Protein AF-A0A3F2RSW3-F1 (afdb_monomer)

Organism: NCBI:txid325452

Foldseek 3Di:
DQPPPPPDPPVDDDPPPPPPPPPPPPDDDDDDPDDDDDDDDDDDDDDDDDDDDDDDDPPPPPPDPFPLVVVVVVLQQFPCQVVCVRPPVRPLLVSLQVVLLVVLVVVLVCVVVVVVVFPLDDPDDPPVCPCVSVVSSVLSSVQSSVLSVDSDNLVSQLSVLLVVLLVVLLVLLQSDQPPDPDDGDDGPADNVRSLVVSLVSNLVSLVVPDPDDVCSVVVSVVSVCCSCVPSVVVSVVSSNDDPPDPVCLSVLVVVLLVVLQVQLVVQLVVQVVVCVVVVPDFDFPDDPVQPDGPGPRSLVRSLVRSLVSSVVSCVVSVRDDDSVVSSVVSNVVSVVVVVLVSVVVVVCVSSVHPAPACPDPPQGDPSSVD

Structure (mmCIF, N/CA/C/O backbone):
data_AF-A0A3F2RSW3-F1
#
_entry.id   AF-A0A3F2RSW3-F1
#
loop_
_atom_site.group_PDB
_atom_site.id
_atom_site.type_symbol
_atom_site.label_atom_id
_atom_site.label_alt_id
_atom_site.label_comp_id
_atom_site.label_asym_id
_atom_site.label_entity_id
_atom_site.label_seq_id
_atom_site.pdbx_PDB_ins_code
_atom_site.Cartn_x
_atom_site.Cartn_y
_atom_site.Cartn_z
_atom_site.occupancy
_atom_site.B_iso_or_equiv
_atom_site.auth_seq_id
_atom_site.auth_comp_id
_atom_site.auth_asym_id
_atom_site.auth_atom_id
_atom_site.pdbx_PDB_model_num
ATOM 1 N N . MET A 1 1 ? -31.976 -31.804 1.654 1.00 37.69 1 MET A N 1
ATOM 2 C CA . MET A 1 1 ? -31.185 -32.537 2.666 1.00 37.69 1 MET A CA 1
ATOM 3 C C . MET A 1 1 ? -30.508 -31.516 3.568 1.00 37.69 1 MET A C 1
ATOM 5 O O . MET A 1 1 ? -29.500 -30.949 3.182 1.00 37.69 1 MET A O 1
ATOM 9 N N . SER A 1 2 ? -31.119 -31.196 4.710 1.00 36.41 2 SER A N 1
ATOM 10 C CA . SER A 1 2 ? -30.486 -30.378 5.750 1.00 36.41 2 SER A CA 1
ATOM 11 C C . SER A 1 2 ? -29.632 -31.327 6.582 1.00 36.41 2 SER A C 1
ATOM 13 O O . SER A 1 2 ? -30.168 -32.254 7.192 1.00 36.41 2 SER A O 1
ATOM 15 N N . ALA A 1 3 ? -28.311 -31.166 6.531 1.00 41.31 3 ALA A N 1
ATOM 16 C CA . ALA A 1 3 ? -27.431 -31.863 7.452 1.00 41.31 3 ALA A CA 1
ATOM 17 C C . ALA A 1 3 ? -27.773 -31.352 8.857 1.00 41.31 3 ALA A C 1
ATOM 19 O O . ALA A 1 3 ? -27.477 -30.208 9.195 1.00 41.31 3 ALA A O 1
ATOM 20 N N . LYS A 1 4 ? -28.456 -32.178 9.657 1.00 41.16 4 LYS A N 1
ATOM 21 C CA . LYS A 1 4 ? -28.629 -31.930 11.089 1.00 41.16 4 LYS A CA 1
ATOM 22 C C . LYS A 1 4 ? -27.249 -32.033 11.731 1.00 41.16 4 LYS A C 1
ATOM 24 O O . LYS A 1 4 ? -26.844 -33.104 12.172 1.00 41.16 4 LYS A O 1
ATOM 29 N N . CYS A 1 5 ? -26.513 -30.928 11.750 1.00 51.25 5 CYS A N 1
ATOM 30 C CA . CYS A 1 5 ? -25.411 -30.761 12.680 1.00 51.25 5 CYS A CA 1
ATOM 31 C C . CYS A 1 5 ? -26.026 -30.895 14.077 1.00 51.25 5 CYS A C 1
ATOM 33 O O . CYS A 1 5 ? -26.923 -30.129 14.427 1.00 51.25 5 CYS A O 1
ATOM 35 N N . GLY A 1 6 ? -25.620 -31.916 14.829 1.00 41.16 6 GLY A N 1
ATOM 36 C CA . GLY A 1 6 ? -26.059 -32.131 16.203 1.00 41.16 6 GLY A CA 1
ATOM 37 C C . GLY A 1 6 ? -25.531 -31.016 17.095 1.00 41.16 6 GLY A C 1
ATOM 38 O O . GLY A 1 6 ? -24.521 -31.187 17.765 1.00 41.16 6 GLY A O 1
ATOM 39 N N . TYR A 1 7 ? -26.185 -29.859 17.063 1.00 40.34 7 TYR A N 1
ATOM 40 C CA . TYR A 1 7 ? -25.977 -28.804 18.036 1.00 40.34 7 TYR A CA 1
ATOM 41 C C . TYR A 1 7 ? -26.787 -29.201 19.270 1.00 40.34 7 TYR A C 1
ATOM 43 O O . TYR A 1 7 ? -28.003 -29.027 19.319 1.00 40.34 7 TYR A O 1
ATOM 51 N N . GLN A 1 8 ? -26.125 -29.859 20.220 1.00 39.00 8 GLN A N 1
ATOM 52 C CA . GLN A 1 8 ? -26.648 -29.976 21.574 1.00 39.00 8 GLN A CA 1
ATOM 53 C C . GLN A 1 8 ? -26.669 -28.563 22.161 1.00 39.00 8 GLN A C 1
ATOM 55 O O . GLN A 1 8 ? -25.609 -27.965 22.349 1.00 39.00 8 GLN A O 1
ATOM 60 N N . ASP A 1 9 ? -27.868 -28.044 22.436 1.00 39.66 9 ASP A N 1
ATOM 61 C CA . ASP A 1 9 ? -28.070 -26.884 23.305 1.00 39.66 9 ASP A CA 1
ATOM 62 C C . ASP A 1 9 ? -27.562 -27.238 24.709 1.00 39.66 9 ASP A C 1
ATOM 64 O O . ASP A 1 9 ? -28.274 -27.758 25.567 1.00 39.66 9 ASP A O 1
ATOM 68 N N . GLY A 1 10 ? -26.264 -27.032 24.911 1.00 37.22 10 GLY A N 1
ATOM 69 C CA . GLY A 1 10 ? -25.621 -27.013 26.210 1.00 37.22 10 GLY A CA 1
ATOM 70 C C . GLY A 1 10 ? -25.516 -25.569 26.669 1.00 37.22 10 GLY A C 1
ATOM 71 O O . GLY A 1 10 ? -24.497 -24.922 26.431 1.00 37.22 10 GLY A O 1
ATOM 72 N N . ASP A 1 11 ? -26.555 -25.090 27.348 1.00 39.88 11 ASP A N 1
ATOM 73 C CA . ASP A 1 11 ? -26.721 -23.744 27.921 1.00 39.88 11 ASP A CA 1
ATOM 74 C C . ASP A 1 11 ? -25.669 -23.344 28.991 1.00 39.88 11 ASP A C 1
ATOM 76 O O . ASP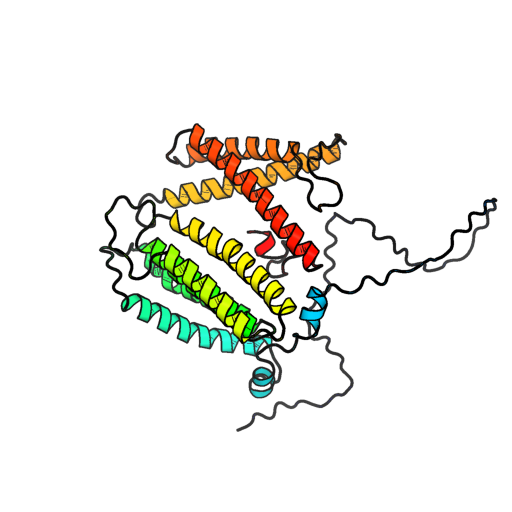 A 1 11 ? -25.927 -22.502 29.843 1.00 39.88 11 ASP A O 1
ATOM 80 N N . ASN A 1 12 ? -24.457 -23.913 28.991 1.00 36.06 12 ASN A N 1
ATOM 81 C CA . ASN A 1 12 ? -23.447 -23.636 30.023 1.00 36.06 12 ASN A CA 1
ATOM 82 C C . ASN A 1 12 ? -21.972 -23.649 29.581 1.00 36.06 12 ASN A C 1
ATOM 84 O O . ASN A 1 12 ? -21.085 -23.601 30.433 1.00 36.06 12 ASN A O 1
ATOM 88 N N . LEU A 1 13 ? -21.654 -23.637 28.282 1.00 36.34 13 LEU A N 1
ATOM 89 C CA . LEU A 1 13 ? -20.260 -23.515 27.829 1.00 36.34 13 LEU A CA 1
ATOM 90 C C . LEU A 1 13 ? -20.005 -22.167 27.157 1.00 36.34 13 LEU A C 1
ATOM 92 O O . LEU A 1 13 ? -20.131 -21.975 25.950 1.00 36.34 13 LEU A O 1
ATOM 96 N N . ARG A 1 14 ? -19.607 -21.216 28.005 1.00 35.84 14 ARG A N 1
ATOM 97 C CA . ARG A 1 14 ? -18.976 -19.945 27.641 1.00 35.84 14 ARG A CA 1
ATOM 98 C C . ARG A 1 14 ? -17.910 -20.204 26.567 1.00 35.84 14 ARG A C 1
ATOM 100 O O . ARG A 1 14 ? -16.971 -20.956 26.806 1.00 35.84 14 ARG A O 1
ATOM 107 N N . PHE A 1 15 ? -18.064 -19.569 25.405 1.00 36.97 15 PHE A N 1
ATOM 108 C CA . PHE A 1 15 ? -17.110 -19.546 24.292 1.00 36.97 15 PHE A CA 1
ATOM 109 C C . PHE A 1 15 ? -15.650 -19.401 24.777 1.00 36.97 15 PHE A C 1
ATOM 111 O O . PHE A 1 15 ? -15.170 -18.295 25.011 1.00 36.97 15 PHE A O 1
ATOM 118 N N . GLN A 1 16 ? -14.931 -20.520 24.886 1.00 33.38 16 GLN A N 1
ATOM 119 C CA . GLN A 1 16 ? -13.464 -20.586 24.998 1.00 33.38 16 GLN A CA 1
ATOM 120 C C . GLN A 1 16 ? -12.800 -20.913 23.645 1.00 33.38 16 GLN A C 1
ATOM 122 O O . GLN A 1 16 ? -11.610 -21.192 23.575 1.00 33.38 16 GLN A O 1
ATOM 127 N N . GLY A 1 17 ? -13.564 -20.862 22.547 1.00 31.06 17 GLY A N 1
ATOM 128 C CA . GLY A 1 17 ? -13.099 -21.192 21.197 1.00 31.06 17 GLY A CA 1
ATOM 129 C C . GLY A 1 17 ? -12.537 -20.024 20.381 1.00 31.06 17 GLY A C 1
ATOM 130 O O . GLY A 1 17 ? -12.183 -20.224 19.221 1.00 31.06 17 GLY A O 1
ATOM 131 N N . SER A 1 18 ? -12.438 -18.808 20.930 1.00 32.97 18 SER A N 1
ATOM 132 C CA . SER A 1 18 ? -11.584 -17.794 20.315 1.00 32.97 18 SER A CA 1
ATOM 133 C C . SER A 1 18 ? -10.170 -18.008 20.841 1.00 32.97 18 SER A C 1
ATOM 135 O O . SER A 1 18 ? -9.870 -17.756 22.004 1.00 32.97 18 SER A O 1
ATOM 137 N N . PHE A 1 19 ? -9.265 -18.457 19.974 1.00 33.50 19 PHE A N 1
ATOM 138 C CA . PHE A 1 19 ? -7.829 -18.286 20.187 1.00 33.50 19 PHE A CA 1
ATOM 139 C C . PHE A 1 19 ? -7.490 -16.783 20.117 1.00 33.50 19 PHE A C 1
ATOM 141 O O . PHE A 1 19 ? -6.739 -16.316 19.266 1.00 33.50 19 PHE A O 1
ATOM 148 N N . VAL A 1 20 ? -8.025 -15.994 21.049 1.00 35.22 20 VAL A N 1
ATOM 149 C CA . VAL A 1 20 ? -7.311 -14.851 21.603 1.00 35.22 20 VAL A CA 1
ATOM 150 C C . VAL A 1 20 ? -6.370 -15.464 22.628 1.00 35.22 20 VAL A C 1
ATOM 152 O O . VAL A 1 20 ? -6.605 -15.416 23.829 1.00 35.22 20 VAL A O 1
ATOM 155 N N . SER A 1 21 ? -5.304 -16.104 22.140 1.00 30.42 21 SER A N 1
ATOM 156 C CA . SER A 1 21 ? -4.174 -16.411 23.003 1.00 30.42 21 SER A CA 1
ATOM 157 C C . SER A 1 21 ? -3.666 -15.074 23.534 1.00 30.42 21 SER A C 1
ATOM 159 O O . SER A 1 21 ? -3.102 -14.238 22.811 1.00 30.42 21 SER A O 1
ATOM 161 N N . SER A 1 22 ? -3.940 -14.835 24.811 1.00 33.38 22 SER A N 1
ATOM 162 C CA . SER A 1 22 ? -3.290 -13.845 25.651 1.00 33.38 22 SER A CA 1
ATOM 163 C C . SER A 1 22 ? -1.836 -14.267 25.872 1.00 33.38 22 SER A C 1
ATOM 165 O O . SER A 1 22 ? -1.403 -14.518 26.990 1.00 33.38 22 SER A O 1
ATOM 167 N N . GLY A 1 23 ? -1.069 -14.372 24.788 1.00 29.28 23 GLY A N 1
ATOM 168 C CA . GLY A 1 23 ? 0.379 -14.356 24.844 1.00 29.28 23 GLY A CA 1
ATOM 169 C C . GLY A 1 23 ? 0.807 -12.936 25.181 1.00 29.28 23 GLY A C 1
ATOM 170 O O . GLY A 1 23 ? 0.981 -12.110 24.285 1.00 29.28 23 GLY A O 1
ATOM 171 N N . TYR A 1 24 ? 0.922 -12.642 26.475 1.00 29.19 24 TYR A N 1
ATOM 172 C CA . TYR A 1 24 ? 1.731 -11.535 26.967 1.00 29.19 24 TYR A CA 1
ATOM 173 C C . TYR A 1 24 ? 3.179 -11.804 26.547 1.00 29.19 24 TYR A C 1
ATOM 175 O O . TYR A 1 24 ? 3.948 -12.429 27.269 1.00 29.19 24 TYR A O 1
ATOM 183 N N . THR A 1 25 ? 3.573 -11.346 25.361 1.00 29.88 25 THR A N 1
ATOM 184 C CA . THR A 1 25 ? 4.991 -11.176 25.052 1.00 29.88 25 THR A CA 1
ATOM 185 C C . THR A 1 25 ? 5.452 -9.933 25.803 1.00 29.88 25 THR A C 1
ATOM 187 O O . THR A 1 25 ? 5.290 -8.801 25.336 1.00 29.88 25 THR A O 1
ATOM 190 N N . HIS A 1 26 ? 5.972 -10.143 27.012 1.00 29.94 26 HIS A N 1
ATOM 191 C CA . HIS A 1 26 ? 6.823 -9.172 27.685 1.00 29.94 26 HIS A CA 1
ATOM 192 C C . HIS A 1 26 ? 8.078 -8.981 26.826 1.00 29.94 26 HIS A C 1
ATOM 194 O O . HIS A 1 26 ? 9.030 -9.745 26.909 1.00 29.94 26 HIS A O 1
ATOM 200 N N . SER A 1 27 ? 8.065 -7.961 25.972 1.00 30.08 27 SER A N 1
ATOM 201 C CA . SER A 1 27 ? 9.272 -7.389 25.386 1.00 30.08 27 SER A CA 1
ATOM 202 C C . SER A 1 27 ? 9.335 -5.919 25.792 1.00 30.08 27 SER A C 1
ATOM 204 O O . SER A 1 27 ? 8.374 -5.156 25.650 1.00 30.08 27 SER A O 1
ATOM 206 N N . THR A 1 28 ? 10.466 -5.583 26.394 1.00 31.30 28 THR A N 1
ATOM 207 C CA . THR A 1 28 ? 10.806 -4.402 27.186 1.00 31.30 28 THR A CA 1
ATOM 208 C C . THR A 1 28 ? 10.550 -3.072 26.478 1.00 31.30 28 THR A C 1
ATOM 210 O O . THR A 1 28 ? 11.386 -2.601 25.722 1.00 31.30 28 THR A O 1
ATOM 213 N N . THR A 1 29 ? 9.409 -2.455 26.780 1.00 32.84 29 THR A N 1
ATOM 214 C CA . THR A 1 29 ? 9.219 -1.002 26.963 1.00 32.84 29 THR A CA 1
ATOM 215 C C . THR A 1 29 ? 7.936 -0.811 27.777 1.00 32.84 29 THR A C 1
ATOM 217 O O . THR A 1 29 ? 6.903 -0.348 27.295 1.00 32.84 29 THR A O 1
ATOM 220 N N . SER A 1 30 ? 7.953 -1.271 29.029 1.00 27.67 30 SER A N 1
ATOM 221 C CA . SER A 1 30 ? 6.880 -0.984 29.979 1.00 27.67 30 SER A CA 1
ATOM 222 C C . SER A 1 30 ? 7.004 0.464 30.449 1.00 27.67 30 SER A C 1
ATOM 224 O O . SER A 1 30 ? 7.933 0.804 31.174 1.00 27.67 30 SER A O 1
ATOM 226 N N . TYR A 1 31 ? 6.049 1.308 30.061 1.00 31.17 31 TYR A N 1
ATOM 227 C CA . TYR A 1 31 ? 5.638 2.408 30.928 1.00 31.17 31 TYR A CA 1
ATOM 228 C C . TYR A 1 31 ? 4.907 1.788 32.121 1.00 31.17 31 TYR A C 1
ATOM 230 O O . TYR A 1 31 ? 3.954 1.032 31.922 1.00 31.17 31 TYR A O 1
ATOM 238 N N . GLU A 1 32 ? 5.365 2.082 33.339 1.00 25.06 32 GLU A N 1
ATOM 239 C CA . GLU A 1 32 ? 4.660 1.739 34.573 1.00 25.06 32 GLU A CA 1
ATOM 240 C C . GLU A 1 32 ? 3.251 2.337 34.542 1.00 25.06 32 GLU A C 1
ATOM 242 O O . GLU A 1 32 ? 3.040 3.539 34.696 1.00 25.06 32 GLU A O 1
ATOM 247 N N . THR A 1 33 ? 2.253 1.485 34.345 1.00 31.70 33 THR A N 1
ATOM 248 C CA . THR A 1 33 ? 0.902 1.761 34.815 1.00 31.70 33 THR A CA 1
ATOM 249 C C . THR A 1 33 ? 0.822 1.227 36.234 1.00 31.70 33 THR A C 1
ATOM 251 O O . THR A 1 33 ? 0.711 0.018 36.425 1.00 31.70 33 THR A O 1
ATOM 254 N N . GLY A 1 34 ? 0.922 2.126 37.214 1.00 33.53 34 GLY A N 1
ATOM 255 C CA . GLY A 1 34 ? 0.757 1.809 38.628 1.00 33.53 34 GLY A CA 1
ATOM 256 C C . GLY A 1 34 ? -0.594 1.147 38.888 1.00 33.53 34 GLY A C 1
ATOM 257 O O . GLY A 1 34 ? -1.629 1.809 38.911 1.00 33.53 34 GLY A O 1
ATOM 258 N N . VAL A 1 35 ? -0.560 -0.170 39.064 1.00 29.56 35 VAL A N 1
ATOM 259 C CA . VAL A 1 35 ? -1.585 -0.976 39.723 1.00 29.56 35 VAL A CA 1
ATOM 260 C C . VAL A 1 35 ? -0.815 -2.038 40.503 1.00 29.56 35 VAL A C 1
ATOM 262 O O . VAL A 1 35 ? -0.548 -3.125 40.002 1.00 29.56 35 VAL A O 1
ATOM 265 N N . SER A 1 36 ? -0.386 -1.690 41.715 1.00 28.92 36 SER A N 1
ATOM 266 C CA . SER A 1 36 ? 0.061 -2.670 42.697 1.00 28.92 36 SER A CA 1
ATOM 267 C C . SER A 1 36 ? -1.163 -3.457 43.163 1.00 28.92 36 SER A C 1
ATOM 269 O O . SER A 1 36 ? -2.068 -2.934 43.812 1.00 28.92 36 SER A O 1
ATOM 271 N N . THR A 1 37 ? -1.225 -4.731 42.791 1.00 32.28 37 THR A N 1
ATOM 272 C CA . THR A 1 37 ? -2.108 -5.700 43.437 1.00 32.28 37 THR A CA 1
ATOM 273 C C . THR A 1 37 ? -1.539 -6.009 44.815 1.00 32.28 37 THR A C 1
ATOM 275 O O . THR A 1 37 ? -0.523 -6.689 44.934 1.00 32.28 37 THR A O 1
ATOM 278 N N . ILE A 1 38 ? -2.192 -5.468 45.840 1.00 29.23 38 ILE A N 1
ATOM 279 C CA . ILE A 1 38 ? -2.003 -5.816 47.246 1.00 29.23 38 ILE A CA 1
ATOM 280 C C . ILE A 1 38 ? -2.524 -7.246 47.438 1.00 29.23 38 ILE A C 1
ATOM 282 O O . ILE A 1 38 ? -3.722 -7.493 47.308 1.00 29.23 38 ILE A O 1
ATOM 286 N N . ILE A 1 39 ? -1.621 -8.179 47.734 1.00 29.66 39 ILE A N 1
ATOM 287 C CA . ILE A 1 39 ? -1.929 -9.428 48.435 1.00 29.66 39 ILE A CA 1
ATOM 288 C C . ILE A 1 39 ? -1.216 -9.306 49.777 1.00 29.66 39 ILE A C 1
ATOM 290 O O . ILE A 1 39 ? -0.010 -9.068 49.814 1.00 29.66 39 ILE A O 1
ATOM 294 N N . GLY A 1 40 ? -1.999 -9.366 50.851 1.00 27.39 40 GLY A N 1
ATOM 295 C CA . GLY A 1 40 ? -1.532 -9.174 52.214 1.00 27.39 40 GLY A CA 1
ATOM 296 C C . GLY A 1 40 ? -0.580 -10.272 52.677 1.00 27.39 40 GLY A C 1
ATOM 297 O O . GLY A 1 40 ? -0.758 -11.447 52.360 1.00 27.39 40 GLY A O 1
ATOM 298 N N . SER A 1 41 ? 0.398 -9.854 53.468 1.00 27.00 41 SER A N 1
ATOM 299 C CA . SER A 1 41 ? 0.999 -10.654 54.524 1.00 27.00 41 SER A CA 1
ATOM 300 C C . SER A 1 41 ? 1.332 -9.697 55.661 1.00 27.00 41 SER A C 1
ATOM 302 O O . SER A 1 41 ? 1.888 -8.626 55.420 1.00 27.00 41 SER A O 1
ATOM 304 N N . ASP A 1 42 ? 0.900 -10.092 56.850 1.00 30.91 42 ASP A N 1
ATOM 305 C CA . ASP A 1 42 ? 1.055 -9.420 58.133 1.00 30.91 42 ASP A CA 1
ATOM 306 C C . ASP A 1 42 ? 2.522 -9.267 58.574 1.00 30.91 42 ASP A C 1
ATOM 308 O O . ASP A 1 42 ? 3.417 -9.959 58.082 1.00 30.91 42 ASP A O 1
ATOM 312 N N . ASP A 1 43 ? 2.663 -8.390 59.573 1.00 30.20 43 ASP A N 1
ATOM 313 C CA . ASP A 1 43 ? 3.753 -8.191 60.538 1.00 30.20 43 ASP A CA 1
ATOM 314 C C . ASP A 1 43 ? 4.902 -7.235 60.167 1.00 30.20 43 ASP A C 1
ATOM 316 O O . ASP A 1 43 ? 5.731 -7.502 59.298 1.00 30.20 43 ASP A O 1
ATOM 320 N N . GLY A 1 44 ? 5.004 -6.134 60.931 1.00 30.02 44 GLY A N 1
ATOM 321 C CA . GLY A 1 44 ? 6.237 -5.341 61.037 1.00 30.02 44 GLY A CA 1
ATOM 322 C C . GLY A 1 44 ? 6.077 -3.824 61.189 1.00 30.02 44 GLY A C 1
ATOM 323 O O . GLY A 1 44 ? 6.481 -3.070 60.313 1.00 30.02 44 GLY A O 1
ATOM 324 N N . GLU A 1 45 ? 5.488 -3.401 62.304 1.00 27.30 45 GLU A N 1
ATOM 325 C CA . GLU A 1 45 ? 5.755 -2.174 63.076 1.00 27.30 45 GLU A CA 1
ATOM 326 C C . GLU A 1 45 ? 6.966 -1.299 62.650 1.00 27.30 45 GLU A C 1
ATOM 328 O O . GLU A 1 45 ? 8.114 -1.729 62.732 1.00 27.30 45 GLU A O 1
ATOM 333 N N . MET A 1 46 ? 6.714 -0.029 62.291 1.00 31.12 46 MET A N 1
ATOM 334 C CA . MET A 1 46 ? 7.479 1.129 62.790 1.00 31.12 46 MET A CA 1
ATOM 335 C C . MET A 1 46 ? 6.792 2.464 62.454 1.00 31.12 46 MET A C 1
ATOM 337 O O . MET A 1 46 ? 6.457 2.755 61.305 1.00 31.12 46 MET A O 1
ATOM 341 N N . ASP A 1 47 ? 6.631 3.271 63.500 1.00 29.16 47 ASP A N 1
ATOM 342 C CA . ASP A 1 47 ? 6.204 4.668 63.516 1.00 29.16 47 ASP A CA 1
ATOM 343 C C . ASP A 1 47 ? 6.993 5.582 62.562 1.00 29.16 47 ASP A C 1
ATOM 345 O O . ASP A 1 47 ? 8.217 5.486 62.453 1.00 29.16 47 ASP A O 1
ATOM 349 N N . ASN A 1 48 ? 6.302 6.563 61.965 1.00 30.95 48 ASN A N 1
ATOM 350 C CA . ASN A 1 48 ? 6.498 7.987 62.288 1.00 30.95 48 ASN A CA 1
ATOM 351 C C . ASN A 1 48 ? 5.671 8.922 61.379 1.00 30.95 48 ASN A C 1
ATOM 353 O O . ASN A 1 48 ? 5.879 9.003 60.173 1.00 30.95 48 ASN A O 1
ATOM 357 N N . ASN A 1 49 ? 4.779 9.670 62.031 1.00 30.31 49 ASN A N 1
ATOM 358 C CA . ASN A 1 49 ? 4.508 11.105 61.887 1.00 30.31 49 ASN A CA 1
ATOM 359 C C . ASN A 1 49 ? 4.340 11.778 60.500 1.00 30.31 49 ASN A C 1
ATOM 361 O O . ASN A 1 49 ? 5.290 12.072 59.785 1.00 30.31 49 ASN A O 1
ATOM 365 N N . GLU A 1 50 ? 3.096 12.249 60.314 1.00 31.30 50 GLU A N 1
ATOM 366 C CA . GLU A 1 50 ? 2.743 13.669 60.111 1.00 31.30 50 GLU A CA 1
ATOM 367 C C . GLU A 1 50 ? 2.968 14.282 58.709 1.00 31.30 50 GLU A C 1
ATOM 369 O O . GLU A 1 50 ? 4.053 14.740 58.361 1.00 31.30 50 GLU A O 1
ATOM 374 N N . LYS A 1 51 ? 1.879 14.457 57.943 1.00 33.00 51 LYS A N 1
ATOM 375 C CA . LYS A 1 51 ? 1.204 15.768 57.814 1.00 33.00 51 LYS A CA 1
ATOM 376 C C . LYS A 1 51 ? 0.005 15.732 56.864 1.00 33.00 51 LYS A C 1
ATOM 378 O O . LYS A 1 51 ? 0.072 15.254 55.736 1.00 33.00 51 LYS A O 1
ATOM 383 N N . ASP A 1 52 ? -1.075 16.310 57.377 1.00 34.41 52 ASP A N 1
ATOM 384 C CA . ASP A 1 52 ? -2.292 16.742 56.699 1.00 34.41 52 ASP A CA 1
ATOM 385 C C . ASP A 1 52 ? -2.010 17.492 55.386 1.00 34.41 52 ASP A C 1
ATOM 387 O O . ASP A 1 52 ? -1.408 18.567 55.383 1.00 34.41 52 ASP A O 1
ATOM 391 N N . PHE A 1 53 ? -2.567 16.991 54.283 1.00 33.25 53 PHE A N 1
ATOM 392 C CA . PHE A 1 53 ? -3.072 17.848 53.213 1.00 33.25 53 PHE A CA 1
ATOM 393 C C . PHE A 1 53 ? -4.336 17.208 52.632 1.00 33.25 53 PHE A C 1
ATOM 395 O O . PHE A 1 53 ? -4.293 16.266 51.840 1.00 33.25 53 PHE A O 1
ATOM 402 N N . LYS A 1 54 ? -5.488 17.698 53.095 1.00 34.41 54 LYS A N 1
ATOM 403 C CA . LYS A 1 54 ? -6.794 17.420 52.499 1.00 34.41 54 LYS A CA 1
ATOM 404 C C . LYS A 1 54 ? -6.839 18.069 51.121 1.00 34.41 54 LYS A C 1
ATOM 406 O O . LYS A 1 54 ? -6.832 19.291 51.039 1.00 34.41 54 LYS A O 1
ATOM 411 N N . ASP A 1 55 ? -6.992 17.258 50.081 1.00 35.50 55 ASP A N 1
ATOM 412 C CA . ASP A 1 55 ? -7.547 17.709 48.806 1.00 35.50 55 ASP A CA 1
ATOM 413 C C . ASP A 1 55 ? -8.734 16.806 48.419 1.00 35.50 55 ASP A C 1
ATOM 415 O O . ASP A 1 55 ? -8.637 15.576 48.515 1.00 35.50 55 ASP A O 1
ATOM 419 N N . PRO A 1 56 ? -9.890 17.382 48.047 1.00 39.75 56 PRO A N 1
ATOM 420 C CA . PRO A 1 56 ? -11.108 16.637 47.781 1.00 39.75 56 PRO A CA 1
ATOM 421 C C . PRO A 1 56 ? -11.149 16.130 46.330 1.00 39.75 56 PRO A C 1
ATOM 423 O O . PRO A 1 56 ? -10.536 16.688 45.429 1.00 39.75 56 PRO A O 1
ATOM 426 N N . MET A 1 57 ? -11.983 15.112 46.097 1.00 35.88 57 MET A N 1
ATOM 427 C CA . MET A 1 57 ? -12.409 14.613 44.779 1.00 35.88 57 MET A CA 1
ATOM 428 C C . MET A 1 57 ? -11.386 13.767 44.004 1.00 35.88 57 MET A C 1
ATOM 430 O O . MET A 1 57 ? -10.906 14.122 42.927 1.00 35.88 57 MET A O 1
ATOM 434 N N . THR A 1 58 ? -11.226 12.520 44.449 1.00 40.00 58 THR A N 1
ATOM 435 C CA . THR A 1 58 ? -10.896 11.376 43.587 1.00 40.00 58 THR A CA 1
ATOM 436 C C . THR A 1 58 ? -12.041 11.088 42.607 1.00 40.00 58 THR A C 1
ATOM 438 O O . THR A 1 58 ? -12.716 10.059 42.641 1.00 40.00 58 THR A O 1
ATOM 441 N N . GLY A 1 59 ? -12.245 12.000 41.659 1.00 37.38 59 GLY A N 1
ATOM 442 C CA . GLY A 1 59 ? -12.985 11.718 40.443 1.00 37.38 59 GLY A CA 1
ATOM 443 C C . GLY A 1 59 ? -12.150 10.785 39.575 1.00 37.38 59 GLY A C 1
ATOM 444 O O . GLY A 1 59 ? -11.398 11.243 38.715 1.00 37.38 59 GLY A O 1
ATOM 445 N N . LYS A 1 60 ? -12.286 9.466 39.769 1.00 40.41 60 LYS A N 1
ATOM 446 C CA . LYS A 1 60 ? -11.944 8.479 38.735 1.00 40.41 60 LYS A CA 1
ATOM 447 C C . LYS A 1 60 ? -12.742 8.861 37.486 1.00 40.41 60 LYS A C 1
ATOM 449 O O . LYS A 1 60 ? -13.877 8.421 37.310 1.00 40.41 60 LYS A O 1
ATOM 454 N N . ARG A 1 61 ? -12.166 9.698 36.615 1.00 38.44 61 ARG A N 1
ATOM 455 C CA . ARG A 1 61 ? -12.652 9.904 35.251 1.00 38.44 61 ARG A CA 1
ATOM 456 C C . ARG A 1 61 ? -12.638 8.520 34.616 1.00 38.44 61 ARG A C 1
ATOM 458 O O . ARG A 1 61 ? -11.584 8.031 34.209 1.00 38.44 61 ARG A O 1
ATOM 465 N N . ARG A 1 62 ? -13.801 7.862 34.583 1.00 40.09 62 ARG A N 1
ATOM 466 C CA . ARG A 1 62 ? -14.059 6.744 33.678 1.00 40.09 62 ARG A CA 1
ATOM 467 C C . ARG A 1 62 ? -13.620 7.256 32.314 1.00 40.09 62 ARG A C 1
ATOM 469 O O . ARG A 1 62 ? -14.252 8.165 31.784 1.00 40.09 62 ARG A O 1
ATOM 476 N N . LYS A 1 63 ? -12.493 6.751 31.802 1.00 48.78 63 LYS A N 1
ATOM 477 C CA . LYS A 1 63 ? -12.113 6.969 30.408 1.00 48.78 63 LYS A CA 1
ATOM 478 C C . LYS A 1 63 ? -13.282 6.422 29.609 1.00 48.78 63 LYS A C 1
ATOM 480 O O . LYS A 1 63 ? -13.494 5.212 29.580 1.00 48.78 63 LYS A O 1
ATOM 485 N N . THR A 1 64 ? -14.100 7.323 29.082 1.00 46.16 64 THR A N 1
ATOM 486 C CA . THR A 1 64 ? -15.133 6.980 28.122 1.00 46.16 64 THR A CA 1
ATOM 487 C C . THR A 1 64 ? -14.438 6.199 27.009 1.00 46.16 64 THR A C 1
ATOM 489 O O . THR A 1 64 ? -13.387 6.646 26.532 1.00 46.16 64 THR A O 1
ATOM 492 N N . PRO A 1 65 ? -14.927 4.999 26.657 1.00 49.91 65 PRO A N 1
ATOM 493 C CA . PRO A 1 65 ? -14.348 4.252 25.551 1.00 49.91 65 PRO A CA 1
ATOM 494 C C . PRO A 1 65 ? -14.389 5.147 24.312 1.00 49.91 65 PRO A C 1
ATOM 496 O O . PRO A 1 65 ? -15.366 5.872 24.104 1.00 49.91 65 PRO A O 1
ATOM 499 N N . SER A 1 66 ? -13.305 5.160 23.534 1.00 53.97 66 SER A N 1
ATOM 500 C CA . SER A 1 66 ? -13.260 5.965 22.316 1.00 53.97 66 SER A CA 1
ATOM 501 C C . SER A 1 66 ? -14.434 5.567 21.416 1.00 53.97 66 SER A C 1
ATOM 503 O O . SER A 1 66 ? -14.821 4.399 21.358 1.00 53.97 66 SER A O 1
ATOM 505 N N . SER A 1 67 ? -15.015 6.532 20.708 1.00 52.41 67 SER A N 1
ATOM 506 C CA . SER A 1 67 ? -16.109 6.284 19.757 1.00 52.41 67 SER A CA 1
ATOM 507 C C . SER A 1 67 ? -15.738 5.240 18.693 1.00 52.41 67 SER A C 1
ATOM 509 O O . SER A 1 67 ? -16.606 4.538 18.185 1.00 52.41 67 SER A O 1
ATOM 511 N N . VAL A 1 68 ? -14.439 5.085 18.411 1.00 54.78 68 VAL A N 1
ATOM 512 C CA . VAL A 1 68 ? -13.880 4.038 17.545 1.00 54.78 68 VAL A CA 1
ATOM 513 C C . VAL A 1 68 ? -14.077 2.641 18.148 1.00 54.78 68 VAL A C 1
ATOM 515 O O . VAL A 1 68 ? -14.512 1.735 17.446 1.00 54.78 68 VAL A O 1
ATOM 518 N N . TYR A 1 69 ? -13.837 2.474 19.451 1.00 50.25 69 TYR A N 1
ATOM 519 C CA . TYR A 1 69 ? -14.010 1.195 20.150 1.00 50.25 69 TYR A CA 1
ATOM 520 C C . TYR A 1 69 ? -15.483 0.767 20.236 1.00 50.25 69 TYR A C 1
ATOM 522 O O . TYR A 1 69 ? -15.811 -0.414 20.139 1.00 50.25 69 TYR A O 1
ATOM 530 N N . GLN A 1 70 ? -16.398 1.732 20.375 1.00 46.69 70 GLN A N 1
ATOM 531 C CA . GLN A 1 70 ? -17.837 1.452 20.349 1.00 46.69 70 GLN A CA 1
ATOM 532 C C . GLN A 1 70 ? -18.311 0.977 18.965 1.00 46.69 70 GLN A C 1
ATOM 534 O O . GLN A 1 70 ? -19.162 0.093 18.894 1.00 46.69 70 GLN A O 1
ATOM 539 N N . LEU A 1 71 ? -17.701 1.472 17.879 1.00 50.50 71 LEU A N 1
ATOM 540 C CA . LEU A 1 71 ? -17.962 0.988 16.517 1.00 50.50 71 LEU A CA 1
ATOM 541 C C . LEU A 1 71 ? -17.587 -0.499 16.333 1.00 50.50 71 LEU A C 1
ATOM 543 O O . LEU A 1 71 ? -18.211 -1.207 15.542 1.00 50.50 71 LEU A O 1
ATOM 547 N N . GLU A 1 72 ? -16.569 -0.974 17.054 1.00 50.19 72 GLU A N 1
ATOM 548 C CA . GLU A 1 72 ? -16.027 -2.335 16.945 1.00 50.19 72 GLU A CA 1
ATOM 549 C C . GLU A 1 72 ? -16.873 -3.373 17.707 1.00 50.19 72 GLU A C 1
ATOM 551 O O . GLU A 1 72 ? -17.098 -4.478 17.209 1.00 50.19 72 GLU A O 1
ATOM 556 N N . MET A 1 73 ? -17.423 -3.020 18.879 1.00 40.41 73 MET A N 1
ATOM 557 C CA . MET A 1 73 ? -18.274 -3.939 19.656 1.00 40.41 73 MET A CA 1
ATOM 558 C C . MET A 1 73 ? -19.634 -4.212 19.002 1.00 40.41 73 MET A C 1
ATOM 560 O O . MET A 1 73 ? -20.139 -5.333 19.084 1.00 40.41 73 MET A O 1
ATOM 564 N N . GLU A 1 74 ? -20.220 -3.222 18.328 1.00 42.91 74 GLU A N 1
ATOM 565 C CA . GLU A 1 74 ? -21.560 -3.345 17.736 1.00 42.91 74 GLU A CA 1
ATOM 566 C C . GLU A 1 74 ? -21.566 -4.142 16.413 1.00 42.91 74 GLU A C 1
ATOM 568 O O . GLU A 1 74 ? -22.621 -4.523 15.906 1.00 42.91 74 GLU A O 1
ATOM 573 N N . THR A 1 75 ? -20.386 -4.445 15.857 1.00 49.72 75 THR A N 1
ATOM 574 C CA . THR A 1 75 ? -20.229 -4.986 14.497 1.00 49.72 75 THR A CA 1
ATOM 575 C C . THR A 1 75 ? -19.643 -6.410 14.432 1.00 49.72 75 THR A C 1
ATOM 577 O O . THR A 1 75 ? -19.417 -6.939 13.348 1.00 49.72 75 THR A O 1
ATOM 580 N N . SER A 1 76 ? -19.470 -7.105 15.564 1.00 50.12 76 SER A N 1
ATOM 581 C CA . SER A 1 76 ? -18.784 -8.416 15.624 1.00 50.12 76 SER A CA 1
ATOM 582 C C . SER A 1 76 ? -19.527 -9.611 15.001 1.00 50.12 76 SER A C 1
ATOM 584 O O . SER A 1 76 ? -18.965 -10.708 14.907 1.00 50.12 76 SER A O 1
ATOM 586 N N . ARG A 1 77 ? -20.769 -9.438 14.527 1.00 58.19 77 ARG A N 1
ATOM 587 C CA . ARG A 1 77 ? -21.463 -10.493 13.778 1.00 58.19 77 ARG A CA 1
ATOM 588 C C . ARG A 1 77 ? -20.939 -10.522 12.344 1.00 58.19 77 ARG A C 1
ATOM 590 O O . ARG A 1 77 ? -21.523 -9.920 11.453 1.00 58.19 77 ARG A O 1
ATOM 597 N N . GLY A 1 78 ? -19.818 -11.214 12.145 1.00 65.88 78 GLY A N 1
ATOM 598 C CA . GLY A 1 78 ? -19.183 -11.374 10.841 1.00 65.88 78 GLY A CA 1
ATOM 599 C C . GLY A 1 78 ? -20.169 -11.774 9.738 1.00 65.88 78 GLY A C 1
ATOM 600 O O . GLY A 1 78 ? -21.088 -12.567 9.951 1.00 65.88 78 GLY A O 1
ATOM 601 N N . VAL A 1 79 ? -19.921 -11.247 8.539 1.00 76.62 79 VAL A N 1
ATOM 602 C CA . VAL A 1 79 ? -20.769 -11.344 7.340 1.00 76.62 79 VAL A CA 1
ATOM 603 C C . VAL A 1 79 ? -21.254 -12.771 7.008 1.00 76.62 79 VAL A C 1
ATOM 605 O O . VAL A 1 79 ? -22.340 -12.952 6.463 1.00 76.62 79 VAL A O 1
ATOM 608 N N . LEU A 1 80 ? -20.476 -13.794 7.371 1.00 82.69 80 LEU A N 1
ATOM 609 C CA . LEU A 1 80 ? -20.711 -15.197 7.017 1.00 82.69 80 LEU A CA 1
ATOM 610 C C . LEU A 1 80 ? 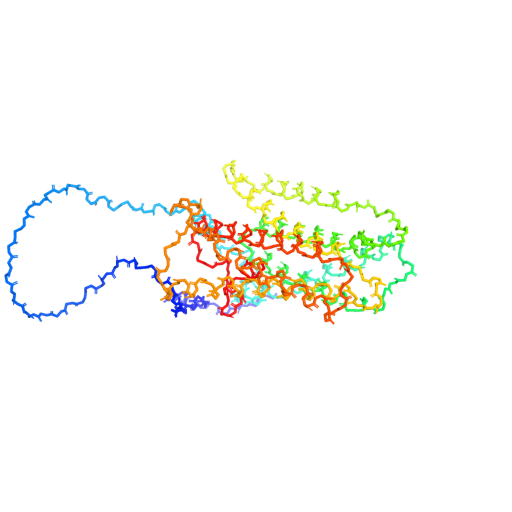-21.309 -16.065 8.134 1.00 82.69 80 LEU A C 1
ATOM 612 O O . LEU A 1 80 ? -21.404 -17.274 7.949 1.00 82.69 80 LEU A O 1
ATOM 616 N N . ILE A 1 81 ? -21.731 -15.508 9.274 1.00 81.88 81 ILE A N 1
ATOM 617 C CA . ILE A 1 81 ? -22.246 -16.323 10.397 1.00 81.88 81 ILE A CA 1
ATOM 618 C C . ILE A 1 81 ? -23.445 -17.192 9.989 1.00 81.88 81 ILE A C 1
ATOM 620 O O . ILE A 1 81 ? -23.478 -18.378 10.308 1.00 81.88 81 ILE A O 1
ATOM 624 N N . GLY A 1 82 ? -24.404 -16.634 9.242 1.00 81.69 82 GLY A N 1
ATOM 625 C CA . GLY A 1 82 ? -25.570 -17.398 8.782 1.00 81.69 82 GLY A CA 1
ATOM 626 C C . GLY A 1 82 ? -25.187 -18.554 7.852 1.00 81.69 82 GLY A C 1
ATOM 627 O O . GLY A 1 82 ? -25.723 -19.653 7.963 1.00 81.69 82 GLY A O 1
ATOM 628 N N . LEU A 1 83 ? -24.198 -18.329 6.982 1.00 84.12 83 LEU A N 1
ATOM 629 C CA . LEU A 1 83 ? -23.684 -19.358 6.082 1.00 84.12 83 LEU A CA 1
ATOM 630 C C . LEU A 1 83 ? -22.889 -20.432 6.846 1.00 84.12 83 LEU A C 1
ATOM 632 O O . LEU A 1 83 ? -23.019 -21.619 6.554 1.00 84.12 83 LEU A O 1
ATOM 636 N N . ALA A 1 84 ? -22.110 -20.025 7.851 1.00 85.62 84 ALA A N 1
ATOM 637 C CA . ALA A 1 84 ? -21.306 -20.922 8.676 1.00 85.62 84 ALA A CA 1
ATOM 638 C C . ALA A 1 84 ? -22.171 -21.898 9.479 1.00 85.62 84 ALA A C 1
ATOM 640 O O . ALA A 1 84 ? -21.849 -23.085 9.566 1.00 85.62 84 ALA A O 1
ATOM 641 N N . ASN A 1 85 ? -23.296 -21.417 10.011 1.00 87.62 85 ASN A N 1
ATOM 642 C CA . ASN A 1 85 ? -24.247 -22.257 10.734 1.00 87.62 85 ASN A CA 1
ATOM 643 C C . ASN A 1 85 ? -24.934 -23.270 9.809 1.00 87.62 85 ASN A C 1
ATOM 645 O O . ASN A 1 85 ? -25.144 -24.410 10.212 1.00 87.62 85 ASN A O 1
ATOM 649 N N . ASN A 1 86 ? -25.224 -22.884 8.563 1.00 89.62 86 ASN A N 1
ATOM 650 C CA . ASN A 1 86 ? -25.938 -23.741 7.617 1.00 89.62 86 ASN A CA 1
ATOM 651 C C . ASN A 1 86 ? -25.049 -24.787 6.925 1.00 89.62 86 ASN A C 1
ATOM 653 O O . ASN A 1 86 ? -25.520 -25.891 6.664 1.00 89.62 86 ASN A O 1
ATOM 657 N N . LEU A 1 87 ? -23.799 -24.448 6.587 1.00 87.25 87 LEU A N 1
ATOM 658 C CA . LEU A 1 87 ? -22.932 -25.302 5.757 1.00 87.25 87 LEU A CA 1
ATOM 659 C C . LEU A 1 87 ? -21.818 -26.011 6.533 1.00 87.25 87 LEU A C 1
ATOM 661 O O . LEU A 1 87 ? -21.392 -27.087 6.124 1.00 87.25 87 LEU A O 1
ATOM 665 N N . PHE A 1 88 ? -21.334 -25.428 7.634 1.00 87.31 88 PHE A N 1
ATOM 666 C CA . PHE A 1 88 ? -20.101 -25.876 8.296 1.00 87.31 88 PHE A CA 1
ATOM 667 C C . PHE A 1 88 ? -20.259 -26.078 9.805 1.00 87.31 88 PHE A C 1
ATOM 669 O O . PHE A 1 88 ? -19.282 -25.980 10.548 1.00 87.31 88 PHE A O 1
ATOM 676 N N . CYS A 1 89 ? -21.485 -26.341 10.265 1.00 84.94 89 CYS A N 1
ATOM 677 C CA . CYS A 1 89 ? -21.806 -26.596 11.671 1.00 84.94 89 CYS A CA 1
ATOM 678 C C . CYS A 1 89 ? -21.236 -25.532 12.637 1.00 84.94 89 CYS A C 1
ATOM 680 O O . CYS A 1 89 ? -20.776 -25.858 13.729 1.00 84.94 89 CYS A O 1
ATOM 682 N N . GLY A 1 90 ? -21.210 -24.262 12.219 1.00 82.94 90 GLY A N 1
ATOM 683 C CA . GLY A 1 90 ? -20.696 -23.148 13.023 1.00 82.94 90 GLY A CA 1
ATOM 684 C C . GLY A 1 90 ? -19.187 -22.895 12.908 1.00 82.94 90 GLY A C 1
ATOM 685 O O . GLY A 1 90 ? -18.686 -21.946 13.516 1.00 82.94 90 GLY A O 1
ATOM 686 N N . ASN A 1 91 ? -18.438 -23.664 12.104 1.00 86.62 91 ASN A N 1
ATOM 687 C CA . ASN A 1 91 ? -17.016 -23.394 11.875 1.00 86.62 91 ASN A CA 1
ATOM 688 C C . ASN A 1 91 ? -16.813 -22.211 10.912 1.00 86.62 91 ASN A C 1
ATOM 690 O O . ASN A 1 91 ? -16.718 -22.341 9.685 1.00 86.62 91 ASN A O 1
ATOM 694 N N . LEU A 1 92 ? -16.719 -21.023 11.501 1.00 83.94 92 LEU A N 1
ATOM 695 C CA . LEU A 1 92 ? -16.619 -19.756 10.787 1.00 83.94 92 LEU A CA 1
ATOM 696 C C . LEU A 1 92 ? -15.321 -19.608 9.972 1.00 83.94 92 LEU A C 1
ATOM 698 O O . LEU A 1 92 ? -15.334 -19.006 8.899 1.00 83.94 92 LEU A O 1
ATOM 702 N N . TRP A 1 93 ? -14.207 -20.171 10.446 1.00 84.81 93 TRP A N 1
ATOM 703 C CA . TRP A 1 93 ? -12.916 -20.089 9.751 1.00 84.81 93 TRP A CA 1
ATOM 704 C C . TRP A 1 93 ? -12.917 -20.903 8.460 1.00 84.81 93 TRP A C 1
ATOM 706 O O . TRP A 1 93 ? -12.522 -20.406 7.405 1.00 84.81 93 TRP A O 1
ATOM 716 N N . LEU A 1 94 ? -13.435 -22.128 8.529 1.00 86.81 94 LEU A N 1
ATOM 717 C CA . LEU A 1 94 ? -13.534 -23.002 7.365 1.00 86.81 94 LEU A CA 1
ATOM 718 C C . LEU A 1 94 ? -14.525 -22.443 6.332 1.00 86.81 94 LEU A C 1
ATOM 720 O O . LEU A 1 94 ? -14.257 -22.466 5.131 1.00 86.81 94 LEU A O 1
ATOM 724 N N . THR A 1 95 ? -15.610 -21.821 6.802 1.00 88.44 95 THR A N 1
ATOM 725 C CA . THR A 1 95 ? -16.554 -21.085 5.945 1.00 88.44 95 THR A CA 1
ATOM 726 C C . THR A 1 95 ? -15.871 -19.939 5.198 1.00 88.44 95 THR A C 1
ATOM 728 O O . THR A 1 95 ? -16.056 -19.778 3.996 1.00 88.44 95 THR A O 1
ATOM 731 N N . ARG A 1 96 ? -15.046 -19.141 5.887 1.00 88.38 96 ARG A N 1
ATOM 732 C CA . ARG A 1 96 ? -14.316 -18.028 5.261 1.00 88.38 96 ARG A CA 1
ATOM 733 C C . ARG A 1 96 ? -13.342 -18.511 4.195 1.00 88.38 96 ARG A C 1
ATOM 735 O O . ARG A 1 96 ? -13.348 -17.955 3.105 1.00 88.38 96 ARG A O 1
ATOM 742 N N . ILE A 1 97 ? -12.543 -19.539 4.485 1.00 89.75 97 ILE A N 1
ATOM 743 C CA . ILE A 1 97 ? -11.554 -20.078 3.536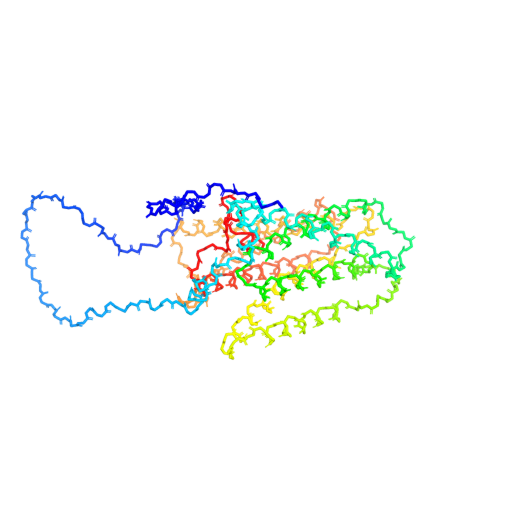 1.00 89.75 97 ILE A CA 1
ATOM 744 C C . ILE A 1 97 ? -12.242 -20.636 2.286 1.00 89.75 97 ILE A C 1
ATOM 746 O O . ILE A 1 97 ? -11.822 -20.340 1.170 1.00 89.75 97 ILE A O 1
ATOM 750 N N . THR A 1 98 ? -13.306 -21.419 2.465 1.00 90.44 98 THR A N 1
ATOM 751 C CA . THR A 1 98 ? -14.019 -22.063 1.349 1.00 90.44 98 THR A CA 1
ATOM 752 C C . THR A 1 98 ? -14.713 -21.043 0.451 1.00 90.44 98 THR A C 1
ATOM 754 O O . THR A 1 98 ? -14.535 -21.074 -0.766 1.00 90.44 98 THR A O 1
ATOM 757 N N . VAL A 1 99 ? -15.447 -20.092 1.036 1.00 90.75 99 VAL A N 1
ATOM 758 C CA . VAL A 1 99 ? -16.116 -19.028 0.274 1.00 90.75 99 VAL A CA 1
ATOM 759 C C . VAL A 1 99 ? -15.095 -18.102 -0.386 1.00 90.75 99 VAL A C 1
ATOM 761 O O . VAL A 1 99 ? -15.261 -17.767 -1.558 1.00 90.75 99 VAL A O 1
ATOM 764 N N . ALA A 1 100 ? -14.014 -17.737 0.314 1.00 90.56 100 ALA A N 1
ATOM 765 C CA . ALA A 1 100 ? -12.928 -16.952 -0.269 1.00 90.56 100 ALA A CA 1
ATOM 766 C C . ALA A 1 100 ? -12.318 -17.666 -1.480 1.00 90.56 100 ALA A C 1
ATOM 768 O O . ALA A 1 100 ? -12.200 -17.044 -2.528 1.00 90.56 100 ALA A O 1
ATOM 769 N N . GLY A 1 101 ? -12.019 -18.966 -1.377 1.00 90.56 101 GLY A N 1
ATOM 770 C CA . GLY A 1 101 ? -11.451 -19.760 -2.473 1.00 90.56 101 GLY A CA 1
ATOM 771 C C . GLY A 1 101 ? -12.350 -19.861 -3.712 1.00 90.56 101 GLY A C 1
ATOM 772 O O . GLY A 1 101 ? -11.865 -19.824 -4.842 1.00 90.56 101 GLY A O 1
ATOM 773 N N . LEU A 1 102 ? -13.669 -19.953 -3.527 1.00 91.50 102 LEU A N 1
ATOM 774 C CA . LEU A 1 102 ? -14.613 -19.959 -4.650 1.00 91.50 102 LEU A CA 1
ATOM 775 C C . LEU A 1 102 ? -14.711 -18.583 -5.311 1.00 91.50 102 LEU A C 1
ATOM 777 O O . LEU A 1 102 ? -14.649 -18.465 -6.536 1.00 91.50 102 LEU A O 1
ATOM 781 N N . VAL A 1 103 ? -14.837 -17.532 -4.499 1.00 91.19 103 VAL A N 1
ATOM 782 C CA . VAL A 1 103 ? -14.942 -16.157 -4.997 1.00 91.19 103 VAL A CA 1
ATOM 783 C C . VAL A 1 103 ? -13.645 -15.728 -5.668 1.00 91.19 103 VAL A C 1
ATOM 785 O O . VAL A 1 103 ? -13.703 -15.061 -6.699 1.00 91.19 103 VAL A O 1
ATOM 788 N N . THR A 1 104 ? -12.482 -16.146 -5.164 1.00 91.19 104 THR A N 1
ATOM 789 C CA . THR A 1 104 ? -11.223 -15.897 -5.861 1.00 91.19 104 THR A CA 1
ATOM 790 C C . THR A 1 104 ? -11.134 -16.596 -7.181 1.00 91.19 104 THR A C 1
ATOM 792 O O . THR A 1 104 ? -10.705 -15.943 -8.119 1.00 91.19 104 THR A O 1
ATOM 795 N N . ALA A 1 105 ? -11.518 -17.869 -7.280 1.00 88.75 105 ALA A N 1
ATOM 796 C CA . ALA A 1 105 ? -11.467 -18.589 -8.545 1.00 88.75 105 ALA A CA 1
ATOM 797 C C . ALA A 1 105 ? -12.268 -17.830 -9.613 1.00 88.75 105 ALA A C 1
ATOM 799 O O . ALA A 1 105 ? -11.726 -17.478 -10.663 1.00 88.75 105 ALA A O 1
ATOM 800 N N . ILE A 1 106 ? -13.507 -17.449 -9.285 1.00 89.00 106 ILE A N 1
ATOM 801 C CA . ILE A 1 106 ? -14.368 -16.648 -10.165 1.00 89.00 106 ILE A CA 1
ATOM 802 C C . ILE A 1 106 ? -13.712 -15.299 -10.487 1.00 89.00 106 ILE A C 1
ATOM 804 O O . ILE A 1 106 ? -13.593 -14.933 -11.654 1.00 89.00 106 ILE A O 1
ATOM 808 N N . TRP A 1 107 ? -13.232 -14.576 -9.472 1.00 87.31 107 TRP A N 1
ATOM 809 C CA . TRP A 1 107 ? -12.604 -13.266 -9.655 1.00 87.31 107 TRP A CA 1
ATOM 810 C C . TRP A 1 107 ? -11.337 -13.338 -10.509 1.00 87.31 107 TRP A C 1
ATOM 812 O O . TRP A 1 107 ? -11.093 -12.460 -11.330 1.00 87.31 107 TRP A O 1
ATOM 822 N N . THR A 1 108 ? -10.525 -14.380 -10.338 1.00 85.00 108 THR A N 1
ATOM 823 C CA . THR A 1 108 ? -9.307 -14.600 -11.121 1.00 85.00 108 THR A CA 1
ATOM 824 C C . THR A 1 108 ? -9.634 -14.908 -12.566 1.00 85.00 108 THR A C 1
ATOM 826 O O . THR A 1 108 ? -9.003 -14.318 -13.426 1.00 85.00 108 THR A O 1
ATOM 829 N N . ILE A 1 109 ? -10.658 -15.724 -12.839 1.00 83.81 109 ILE A N 1
ATOM 830 C CA . ILE A 1 109 ? -11.112 -16.003 -14.207 1.00 83.81 109 ILE A CA 1
ATOM 831 C C . ILE A 1 109 ? -11.629 -14.722 -14.865 1.00 83.81 109 ILE A C 1
ATOM 833 O O . ILE A 1 109 ? -11.243 -14.416 -15.987 1.00 83.81 109 ILE A O 1
ATOM 837 N N . ILE A 1 110 ? -12.460 -13.936 -14.173 1.00 83.50 110 ILE A N 1
ATOM 838 C CA . ILE A 1 110 ? -12.953 -12.651 -14.698 1.00 83.50 110 ILE A CA 1
ATOM 839 C C . ILE A 1 110 ? -11.780 -11.707 -14.960 1.00 83.50 110 ILE A C 1
ATOM 841 O O . ILE A 1 110 ? -11.702 -11.093 -16.013 1.00 83.50 110 ILE A O 1
ATOM 845 N N . SER A 1 111 ? -10.841 -11.617 -14.025 1.00 76.88 111 SER A N 1
ATOM 846 C CA . SER A 1 111 ? -9.654 -10.780 -14.153 1.00 76.88 111 SER A CA 1
ATOM 847 C C . SER A 1 111 ? -8.763 -11.195 -15.323 1.00 76.88 111 SER A C 1
ATOM 849 O O . SER A 1 111 ? -8.264 -10.322 -16.022 1.00 76.88 111 SER A O 1
ATOM 851 N N . THR A 1 112 ? -8.507 -12.489 -15.516 1.00 75.06 112 THR A N 1
ATOM 852 C CA . THR A 1 112 ? -7.615 -12.985 -16.575 1.00 75.06 112 THR A CA 1
ATOM 853 C C . THR A 1 112 ? -8.289 -12.918 -17.940 1.00 75.06 112 THR A C 1
ATOM 855 O O . THR A 1 112 ? -7.651 -12.562 -18.922 1.00 75.06 112 THR A O 1
ATOM 858 N N . THR A 1 113 ? -9.593 -13.186 -18.015 1.00 75.12 113 THR A N 1
ATOM 859 C CA . THR A 1 113 ? -10.367 -13.028 -19.256 1.00 75.12 113 THR A CA 1
ATOM 860 C C . THR A 1 113 ? -10.542 -11.558 -19.630 1.00 75.12 113 THR A C 1
ATOM 862 O O . THR A 1 113 ? -10.324 -11.199 -20.782 1.00 75.12 113 THR A O 1
ATOM 865 N N . ALA A 1 114 ? -10.849 -10.683 -18.668 1.00 70.75 114 ALA A N 1
ATOM 866 C CA . ALA A 1 114 ? -10.888 -9.238 -18.888 1.00 70.75 114 ALA A CA 1
ATOM 867 C C . ALA A 1 114 ? -9.516 -8.694 -19.310 1.00 70.75 114 ALA A C 1
ATOM 869 O O . ALA A 1 114 ? -9.455 -7.840 -20.187 1.00 70.75 114 ALA A O 1
ATOM 870 N N . PHE A 1 115 ? -8.421 -9.223 -18.750 1.00 65.50 115 PHE A N 1
ATOM 871 C CA . PHE A 1 115 ? -7.057 -8.886 -19.170 1.00 65.50 115 PHE A CA 1
ATOM 872 C C . PHE A 1 115 ? -6.822 -9.180 -20.658 1.00 65.50 115 PHE A C 1
ATOM 874 O O . PHE A 1 115 ? -6.219 -8.363 -21.341 1.00 65.50 115 PHE A O 1
ATOM 881 N N . LEU A 1 116 ? -7.331 -10.307 -21.164 1.00 64.00 116 LEU A N 1
ATOM 882 C CA . LEU A 1 116 ? -7.207 -10.688 -22.576 1.00 64.00 116 LEU A CA 1
ATOM 883 C C . LEU A 1 116 ? -8.120 -9.877 -23.510 1.00 64.00 116 LEU A C 1
ATOM 885 O O . LEU A 1 116 ? -7.813 -9.732 -24.689 1.00 64.00 116 LEU A O 1
ATOM 889 N N . LEU A 1 117 ? -9.258 -9.393 -23.004 1.00 62.44 117 LEU A N 1
ATOM 890 C CA . LEU A 1 117 ? -10.257 -8.661 -23.790 1.00 62.44 117 LEU A CA 1
ATOM 891 C C . LEU A 1 117 ? -9.972 -7.163 -23.889 1.00 62.44 117 LEU A C 1
ATOM 893 O O . LEU A 1 117 ? -10.379 -6.532 -24.865 1.00 62.44 117 LEU A O 1
ATOM 897 N N . VAL A 1 118 ? -9.316 -6.577 -22.887 1.00 60.91 118 VAL A N 1
ATOM 898 C CA . VAL A 1 118 ? -8.871 -5.190 -22.986 1.00 60.91 118 VAL A CA 1
ATOM 899 C C . VAL A 1 118 ? -7.662 -5.181 -23.924 1.00 60.91 118 VAL A C 1
ATOM 901 O O . VAL A 1 118 ? -6.680 -5.859 -23.626 1.00 60.91 118 VAL A O 1
ATOM 904 N N . PRO A 1 119 ? -7.722 -4.467 -25.064 1.00 52.81 119 PRO A N 1
ATOM 905 C CA . PRO A 1 119 ? -6.628 -4.422 -26.018 1.00 52.81 119 PRO A CA 1
ATOM 906 C C . PRO A 1 119 ? -5.467 -3.683 -25.361 1.00 52.81 119 PRO A C 1
ATOM 908 O O . PRO A 1 119 ? -5.384 -2.461 -25.406 1.00 52.81 119 PRO A O 1
ATOM 911 N N . PHE A 1 120 ? -4.598 -4.429 -24.694 1.00 51.84 120 PHE A N 1
ATOM 912 C CA . PHE A 1 120 ? -3.302 -3.949 -24.261 1.00 51.84 120 PHE A CA 1
ATOM 913 C C . PHE A 1 120 ? -2.313 -4.345 -25.352 1.00 51.84 120 PHE A C 1
ATOM 915 O O . PHE A 1 120 ? -1.958 -5.520 -25.460 1.00 51.84 120 PHE A O 1
ATOM 922 N N . PRO A 1 121 ? -1.917 -3.410 -26.229 1.00 47.66 121 PRO A N 1
ATOM 923 C CA . PRO A 1 121 ? -0.926 -3.698 -27.242 1.00 47.66 121 PRO A CA 1
ATOM 924 C C . PRO A 1 121 ? 0.440 -3.656 -26.560 1.00 47.66 121 PRO A C 1
ATOM 926 O O . PRO A 1 121 ? 1.018 -2.587 -26.392 1.00 47.66 121 PRO A O 1
ATOM 929 N N . VAL A 1 122 ? 0.976 -4.804 -26.152 1.00 51.31 122 VAL A N 1
ATOM 930 C CA . VAL A 1 122 ? 2.415 -4.891 -25.879 1.00 51.31 122 VAL A CA 1
ATOM 931 C C . VAL A 1 122 ? 3.007 -6.025 -26.696 1.00 51.31 122 VAL A C 1
ATOM 933 O O . VAL A 1 122 ? 2.576 -7.173 -26.628 1.00 51.31 122 VAL A O 1
ATOM 936 N N . ALA A 1 123 ? 3.978 -5.617 -27.511 1.00 44.38 123 ALA A N 1
ATOM 937 C CA . ALA A 1 123 ? 4.608 -6.345 -28.598 1.00 44.38 123 ALA A CA 1
ATOM 938 C C . ALA A 1 123 ? 5.575 -7.454 -28.164 1.00 44.38 123 ALA A C 1
ATOM 940 O O . ALA A 1 123 ? 6.085 -8.144 -29.026 1.00 44.38 123 ALA A O 1
ATOM 941 N N . ASP A 1 124 ? 5.805 -7.653 -26.871 1.00 47.25 124 ASP A N 1
ATOM 942 C CA . ASP A 1 124 ? 6.471 -8.833 -26.326 1.00 47.25 124 ASP A CA 1
ATOM 943 C C . ASP A 1 124 ? 6.108 -8.877 -24.843 1.00 47.25 124 ASP A C 1
ATOM 945 O O . ASP A 1 124 ? 6.514 -8.010 -24.072 1.00 47.25 124 ASP A O 1
ATOM 949 N N . THR A 1 125 ? 5.298 -9.851 -24.432 1.00 49.91 125 THR A N 1
ATOM 950 C CA . THR A 1 125 ? 5.154 -10.152 -23.005 1.00 49.91 125 THR A CA 1
ATOM 951 C C . THR A 1 125 ? 6.504 -10.707 -22.543 1.00 49.91 125 THR A C 1
ATOM 953 O O . THR A 1 125 ? 6.950 -11.716 -23.096 1.00 49.91 125 THR A O 1
ATOM 956 N N . PRO A 1 126 ? 7.209 -10.062 -21.591 1.00 52.28 126 PRO A N 1
ATOM 957 C CA . PRO A 1 126 ? 8.462 -10.611 -21.100 1.00 52.28 126 PRO A CA 1
ATOM 958 C C . PRO A 1 126 ? 8.204 -12.031 -20.589 1.00 52.28 126 PRO A C 1
ATOM 960 O O . PRO A 1 126 ? 7.231 -12.263 -19.871 1.00 52.28 126 PRO A O 1
ATOM 963 N N . ARG A 1 127 ? 9.070 -12.986 -20.954 1.00 49.59 127 ARG A N 1
ATOM 964 C CA . ARG A 1 127 ? 8.954 -14.408 -20.566 1.00 49.59 127 ARG A CA 1
ATOM 965 C C . ARG A 1 127 ? 8.856 -14.629 -19.044 1.00 49.59 127 ARG A C 1
ATOM 967 O O . ARG A 1 127 ? 8.406 -15.683 -18.620 1.00 49.59 127 ARG A O 1
ATOM 974 N N . ASP A 1 128 ? 9.203 -13.631 -18.230 1.00 52.56 128 ASP A N 1
ATOM 975 C CA . ASP A 1 128 ? 9.044 -13.647 -16.770 1.00 52.56 128 ASP A CA 1
ATOM 976 C C . ASP A 1 128 ? 7.591 -13.452 -16.277 1.00 52.56 128 ASP A C 1
ATOM 978 O O . ASP A 1 128 ? 7.326 -13.574 -15.078 1.00 52.56 128 ASP A O 1
ATOM 982 N N . LEU A 1 129 ? 6.615 -13.199 -17.162 1.00 59.12 129 LEU A N 1
ATOM 983 C CA . LEU A 1 129 ? 5.204 -13.059 -16.774 1.00 59.12 129 LEU A CA 1
ATOM 984 C C . LEU A 1 129 ? 4.454 -14.387 -16.562 1.00 59.12 129 LEU A C 1
ATOM 986 O O . LEU A 1 129 ? 3.305 -14.342 -16.114 1.00 59.12 129 LEU A O 1
ATOM 990 N N . ASP A 1 130 ? 5.071 -15.548 -16.791 1.00 62.16 130 ASP A N 1
ATOM 991 C CA . ASP A 1 130 ? 4.419 -16.856 -16.595 1.00 62.16 130 ASP A CA 1
ATOM 992 C C . ASP A 1 130 ? 3.954 -17.079 -15.137 1.00 62.16 130 ASP A C 1
ATOM 994 O O . ASP A 1 130 ? 2.960 -17.765 -14.884 1.00 62.16 130 ASP A O 1
ATOM 998 N N . GLY A 1 131 ? 4.616 -16.445 -14.158 1.00 66.81 131 GLY A N 1
ATOM 999 C CA . GLY A 1 131 ? 4.246 -16.498 -12.733 1.00 66.81 131 GLY A CA 1
ATOM 1000 C C . GLY A 1 131 ? 3.185 -15.477 -12.295 1.00 66.81 131 GLY A C 1
ATOM 1001 O O . GLY A 1 131 ? 2.578 -15.616 -11.230 1.00 66.81 131 GLY A O 1
ATOM 1002 N N . THR A 1 132 ? 2.914 -14.458 -13.108 1.00 70.12 132 THR A N 1
ATOM 1003 C CA . THR A 1 132 ? 1.954 -13.376 -12.833 1.00 70.12 132 THR A CA 1
ATOM 1004 C C . THR A 1 132 ? 0.547 -13.844 -12.433 1.00 70.12 132 THR A C 1
ATOM 1006 O O . THR A 1 132 ? 0.014 -13.319 -11.446 1.00 70.12 132 THR A O 1
ATOM 1009 N N . PRO A 1 133 ? -0.078 -14.845 -13.092 1.00 76.31 133 PRO A N 1
ATOM 1010 C CA . PRO A 1 133 ? -1.387 -15.340 -12.664 1.00 76.31 133 PRO A CA 1
ATOM 1011 C C . PRO A 1 133 ? -1.375 -15.915 -11.240 1.00 76.31 133 PRO A C 1
ATOM 1013 O O . PRO A 1 133 ? -2.367 -15.771 -10.523 1.00 76.31 133 PRO A O 1
ATOM 1016 N N . TYR A 1 134 ? -0.262 -16.506 -10.792 1.00 80.81 134 TYR A N 1
ATOM 1017 C CA . TYR A 1 134 ? -0.141 -17.042 -9.435 1.00 80.81 134 TYR A CA 1
ATOM 1018 C C . TYR A 1 134 ? -0.114 -15.925 -8.384 1.00 80.81 134 TYR A C 1
ATOM 1020 O O . TYR A 1 134 ? -0.831 -15.999 -7.382 1.00 80.81 134 TYR A O 1
ATOM 1028 N N . TYR A 1 135 ? 0.642 -14.851 -8.632 1.00 78.38 135 TYR A N 1
ATOM 1029 C CA . TYR A 1 135 ? 0.674 -13.685 -7.742 1.00 78.38 135 TYR A CA 1
ATOM 1030 C C . TYR A 1 135 ? -0.686 -12.992 -7.657 1.00 78.38 135 TYR A C 1
ATOM 1032 O O . TYR A 1 135 ? -1.145 -12.669 -6.557 1.00 78.38 135 TYR A O 1
ATOM 1040 N N . PHE A 1 136 ? -1.374 -12.826 -8.791 1.00 81.19 136 PHE A N 1
ATOM 1041 C CA . PHE A 1 136 ? -2.736 -12.294 -8.796 1.00 81.19 136 PHE A CA 1
ATOM 1042 C C . PHE A 1 136 ? -3.703 -13.201 -8.040 1.00 81.19 136 PHE A C 1
ATOM 1044 O O . PHE A 1 136 ? -4.524 -12.701 -7.271 1.00 81.19 136 PHE A O 1
ATOM 1051 N N . TRP A 1 137 ? -3.601 -14.521 -8.197 1.00 86.31 137 TRP A N 1
ATOM 1052 C CA . TRP A 1 137 ? -4.429 -15.465 -7.450 1.00 86.31 137 TRP A CA 1
ATOM 1053 C C . TRP A 1 137 ? -4.195 -15.359 -5.937 1.00 86.31 137 TRP A C 1
ATOM 1055 O O . TRP A 1 137 ? -5.158 -15.196 -5.184 1.00 86.31 137 TRP A O 1
ATOM 1065 N N . ALA A 1 138 ? -2.935 -15.348 -5.493 1.00 87.25 138 ALA A N 1
ATOM 1066 C CA . ALA A 1 138 ? -2.584 -15.213 -4.080 1.00 87.25 138 ALA A CA 1
ATOM 1067 C C . ALA A 1 138 ? -3.079 -13.878 -3.490 1.00 87.25 138 ALA A C 1
ATOM 1069 O O . ALA A 1 138 ? -3.717 -13.861 -2.434 1.00 87.25 138 ALA A O 1
ATOM 1070 N N . ALA A 1 139 ? -2.870 -12.763 -4.197 1.00 85.50 139 ALA A N 1
ATOM 1071 C CA . ALA A 1 139 ? -3.350 -11.446 -3.775 1.00 85.50 139 ALA A CA 1
ATOM 1072 C C . ALA A 1 139 ? -4.886 -11.382 -3.711 1.00 85.50 139 ALA A C 1
ATOM 1074 O O . ALA A 1 139 ? -5.454 -10.858 -2.747 1.00 85.50 139 ALA A O 1
ATOM 1075 N N . ASN A 1 140 ? -5.577 -11.964 -4.695 1.00 89.25 140 ASN A N 1
ATOM 1076 C CA . ASN A 1 140 ? -7.037 -12.074 -4.702 1.00 89.25 140 ASN A CA 1
ATOM 1077 C C . ASN A 1 140 ? -7.533 -12.908 -3.518 1.00 89.25 140 ASN A C 1
ATOM 1079 O O . ASN A 1 140 ? -8.548 -12.564 -2.908 1.00 89.25 140 ASN A O 1
ATOM 1083 N N . PHE A 1 141 ? -6.808 -13.965 -3.155 1.00 90.38 141 PHE A N 1
ATOM 1084 C CA . PHE A 1 141 ? -7.164 -14.846 -2.044 1.00 90.38 141 PHE A CA 1
ATOM 1085 C C . PHE A 1 141 ? -7.037 -14.166 -0.700 1.00 90.38 141 PHE A C 1
ATOM 1087 O O . PHE A 1 141 ? -7.997 -14.148 0.069 1.00 90.38 141 PHE A O 1
ATOM 1094 N N . VAL A 1 142 ? -5.913 -13.501 -0.457 1.00 89.12 142 VAL A N 1
ATOM 1095 C CA . VAL A 1 142 ? -5.739 -12.720 0.769 1.00 89.12 142 VAL A CA 1
ATOM 1096 C C . VAL A 1 142 ? -6.802 -11.622 0.860 1.00 89.12 142 VAL A C 1
ATOM 1098 O O . VAL A 1 142 ? -7.429 -11.453 1.902 1.00 89.12 142 VAL A O 1
ATOM 1101 N N . THR A 1 143 ? -7.080 -10.925 -0.243 1.00 89.69 143 THR A N 1
ATOM 1102 C CA . THR A 1 143 ? -8.066 -9.834 -0.273 1.00 89.69 143 THR A CA 1
ATOM 1103 C C . THR A 1 143 ? -9.482 -10.323 0.022 1.00 89.69 143 THR A C 1
ATOM 1105 O O . THR A 1 143 ? -10.175 -9.736 0.848 1.00 89.69 143 THR A O 1
ATOM 1108 N N . THR A 1 144 ? -9.931 -11.394 -0.632 1.00 90.88 144 THR A N 1
ATOM 1109 C CA . THR A 1 144 ? -11.277 -11.952 -0.413 1.00 90.88 144 THR A CA 1
ATOM 1110 C C . THR A 1 144 ? -11.419 -12.525 0.992 1.00 90.88 144 THR A C 1
ATOM 1112 O O . THR A 1 144 ? -12.436 -12.294 1.645 1.00 90.88 144 THR A O 1
ATOM 1115 N N . LEU A 1 145 ? -10.383 -13.186 1.513 1.00 89.81 145 LEU A N 1
ATOM 1116 C CA . LEU A 1 145 ? -10.359 -13.669 2.891 1.00 89.81 145 LEU A CA 1
ATOM 1117 C C . LEU A 1 145 ? -10.437 -12.511 3.901 1.00 89.81 145 LEU A C 1
ATOM 1119 O O . LEU A 1 145 ? -11.177 -12.603 4.886 1.00 89.81 145 LEU A O 1
ATOM 1123 N N . CYS A 1 146 ? -9.748 -11.397 3.635 1.00 88.50 146 CYS A N 1
ATOM 1124 C CA . CYS A 1 146 ? -9.864 -10.163 4.414 1.00 88.50 146 CYS A CA 1
ATOM 1125 C C . CYS A 1 146 ? -11.267 -9.545 4.305 1.00 88.50 146 CYS A C 1
ATOM 1127 O O . CYS A 1 146 ? -11.860 -9.222 5.333 1.00 88.50 146 CYS A O 1
ATOM 1129 N N . ALA A 1 147 ? -11.840 -9.455 3.101 1.00 89.94 147 ALA A N 1
ATOM 1130 C CA . ALA A 1 147 ? -13.184 -8.920 2.871 1.00 89.94 147 ALA A CA 1
ATOM 1131 C C . ALA A 1 147 ? -14.258 -9.722 3.630 1.00 89.94 147 ALA A C 1
ATOM 1133 O O . ALA A 1 147 ? -15.135 -9.149 4.269 1.00 89.94 147 ALA A O 1
ATOM 1134 N N . PHE A 1 148 ? -14.150 -11.052 3.649 1.00 88.69 148 PHE A N 1
ATOM 1135 C CA . PHE A 1 148 ? -15.045 -11.929 4.414 1.00 88.69 148 PHE A CA 1
ATOM 1136 C C . PHE A 1 148 ? -14.760 -11.967 5.921 1.00 88.69 148 PHE A C 1
ATOM 1138 O O . PHE A 1 148 ? -15.569 -12.472 6.712 1.00 88.69 148 PHE A O 1
ATOM 1145 N N . SER A 1 149 ? -13.618 -11.423 6.330 1.00 85.00 149 SER A N 1
ATOM 1146 C CA . SER A 1 149 ? -13.283 -11.193 7.732 1.00 85.00 149 SER A CA 1
ATOM 1147 C C . SER A 1 149 ? -13.759 -9.829 8.230 1.00 85.00 149 SER A C 1
ATOM 1149 O O . SER A 1 149 ? -13.780 -9.619 9.444 1.00 85.00 149 SER A O 1
ATOM 1151 N N . CYS A 1 150 ? -14.194 -8.937 7.333 1.00 85.19 150 CYS A N 1
ATOM 1152 C CA . CYS A 1 150 ? -14.752 -7.649 7.711 1.00 85.19 150 CYS A CA 1
ATOM 1153 C C . CYS A 1 150 ? -16.046 -7.808 8.528 1.00 85.19 150 CYS A C 1
ATOM 1155 O O . CYS A 1 150 ? -16.839 -8.731 8.305 1.00 85.19 150 CYS A O 1
ATOM 1157 N N . PRO A 1 151 ? -16.286 -6.877 9.465 1.00 82.00 151 PRO A N 1
ATOM 1158 C CA . PRO A 1 151 ? -17.441 -6.944 10.345 1.00 82.00 151 PRO A CA 1
ATOM 1159 C C . PRO A 1 151 ? -18.745 -6.559 9.628 1.00 82.00 151 PRO A C 1
ATOM 1161 O O . PRO A 1 151 ? -19.809 -7.072 9.958 1.00 82.00 151 PRO A O 1
ATOM 1164 N N . THR A 1 152 ? -18.681 -5.700 8.602 1.00 85.38 152 THR A N 1
ATOM 1165 C CA . THR A 1 152 ? -19.853 -5.308 7.806 1.00 85.38 152 THR A CA 1
ATOM 1166 C C . THR A 1 152 ? -19.560 -5.328 6.305 1.00 85.38 152 THR A C 1
ATOM 1168 O O . THR A 1 152 ? -18.422 -5.138 5.868 1.00 85.38 152 THR A O 1
ATOM 1171 N N . TRP A 1 153 ? -20.613 -5.531 5.507 1.00 87.06 153 TRP A N 1
ATOM 1172 C CA . TRP A 1 153 ? -20.548 -5.531 4.043 1.00 87.06 153 TRP A CA 1
ATOM 1173 C C . TRP A 1 153 ? -19.949 -4.250 3.437 1.00 87.06 153 TRP A C 1
ATOM 1175 O O . TRP A 1 153 ? -19.124 -4.378 2.539 1.00 87.06 153 TRP A O 1
ATOM 1185 N N . PRO A 1 154 ? -20.269 -3.029 3.913 1.00 88.19 154 PRO A N 1
ATOM 1186 C CA . PRO A 1 154 ? -19.663 -1.806 3.382 1.00 88.19 154 PRO A CA 1
ATOM 1187 C C . PRO A 1 154 ? -18.132 -1.775 3.462 1.00 88.19 154 PRO A C 1
ATOM 1189 O O . PRO A 1 154 ? -17.484 -1.345 2.511 1.00 88.19 154 PRO A O 1
ATOM 1192 N N . PHE A 1 155 ? -17.541 -2.261 4.564 1.00 86.88 155 PHE A N 1
ATOM 1193 C CA . PHE A 1 155 ? -16.080 -2.376 4.680 1.00 86.88 155 PHE A CA 1
ATOM 1194 C C . PHE A 1 155 ? -15.528 -3.410 3.693 1.00 86.88 155 PHE A C 1
ATOM 1196 O O . PHE A 1 155 ? -14.520 -3.149 3.043 1.00 86.88 155 PHE A O 1
ATOM 1203 N N . ALA A 1 156 ? -16.213 -4.549 3.542 1.00 89.50 156 ALA A N 1
ATOM 1204 C CA . ALA A 1 156 ? -15.827 -5.586 2.589 1.00 89.50 156 ALA A CA 1
ATOM 1205 C C . ALA A 1 156 ? -15.842 -5.062 1.141 1.00 89.50 156 ALA A C 1
ATOM 1207 O O . ALA A 1 156 ? -14.877 -5.258 0.406 1.00 89.50 156 ALA A O 1
ATOM 1208 N N . PHE A 1 157 ? -16.898 -4.342 0.749 1.00 90.81 157 PHE A N 1
ATOM 1209 C CA . PHE A 1 157 ? -17.003 -3.729 -0.577 1.00 90.81 157 PHE A CA 1
ATOM 1210 C C . PHE A 1 157 ? -15.941 -2.654 -0.799 1.00 90.81 157 PHE A C 1
ATOM 1212 O O . PHE A 1 157 ? -15.290 -2.670 -1.840 1.00 90.81 157 PHE A O 1
ATOM 1219 N N . SER A 1 158 ? -15.722 -1.767 0.178 1.00 90.75 158 SER A N 1
ATOM 1220 C CA . SER A 1 158 ? -14.662 -0.753 0.102 1.00 90.75 158 SER A CA 1
ATOM 1221 C C . SER A 1 158 ? -13.297 -1.411 -0.129 1.00 90.75 158 SER A C 1
ATOM 1223 O O . SER A 1 158 ? -12.583 -1.039 -1.055 1.00 90.75 158 SER A O 1
ATOM 1225 N N . LEU A 1 159 ? -12.979 -2.480 0.609 1.00 90.44 159 LEU A N 1
ATOM 1226 C CA . LEU A 1 159 ? -11.724 -3.221 0.460 1.00 90.44 159 LEU A CA 1
ATOM 1227 C C . LEU A 1 159 ? -11.570 -3.838 -0.943 1.00 90.44 159 LEU A C 1
ATOM 1229 O O . LEU A 1 159 ? -10.505 -3.721 -1.554 1.00 90.44 159 LEU A O 1
ATOM 1233 N N . VAL A 1 160 ? -12.625 -4.457 -1.485 1.00 91.06 160 VAL A N 1
ATOM 1234 C CA . VAL A 1 160 ? -12.604 -5.019 -2.849 1.00 91.06 160 VAL A CA 1
ATOM 1235 C C . VAL A 1 160 ? -12.397 -3.921 -3.897 1.00 91.06 160 VAL A C 1
ATOM 1237 O O . VAL A 1 160 ? -11.604 -4.114 -4.820 1.00 91.06 160 VAL A O 1
ATOM 1240 N N . VAL A 1 161 ? -13.046 -2.762 -3.736 1.00 91.56 161 VAL A N 1
ATOM 1241 C CA . VAL A 1 161 ? -12.863 -1.598 -4.619 1.00 91.56 161 VAL A CA 1
ATOM 1242 C C . VAL A 1 161 ? -11.414 -1.117 -4.571 1.00 91.56 161 VAL A C 1
ATOM 1244 O O . VAL A 1 161 ? -10.771 -1.049 -5.617 1.00 91.56 161 VAL A O 1
ATOM 1247 N N . GLN A 1 162 ? -10.861 -0.870 -3.380 1.00 91.06 162 GLN A N 1
ATOM 1248 C CA . GLN A 1 162 ? -9.474 -0.413 -3.219 1.00 91.06 162 GLN A CA 1
ATOM 1249 C C . GLN A 1 162 ? -8.482 -1.373 -3.890 1.00 91.06 162 GLN A C 1
ATOM 1251 O O . GLN A 1 162 ? -7.602 -0.946 -4.640 1.00 91.06 162 GLN A O 1
ATOM 1256 N N . LYS A 1 163 ? -8.674 -2.682 -3.698 1.00 90.06 163 LYS A N 1
ATOM 1257 C CA . LYS A 1 163 ? -7.864 -3.706 -4.359 1.00 90.06 163 LYS A CA 1
ATOM 1258 C C . LYS A 1 163 ? -8.047 -3.717 -5.878 1.00 90.06 163 LYS A C 1
ATOM 1260 O O . LYS A 1 163 ? -7.066 -3.893 -6.597 1.00 90.06 163 LYS A O 1
ATOM 1265 N N . SER A 1 164 ? -9.273 -3.578 -6.387 1.00 88.56 164 SER A N 1
ATOM 1266 C CA . SER A 1 164 ? -9.517 -3.587 -7.839 1.00 88.56 164 SER A CA 1
ATOM 1267 C C . SER A 1 164 ? -8.818 -2.422 -8.528 1.00 88.56 164 SER A C 1
ATOM 1269 O O . SER A 1 164 ? -8.226 -2.602 -9.587 1.00 88.56 164 SER A O 1
ATOM 1271 N N . VAL A 1 165 ? -8.796 -1.257 -7.883 1.00 89.56 165 VAL A N 1
ATOM 1272 C CA . VAL A 1 165 ? -8.112 -0.084 -8.418 1.00 89.56 165 VAL A CA 1
ATOM 1273 C C . VAL A 1 165 ? -6.606 -0.300 -8.389 1.00 89.56 165 VAL A C 1
ATOM 1275 O O . VAL A 1 165 ? -5.954 -0.102 -9.408 1.00 89.56 165 VAL A O 1
ATOM 1278 N N . PHE A 1 166 ? -6.061 -0.795 -7.273 1.00 88.69 166 PHE A N 1
ATOM 1279 C CA . PHE A 1 166 ? -4.644 -1.156 -7.182 1.00 88.69 166 PHE A CA 1
ATOM 1280 C C . PHE A 1 166 ? -4.223 -2.154 -8.271 1.00 88.69 166 PHE A C 1
ATOM 1282 O O . PHE A 1 166 ? -3.157 -2.019 -8.862 1.00 88.69 166 PHE A O 1
ATOM 1289 N N . GLN A 1 167 ? -5.085 -3.121 -8.587 1.00 86.19 167 GLN A N 1
ATOM 1290 C CA . GLN A 1 167 ? -4.848 -4.068 -9.668 1.00 86.19 167 GLN A CA 1
ATOM 1291 C C . GLN A 1 167 ? -4.802 -3.387 -11.047 1.00 86.19 167 GLN A C 1
ATOM 1293 O O . GLN A 1 167 ? -3.927 -3.710 -11.845 1.00 86.19 167 GLN A O 1
ATOM 1298 N N . VAL A 1 168 ? -5.700 -2.434 -11.321 1.00 84.69 168 VAL A N 1
ATOM 1299 C CA . VAL A 1 168 ? -5.675 -1.642 -12.565 1.00 84.69 168 VAL A CA 1
ATOM 1300 C C . VAL A 1 168 ? -4.417 -0.772 -12.640 1.00 84.69 168 VAL A C 1
ATOM 1302 O O . VAL A 1 168 ? -3.787 -0.709 -13.690 1.00 84.69 168 VAL A O 1
ATOM 1305 N N . LEU A 1 169 ? -4.003 -0.150 -11.531 1.00 85.19 169 LEU A N 1
ATOM 1306 C CA . LEU A 1 169 ? -2.747 0.609 -11.441 1.00 85.19 169 LEU A CA 1
ATOM 1307 C C . LEU A 1 169 ? -1.527 -0.271 -11.747 1.00 85.19 169 LEU A C 1
ATOM 1309 O O . LEU A 1 169 ? -0.675 0.125 -12.537 1.00 85.19 169 LEU A O 1
ATOM 1313 N N . LEU A 1 170 ? -1.469 -1.469 -11.159 1.00 81.81 170 LEU A N 1
ATOM 1314 C CA . LEU A 1 170 ? -0.415 -2.456 -11.406 1.00 81.81 170 LEU A CA 1
ATOM 1315 C C . LEU A 1 170 ? -0.385 -2.888 -12.877 1.00 81.81 170 LEU A C 1
ATOM 1317 O O . LEU A 1 170 ? 0.677 -2.973 -13.482 1.00 81.81 170 LEU A O 1
ATOM 1321 N N . GLN A 1 171 ? -1.554 -3.105 -13.470 1.00 78.75 171 GLN A N 1
ATOM 1322 C CA . GLN A 1 171 ? -1.669 -3.468 -14.875 1.00 78.75 171 GLN A CA 1
ATOM 1323 C C . GLN A 1 171 ? -1.219 -2.333 -15.801 1.00 78.75 171 GLN A C 1
ATOM 1325 O O . GLN A 1 171 ? -0.437 -2.566 -16.717 1.00 78.75 171 GLN A O 1
ATOM 1330 N N . ASN A 1 172 ? -1.631 -1.095 -15.526 1.00 79.31 172 ASN A N 1
ATOM 1331 C CA . ASN A 1 172 ? -1.155 0.078 -16.256 1.00 79.31 172 ASN A CA 1
ATOM 1332 C C . ASN A 1 172 ? 0.368 0.242 -16.149 1.00 79.31 172 ASN A C 1
ATOM 1334 O O . ASN A 1 172 ? 1.008 0.545 -17.151 1.00 79.31 172 ASN A O 1
ATOM 1338 N N . ALA A 1 173 ? 0.944 -0.001 -14.968 1.00 77.69 173 ALA A N 1
ATOM 1339 C CA . ALA A 1 173 ? 2.387 0.063 -14.752 1.00 77.69 173 ALA A CA 1
ATOM 1340 C C . ALA A 1 173 ? 3.153 -1.003 -15.550 1.00 77.69 173 ALA A C 1
ATOM 1342 O O . ALA A 1 173 ? 4.206 -0.702 -16.100 1.00 77.69 173 ALA A O 1
ATOM 1343 N N . PHE A 1 174 ? 2.617 -2.224 -15.657 1.00 74.62 174 PHE A N 1
ATOM 1344 C CA . PHE A 1 174 ? 3.221 -3.270 -16.487 1.00 74.62 174 PHE A CA 1
ATOM 1345 C C . PHE A 1 174 ? 3.115 -2.990 -17.986 1.00 74.62 174 PHE A C 1
ATOM 1347 O O . PHE A 1 174 ? 4.000 -3.389 -18.737 1.00 74.62 174 PHE A O 1
ATOM 1354 N N . ASN A 1 175 ? 2.053 -2.314 -18.426 1.00 72.12 175 ASN A N 1
ATOM 1355 C CA . ASN A 1 175 ? 1.869 -1.982 -19.838 1.00 72.12 175 ASN A CA 1
ATOM 1356 C C . ASN A 1 175 ? 2.755 -0.819 -20.288 1.00 72.12 175 ASN A C 1
ATOM 1358 O O . ASN A 1 175 ? 3.272 -0.839 -21.401 1.00 72.12 175 ASN A O 1
ATOM 1362 N N . CYS A 1 176 ? 2.902 0.199 -19.440 1.00 71.44 176 CYS A N 1
ATOM 1363 C CA . CYS A 1 176 ? 3.760 1.339 -19.717 1.00 71.44 176 CYS A CA 1
ATOM 1364 C C . CYS A 1 176 ? 4.427 1.828 -18.426 1.00 71.44 176 CYS A C 1
ATOM 1366 O O . CYS A 1 176 ? 3.851 2.656 -17.706 1.00 71.44 176 CYS A O 1
ATOM 1368 N N . PRO A 1 177 ? 5.627 1.320 -18.100 1.00 68.19 177 PRO A N 1
ATOM 1369 C CA . PRO A 1 177 ? 6.365 1.827 -16.959 1.00 68.19 177 PRO A CA 1
ATOM 1370 C C . PRO A 1 177 ? 6.792 3.273 -17.239 1.00 68.19 177 PRO A C 1
ATOM 1372 O O . PRO A 1 177 ? 7.160 3.623 -18.358 1.00 68.19 177 PRO A O 1
ATOM 1375 N N . LEU A 1 178 ? 6.770 4.134 -16.215 1.00 62.81 178 LEU A N 1
ATOM 1376 C CA . LEU A 1 178 ? 7.135 5.557 -16.355 1.00 62.81 178 LEU A CA 1
ATOM 1377 C C . LEU A 1 178 ? 8.590 5.757 -16.813 1.00 62.81 178 LEU A C 1
ATOM 1379 O O . LEU A 1 178 ? 8.945 6.833 -17.286 1.00 62.81 178 LEU A O 1
ATOM 1383 N N . ALA A 1 179 ? 9.422 4.729 -16.643 1.00 56.62 179 ALA A N 1
ATOM 1384 C CA . ALA A 1 179 ? 10.817 4.691 -17.060 1.00 56.62 179 ALA A CA 1
ATOM 1385 C C . ALA A 1 179 ? 11.027 4.080 -18.462 1.00 56.62 179 ALA A C 1
ATOM 1387 O O . ALA A 1 179 ? 12.170 4.003 -18.911 1.00 56.62 179 ALA A O 1
ATOM 1388 N N . ALA A 1 180 ? 9.958 3.662 -19.159 1.00 59.38 180 ALA A N 1
ATOM 1389 C CA . ALA A 1 180 ? 10.065 3.070 -20.487 1.00 59.38 180 ALA A CA 1
ATOM 1390 C C . ALA A 1 180 ? 10.646 4.072 -21.488 1.00 59.38 180 ALA A C 1
ATOM 1392 O O . ALA A 1 180 ? 10.128 5.168 -21.684 1.00 59.38 180 ALA A O 1
ATOM 1393 N N . ASN A 1 181 ? 11.687 3.651 -22.199 1.00 54.97 181 ASN A N 1
ATOM 1394 C CA . ASN A 1 181 ? 12.324 4.442 -23.252 1.00 54.97 181 ASN A CA 1
ATOM 1395 C C . ASN A 1 181 ? 11.633 4.277 -24.630 1.00 54.97 181 ASN A C 1
ATOM 1397 O O . ASN A 1 181 ? 12.215 4.611 -25.660 1.00 54.97 181 ASN A O 1
ATOM 1401 N N . ARG A 1 182 ? 10.425 3.691 -24.675 1.00 59.59 182 ARG A N 1
ATOM 1402 C CA . ARG A 1 182 ? 9.655 3.408 -25.902 1.00 59.59 182 ARG A CA 1
ATOM 1403 C C . ARG A 1 182 ? 8.271 4.049 -25.838 1.00 59.59 182 ARG A C 1
ATOM 1405 O O . ARG A 1 182 ? 7.676 4.134 -24.771 1.00 59.59 182 ARG A O 1
ATOM 1412 N N . GLU A 1 183 ? 7.759 4.448 -27.000 1.00 59.06 183 GLU A N 1
ATOM 1413 C CA . GLU A 1 183 ? 6.396 4.957 -27.162 1.00 59.06 183 GLU A CA 1
ATOM 1414 C C . GLU A 1 183 ? 5.382 3.860 -26.805 1.00 59.06 183 GLU A C 1
ATOM 1416 O O . GLU A 1 183 ? 5.264 2.847 -27.496 1.00 59.06 183 GLU A O 1
ATOM 1421 N N . CYS A 1 184 ? 4.678 4.045 -25.692 1.00 66.06 184 CYS A N 1
ATOM 1422 C CA . CYS A 1 184 ? 3.569 3.189 -25.294 1.00 66.06 184 CYS A CA 1
ATOM 1423 C C . CYS A 1 184 ? 2.276 3.641 -25.978 1.00 66.06 184 CYS A C 1
ATOM 1425 O O . CYS A 1 184 ? 2.064 4.835 -26.183 1.00 66.06 184 CYS A O 1
ATOM 1427 N N . ALA A 1 185 ? 1.368 2.704 -26.249 1.00 65.75 185 ALA A N 1
ATOM 1428 C CA . ALA A 1 185 ? -0.001 3.063 -26.598 1.00 65.75 185 ALA A CA 1
ATOM 1429 C C . ALA A 1 185 ? -0.758 3.566 -25.362 1.00 65.75 185 ALA A C 1
ATOM 1431 O O . ALA A 1 185 ? -0.579 3.041 -24.259 1.00 65.75 185 ALA A O 1
ATOM 1432 N N . ASP A 1 186 ? -1.643 4.540 -25.562 1.00 65.62 186 ASP A N 1
ATOM 1433 C CA . ASP A 1 186 ? -2.469 5.081 -24.488 1.00 65.62 186 ASP A CA 1
ATOM 1434 C C . ASP A 1 186 ? -3.405 3.996 -23.923 1.00 65.62 186 ASP A C 1
ATOM 1436 O O . ASP A 1 186 ? -4.219 3.431 -24.665 1.00 65.62 186 ASP A O 1
ATOM 1440 N N . PRO A 1 187 ? -3.332 3.679 -22.615 1.00 70.88 187 PRO A N 1
ATOM 1441 C CA . PRO A 1 187 ? -4.273 2.755 -22.003 1.00 70.88 187 PRO A CA 1
ATOM 1442 C C . PRO A 1 187 ? -5.687 3.360 -22.011 1.00 70.88 187 PRO A C 1
ATOM 1444 O O . PRO A 1 187 ? -5.841 4.580 -21.903 1.00 70.88 187 PRO A O 1
ATOM 1447 N N . PRO A 1 188 ? -6.748 2.529 -22.037 1.00 73.38 188 PRO A N 1
ATOM 1448 C CA . PRO A 1 188 ? -8.133 3.013 -22.040 1.00 73.38 188 PRO A CA 1
ATOM 1449 C C . PRO A 1 188 ? -8.483 3.828 -20.788 1.00 73.38 188 PRO A C 1
ATOM 1451 O O . PRO A 1 188 ? -9.415 4.628 -20.804 1.00 73.38 188 PRO A O 1
ATOM 1454 N N . LEU A 1 189 ? -7.745 3.612 -19.695 1.00 81.25 189 LEU A N 1
ATOM 1455 C CA . LEU A 1 189 ? -7.889 4.347 -18.452 1.00 81.25 189 LEU A CA 1
ATOM 1456 C C . LEU A 1 189 ? -6.506 4.717 -17.923 1.00 81.25 189 LEU A C 1
ATOM 1458 O O . LEU A 1 189 ? -5.707 3.840 -17.593 1.00 81.25 189 LEU A O 1
ATOM 1462 N N . THR A 1 190 ? -6.222 6.013 -17.814 1.00 84.50 190 THR A N 1
ATOM 1463 C CA . THR A 1 190 ? -4.933 6.469 -17.274 1.00 84.50 190 THR A CA 1
ATOM 1464 C C . THR A 1 190 ? -4.834 6.166 -15.775 1.00 84.50 190 THR A C 1
ATOM 1466 O O . THR A 1 190 ? -5.846 6.104 -15.073 1.00 84.50 190 THR A O 1
ATOM 1469 N N . SER A 1 191 ? -3.619 6.005 -15.240 1.00 85.44 191 SER A N 1
ATOM 1470 C CA . SER A 1 191 ? -3.411 5.690 -13.813 1.00 85.44 191 SER A CA 1
ATOM 1471 C C . SER A 1 191 ? -4.037 6.726 -12.872 1.00 85.44 191 SER A C 1
ATOM 1473 O O . SER A 1 191 ? -4.608 6.363 -11.845 1.00 85.44 191 SER A O 1
ATOM 1475 N N . MET A 1 192 ? -4.011 8.009 -13.253 1.00 87.38 192 MET A N 1
ATOM 1476 C CA . MET A 1 192 ? -4.672 9.080 -12.499 1.00 87.38 192 MET A CA 1
ATOM 1477 C C . MET A 1 192 ? -6.199 8.954 -12.541 1.00 87.38 192 MET A C 1
ATOM 1479 O O . MET A 1 192 ? -6.851 9.087 -11.506 1.00 87.38 192 MET A O 1
ATOM 1483 N N . GLN A 1 193 ? -6.779 8.648 -13.707 1.00 90.75 193 GLN A N 1
ATOM 1484 C CA . GLN A 1 193 ? -8.223 8.421 -13.833 1.00 90.75 193 GLN A CA 1
ATOM 1485 C C . GLN A 1 193 ? -8.668 7.201 -13.025 1.00 90.75 193 GLN A C 1
ATOM 1487 O O . GLN A 1 193 ? -9.650 7.293 -12.292 1.00 90.75 193 GLN A O 1
ATOM 1492 N N . ALA A 1 194 ? -7.930 6.089 -13.101 1.00 89.25 194 ALA A N 1
ATOM 1493 C CA . ALA A 1 194 ? -8.198 4.890 -12.311 1.00 89.25 194 ALA A CA 1
ATOM 1494 C C . ALA A 1 194 ? -8.176 5.200 -10.809 1.00 89.25 194 ALA A C 1
ATOM 1496 O O . ALA A 1 194 ? -9.107 4.841 -10.084 1.00 89.25 194 ALA A O 1
ATOM 1497 N N . TYR A 1 195 ? -7.159 5.937 -10.356 1.00 91.31 195 TYR A N 1
ATOM 1498 C CA . TYR A 1 195 ? -7.029 6.327 -8.958 1.00 91.31 195 TYR A CA 1
ATOM 1499 C C . TYR A 1 195 ? -8.197 7.209 -8.486 1.00 91.31 195 TYR A C 1
ATOM 1501 O O . TYR A 1 195 ? -8.780 6.930 -7.434 1.00 91.31 195 TYR A O 1
ATOM 1509 N N . VAL A 1 196 ? -8.581 8.227 -9.268 1.00 93.62 196 VAL A N 1
ATOM 1510 C CA . VAL A 1 196 ? -9.711 9.126 -8.959 1.00 93.62 196 VAL A CA 1
ATOM 1511 C C . VAL A 1 196 ? -11.045 8.378 -8.982 1.00 93.62 196 VAL A C 1
ATOM 1513 O O . VAL A 1 196 ? -11.860 8.562 -8.079 1.00 93.62 196 VAL A O 1
ATOM 1516 N N . LEU A 1 197 ? -11.268 7.492 -9.954 1.00 93.62 197 LEU A N 1
ATOM 1517 C CA . LEU A 1 197 ? -12.467 6.650 -10.000 1.00 93.62 197 LEU A CA 1
ATOM 1518 C C . LEU A 1 197 ? -12.569 5.747 -8.768 1.00 93.62 197 LEU A C 1
ATOM 1520 O O . LEU A 1 197 ? -13.658 5.590 -8.219 1.00 93.62 197 LEU A O 1
ATOM 1524 N N . GLY A 1 198 ? -11.442 5.225 -8.283 1.00 92.94 198 GLY A N 1
ATOM 1525 C CA . GLY A 1 198 ? -11.383 4.489 -7.024 1.00 92.94 198 GLY A CA 1
ATOM 1526 C C . GLY A 1 198 ? -11.812 5.319 -5.815 1.00 92.94 198 GLY A C 1
ATOM 1527 O O . GLY A 1 198 ? -12.644 4.867 -5.028 1.00 92.94 198 GLY A O 1
ATOM 1528 N N . VAL A 1 199 ? -11.319 6.558 -5.704 1.00 94.00 199 VAL A N 1
ATOM 1529 C CA . VAL A 1 199 ? -11.747 7.508 -4.658 1.00 94.00 199 VAL A CA 1
ATOM 1530 C C . VAL A 1 199 ? -13.256 7.741 -4.724 1.00 94.00 199 VAL A C 1
ATOM 1532 O O . VAL A 1 199 ? -13.944 7.630 -3.708 1.00 94.00 199 VAL A O 1
ATOM 1535 N N . MET A 1 200 ? -13.785 8.008 -5.920 1.00 95.19 200 MET A N 1
ATOM 1536 C CA . MET A 1 200 ? -15.216 8.245 -6.125 1.00 95.19 200 MET A CA 1
ATOM 1537 C C . MET A 1 200 ? -16.059 7.019 -5.761 1.00 95.19 200 MET A C 1
ATOM 1539 O O . MET A 1 200 ? -17.092 7.160 -5.107 1.00 95.19 200 MET A O 1
ATOM 1543 N N . ALA A 1 201 ? -15.607 5.815 -6.117 1.00 94.19 201 ALA A N 1
ATOM 1544 C CA . ALA A 1 201 ? -16.287 4.571 -5.774 1.00 94.19 201 ALA A CA 1
ATOM 1545 C C . ALA A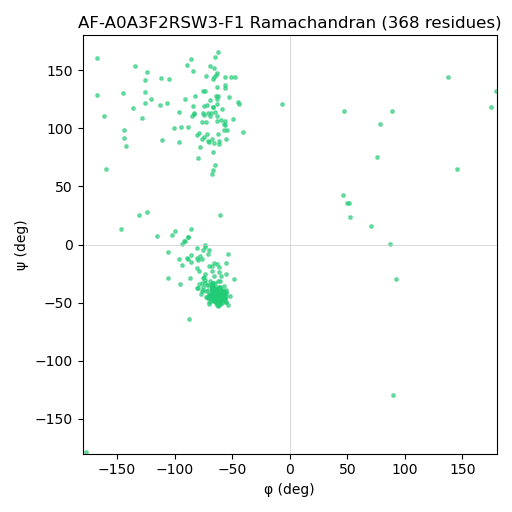 1 201 ? -16.307 4.322 -4.256 1.00 94.19 201 ALA A C 1
ATOM 1547 O O . ALA A 1 201 ? -17.354 3.974 -3.709 1.00 94.19 201 ALA A O 1
ATOM 1548 N N . VAL A 1 202 ? -15.194 4.559 -3.551 1.00 93.19 202 VAL A N 1
ATOM 1549 C CA . VAL A 1 202 ? -15.132 4.453 -2.080 1.00 93.19 202 VAL A CA 1
ATOM 1550 C C . VAL A 1 202 ? -16.073 5.463 -1.415 1.00 93.19 202 VAL A C 1
ATOM 1552 O O . VAL A 1 202 ? -16.837 5.091 -0.518 1.00 93.19 202 VAL A O 1
ATOM 1555 N N . ILE A 1 203 ? -16.077 6.719 -1.881 1.00 94.19 203 ILE A N 1
ATOM 1556 C CA . ILE A 1 203 ? -17.005 7.757 -1.400 1.00 94.19 203 ILE A CA 1
ATOM 1557 C C . ILE A 1 203 ? -18.453 7.304 -1.589 1.00 94.19 203 ILE A C 1
ATOM 1559 O O . ILE A 1 203 ? -19.250 7.396 -0.656 1.00 94.19 203 ILE A O 1
ATOM 1563 N N . LEU A 1 204 ? -18.787 6.776 -2.765 1.00 94.06 204 LEU A N 1
ATOM 1564 C CA . LEU A 1 204 ? -20.134 6.340 -3.112 1.00 94.06 204 LEU A CA 1
ATOM 1565 C C . LEU A 1 204 ? -20.599 5.160 -2.243 1.00 94.06 204 LEU A C 1
ATOM 1567 O O . LEU A 1 204 ? -21.688 5.212 -1.670 1.00 94.06 204 LEU A O 1
ATOM 1571 N N . VAL A 1 205 ? -19.757 4.136 -2.061 1.00 92.44 205 VAL A N 1
ATOM 1572 C CA . VAL A 1 205 ? -20.055 2.989 -1.182 1.00 92.44 205 VAL A CA 1
ATOM 1573 C C . VAL A 1 205 ? -20.343 3.458 0.246 1.00 92.44 205 VAL A C 1
ATOM 1575 O O . VAL A 1 205 ? -21.289 2.979 0.884 1.00 92.44 205 VAL A O 1
ATOM 1578 N N . ARG A 1 206 ? -19.566 4.423 0.752 1.00 91.12 206 ARG A N 1
ATOM 1579 C CA . ARG A 1 206 ? -19.757 4.988 2.094 1.00 91.12 206 ARG A CA 1
ATOM 1580 C C . ARG A 1 206 ? -20.980 5.882 2.197 1.00 91.12 206 ARG A C 1
ATOM 1582 O O . ARG A 1 206 ? -21.697 5.768 3.188 1.00 91.12 206 ARG A O 1
ATOM 1589 N N . ALA A 1 207 ? -21.250 6.698 1.185 1.00 90.44 207 ALA A N 1
ATOM 1590 C CA . ALA A 1 207 ? -22.430 7.551 1.132 1.00 90.44 207 ALA A CA 1
ATOM 1591 C C . ALA A 1 207 ? -23.722 6.724 1.201 1.00 90.44 207 ALA A C 1
ATOM 1593 O O . ALA A 1 207 ? -24.606 7.053 1.988 1.00 90.44 207 ALA A O 1
ATOM 1594 N N . PHE A 1 208 ? -23.798 5.608 0.467 1.00 91.00 208 PHE A N 1
ATOM 1595 C CA . PHE A 1 208 ? -24.968 4.720 0.498 1.00 91.00 208 PHE A CA 1
ATOM 1596 C C . PHE A 1 208 ? -25.084 3.875 1.771 1.00 91.00 208 PHE A C 1
ATOM 1598 O O . PHE A 1 208 ? -26.180 3.462 2.141 1.00 91.00 208 PHE A O 1
ATOM 1605 N N . SER A 1 209 ? -23.967 3.605 2.447 1.00 88.31 209 SER A N 1
ATOM 1606 C CA . SER A 1 209 ? -23.943 2.721 3.618 1.00 88.31 209 SER A CA 1
ATOM 1607 C C . SER A 1 209 ? -24.023 3.453 4.959 1.00 88.31 209 SER A C 1
ATOM 1609 O O . SER A 1 209 ? -24.187 2.812 6.002 1.00 88.31 209 SER A O 1
ATOM 1611 N N . ALA A 1 210 ? -23.845 4.775 4.973 1.00 86.38 210 ALA A N 1
ATOM 1612 C CA . ALA A 1 210 ? -23.772 5.536 6.209 1.00 86.38 210 ALA A CA 1
ATOM 1613 C C . ALA A 1 210 ? -25.144 5.715 6.863 1.00 86.38 210 ALA A C 1
ATOM 1615 O O . ALA A 1 210 ? -26.108 6.151 6.244 1.00 86.38 210 ALA A O 1
ATOM 1616 N N . ARG A 1 211 ? -25.200 5.437 8.169 1.00 85.31 211 ARG A N 1
ATOM 1617 C CA . ARG A 1 211 ? -26.394 5.652 9.003 1.00 85.31 211 ARG A CA 1
ATOM 1618 C C . ARG A 1 211 ? -26.457 7.059 9.609 1.00 85.31 211 ARG A C 1
ATOM 1620 O O . ARG A 1 211 ? -27.493 7.448 10.130 1.00 85.31 211 ARG A O 1
ATOM 1627 N N . GLY A 1 212 ? -25.363 7.823 9.545 1.00 89.19 212 GLY A N 1
ATOM 1628 C CA . GLY A 1 212 ? -25.305 9.197 10.039 1.00 89.19 212 GLY A CA 1
ATOM 1629 C C . GLY A 1 212 ? -24.053 9.964 9.588 1.00 89.19 212 GLY A C 1
ATOM 1630 O O . GLY A 1 212 ? -23.041 9.349 9.229 1.00 89.19 212 GLY A O 1
ATOM 1631 N N . PRO A 1 213 ? -24.084 11.309 9.637 1.00 88.50 213 PRO A N 1
ATOM 1632 C CA . PRO A 1 213 ? -23.043 12.162 9.058 1.00 88.50 213 PRO A CA 1
ATOM 1633 C C . PRO A 1 213 ? -21.699 12.051 9.789 1.00 88.50 213 PRO A C 1
ATOM 1635 O O . PRO A 1 213 ? -20.655 11.980 9.148 1.00 88.50 213 PRO A O 1
ATOM 1638 N N . ALA A 1 214 ? -21.698 11.946 11.121 1.00 86.75 214 ALA A N 1
ATOM 1639 C CA . ALA A 1 214 ? -20.459 11.788 11.888 1.00 86.75 214 ALA A CA 1
ATOM 1640 C C . ALA A 1 214 ? -19.751 10.459 11.564 1.00 86.75 214 ALA A C 1
ATOM 1642 O O . ALA A 1 214 ? -18.542 10.423 11.340 1.00 86.75 214 ALA A O 1
ATOM 1643 N N . THR A 1 215 ? -20.517 9.366 11.470 1.00 85.00 215 THR A N 1
ATOM 1644 C CA . THR A 1 215 ? -19.981 8.044 11.110 1.00 85.00 215 THR A CA 1
ATOM 1645 C C . THR A 1 215 ? -19.487 7.997 9.665 1.00 85.00 215 THR A C 1
ATOM 1647 O O . THR A 1 215 ? -18.488 7.335 9.382 1.00 85.00 215 THR A O 1
ATOM 1650 N N . LEU A 1 216 ? -20.142 8.737 8.762 1.00 88.38 216 LEU A N 1
ATOM 1651 C CA . LEU A 1 216 ? -19.722 8.872 7.370 1.00 88.38 216 LEU A CA 1
ATOM 1652 C C . LEU A 1 216 ? -18.346 9.530 7.291 1.00 88.38 216 LEU A C 1
ATOM 1654 O O . LEU A 1 216 ? -17.442 8.950 6.705 1.00 88.38 216 LEU A O 1
ATOM 1658 N N . VAL A 1 217 ? -18.168 10.695 7.920 1.00 90.19 217 VAL A N 1
ATOM 1659 C CA . VAL A 1 217 ? -16.907 11.450 7.845 1.00 90.19 217 VAL A CA 1
ATOM 1660 C C . VAL A 1 217 ? -15.745 10.632 8.409 1.00 90.19 217 VAL A C 1
ATOM 1662 O O . VAL A 1 217 ? -14.702 10.523 7.768 1.00 90.19 217 VAL A O 1
ATOM 1665 N N . VAL A 1 218 ? -15.922 9.996 9.570 1.00 88.12 218 VAL A N 1
ATOM 1666 C CA . VAL A 1 218 ? -14.852 9.195 10.190 1.00 88.12 218 VAL A CA 1
ATOM 1667 C C . VAL A 1 218 ? -14.509 7.963 9.349 1.00 88.12 218 VAL A C 1
ATOM 1669 O O . VAL A 1 218 ? -13.339 7.711 9.079 1.00 88.12 218 VAL A O 1
ATOM 1672 N N . SER A 1 219 ? -15.506 7.201 8.894 1.00 86.44 219 SER A N 1
ATOM 1673 C CA . SER A 1 219 ? -15.239 6.005 8.081 1.00 86.44 219 SER A CA 1
ATOM 1674 C C . SER A 1 219 ? -14.658 6.343 6.708 1.00 86.44 219 SER A C 1
ATOM 1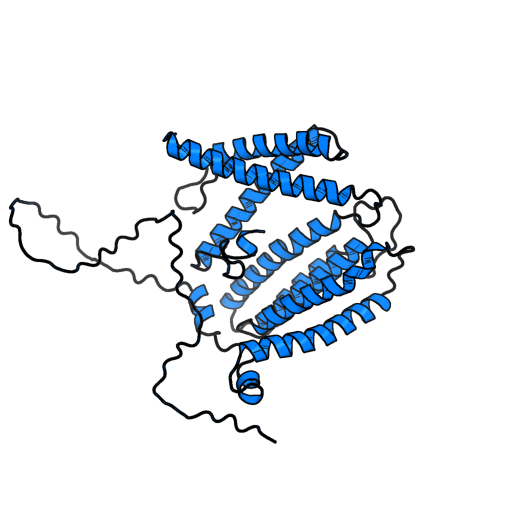676 O O . SER A 1 219 ? -13.753 5.656 6.244 1.00 86.44 219 SER A O 1
ATOM 1678 N N . LEU A 1 220 ? -15.120 7.429 6.087 1.00 91.12 220 LEU A N 1
ATOM 1679 C CA . LEU A 1 220 ? -14.617 7.885 4.800 1.00 91.12 220 LEU A CA 1
ATOM 1680 C C . LEU A 1 220 ? -13.176 8.387 4.899 1.00 91.12 220 LEU A C 1
ATOM 1682 O O . LEU A 1 220 ? -12.352 8.037 4.064 1.00 91.12 220 LEU A O 1
ATOM 1686 N N . THR A 1 221 ? -12.859 9.188 5.916 1.00 90.88 221 THR A N 1
ATOM 1687 C CA . THR A 1 221 ? -11.492 9.696 6.117 1.00 90.88 221 THR A CA 1
ATOM 1688 C C . THR A 1 221 ? -10.499 8.569 6.368 1.00 90.88 221 THR A C 1
ATOM 1690 O O . THR A 1 221 ? -9.411 8.596 5.799 1.00 90.88 221 THR A O 1
ATOM 1693 N N . LEU A 1 222 ? -10.877 7.551 7.147 1.00 88.25 222 LEU A N 1
ATOM 1694 C CA . LEU A 1 222 ? -10.045 6.365 7.361 1.00 88.25 222 LEU A CA 1
ATOM 1695 C C . LEU A 1 222 ? -9.859 5.543 6.079 1.00 88.25 222 LEU A C 1
ATOM 1697 O O . LEU A 1 222 ? -8.737 5.132 5.787 1.00 88.25 222 LEU A O 1
ATOM 1701 N N . ASP A 1 223 ? -10.918 5.346 5.291 1.00 90.38 223 ASP A N 1
ATOM 1702 C CA . ASP A 1 223 ? -10.827 4.624 4.019 1.00 90.38 223 ASP A CA 1
ATOM 1703 C C . ASP A 1 223 ? -9.968 5.369 2.995 1.00 90.38 223 ASP A C 1
ATOM 1705 O O . ASP A 1 223 ? -9.132 4.750 2.343 1.00 90.38 223 ASP A O 1
ATOM 1709 N N . LEU A 1 224 ? -10.148 6.686 2.860 1.00 92.12 224 LEU A N 1
ATOM 1710 C CA . LEU A 1 224 ? -9.358 7.516 1.949 1.00 92.12 224 LEU A CA 1
ATOM 1711 C C . LEU A 1 224 ? -7.896 7.590 2.384 1.00 92.12 224 LEU A C 1
ATOM 1713 O O . LEU A 1 224 ? -7.009 7.555 1.533 1.00 92.12 224 LEU A O 1
ATOM 1717 N N . LEU A 1 225 ? -7.636 7.647 3.693 1.00 90.56 225 LEU A N 1
ATOM 1718 C CA . LEU A 1 225 ? -6.281 7.599 4.228 1.00 90.56 225 LEU A CA 1
ATOM 1719 C C . LEU A 1 225 ? -5.626 6.249 3.933 1.00 90.56 225 LEU A C 1
ATOM 1721 O O . LEU A 1 225 ? -4.505 6.227 3.436 1.00 90.56 225 LEU A O 1
ATOM 1725 N N . GLY A 1 226 ? -6.321 5.136 4.183 1.00 88.00 226 GLY A N 1
ATOM 1726 C CA . GLY A 1 226 ? -5.828 3.796 3.858 1.00 88.00 226 GLY A CA 1
ATOM 1727 C C . GLY A 1 226 ? -5.598 3.613 2.358 1.00 88.00 226 GLY A C 1
ATOM 1728 O O . GLY A 1 226 ? -4.561 3.100 1.948 1.00 88.00 226 GLY A O 1
ATOM 1729 N N . TYR A 1 227 ? -6.517 4.109 1.532 1.00 91.12 227 TYR A N 1
ATOM 1730 C CA . TYR A 1 227 ? -6.403 4.071 0.081 1.00 91.12 227 TYR A CA 1
ATOM 1731 C C . TYR A 1 227 ? -5.195 4.875 -0.414 1.00 91.12 227 TYR A C 1
ATOM 1733 O O . TYR A 1 227 ? -4.343 4.327 -1.111 1.00 91.12 227 TYR A O 1
ATOM 1741 N N . ALA A 1 228 ? -5.052 6.135 -0.005 1.00 90.94 228 ALA A N 1
ATOM 1742 C CA . ALA A 1 228 ? -3.930 6.968 -0.427 1.00 90.94 228 ALA A CA 1
ATOM 1743 C C . ALA A 1 228 ? -2.585 6.462 0.108 1.00 90.94 228 ALA A C 1
ATOM 1745 O O . ALA A 1 228 ? -1.605 6.406 -0.634 1.00 90.94 228 ALA A O 1
ATOM 1746 N N . TYR A 1 229 ? -2.542 6.056 1.379 1.00 88.81 229 TYR A N 1
ATOM 1747 C CA . TYR A 1 229 ? -1.314 5.620 2.036 1.00 88.81 229 TYR A CA 1
ATOM 1748 C C . TYR A 1 229 ? -0.846 4.248 1.551 1.00 88.81 229 TYR A C 1
ATOM 1750 O O . TYR A 1 229 ? 0.331 4.083 1.263 1.00 88.81 229 TYR A O 1
A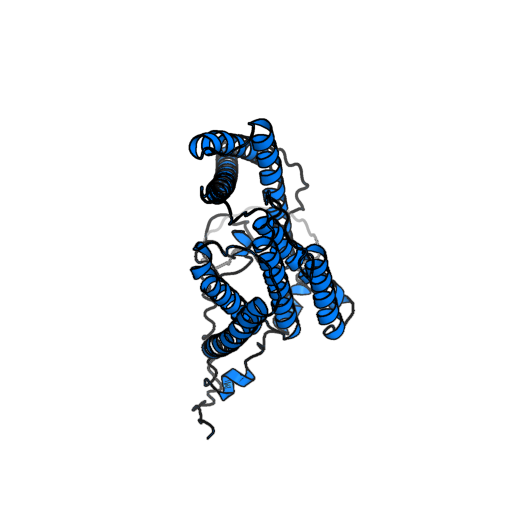TOM 1758 N N . ILE A 1 230 ? -1.745 3.266 1.440 1.00 87.94 230 ILE A N 1
ATOM 1759 C CA . ILE A 1 230 ? -1.374 1.899 1.054 1.00 87.94 230 ILE A CA 1
ATOM 1760 C C . ILE A 1 230 ? -1.388 1.775 -0.466 1.00 87.94 230 ILE A C 1
ATOM 1762 O 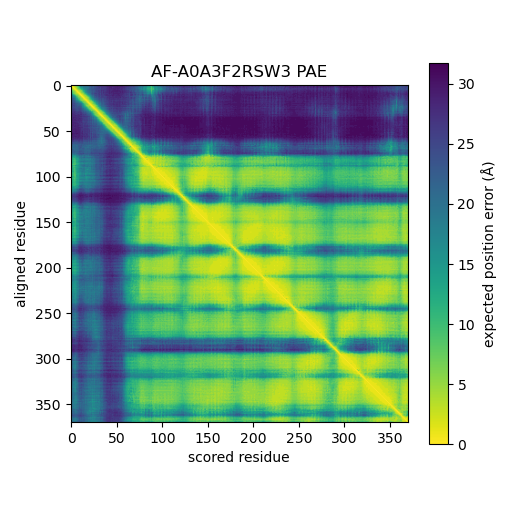O . ILE A 1 230 ? -0.345 1.556 -1.074 1.00 87.94 230 ILE A O 1
ATOM 1766 N N . SER A 1 231 ? -2.555 1.936 -1.097 1.00 87.62 231 SER A N 1
ATOM 1767 C CA . SER A 1 231 ? -2.685 1.689 -2.539 1.00 87.62 231 SER A CA 1
ATOM 1768 C C . SER A 1 231 ? -1.993 2.758 -3.385 1.00 87.62 231 SER A C 1
ATOM 1770 O O . SER A 1 231 ? -1.403 2.425 -4.408 1.00 87.62 231 SER A O 1
ATOM 1772 N N . GLY A 1 232 ? -1.996 4.018 -2.938 1.00 86.69 232 GLY A N 1
ATOM 1773 C CA . GLY A 1 232 ? -1.303 5.110 -3.620 1.00 86.69 232 GLY A CA 1
ATOM 1774 C C . GLY A 1 232 ? 0.218 4.985 -3.525 1.00 86.69 232 GLY A C 1
ATOM 1775 O O . GLY A 1 232 ? 0.891 4.994 -4.555 1.00 86.69 232 GLY A O 1
ATOM 1776 N N . ALA A 1 233 ? 0.770 4.809 -2.318 1.00 87.19 233 ALA A N 1
ATOM 1777 C CA . ALA A 1 233 ? 2.221 4.690 -2.149 1.00 87.19 233 ALA A CA 1
ATOM 1778 C C . ALA A 1 233 ? 2.784 3.418 -2.803 1.00 87.19 233 ALA A C 1
ATOM 1780 O O . ALA A 1 233 ? 3.790 3.498 -3.506 1.00 87.19 233 ALA A O 1
ATOM 1781 N N . LEU A 1 234 ? 2.119 2.263 -2.643 1.00 85.12 234 LEU A N 1
ATOM 1782 C CA . LEU A 1 234 ? 2.509 1.030 -3.342 1.00 85.12 234 LEU A CA 1
ATOM 1783 C C . LEU A 1 234 ? 2.285 1.139 -4.856 1.00 85.12 234 LEU A C 1
ATOM 1785 O O . LEU A 1 234 ? 3.053 0.579 -5.627 1.00 85.12 234 LEU A O 1
ATOM 1789 N N . GLY A 1 235 ? 1.257 1.863 -5.302 1.00 84.06 235 GLY A N 1
ATOM 1790 C CA . GLY A 1 235 ? 1.028 2.111 -6.724 1.00 84.06 235 GLY A CA 1
ATOM 1791 C C . GLY A 1 235 ? 2.194 2.875 -7.350 1.00 84.06 235 GLY A C 1
ATOM 1792 O O . GLY A 1 235 ? 2.763 2.418 -8.337 1.00 84.06 235 GLY A O 1
ATOM 1793 N N . LEU A 1 236 ? 2.612 3.984 -6.730 1.00 83.12 236 LEU A N 1
ATOM 1794 C CA . LEU A 1 236 ? 3.791 4.753 -7.158 1.00 83.12 236 LEU A CA 1
ATOM 1795 C C . LEU A 1 236 ? 5.055 3.894 -7.181 1.00 83.12 236 LEU A C 1
ATOM 1797 O O . LEU A 1 236 ? 5.845 3.965 -8.120 1.00 83.12 236 LEU A O 1
ATOM 1801 N N . LEU A 1 237 ? 5.211 3.052 -6.164 1.00 82.12 237 LEU A N 1
ATOM 1802 C CA . LEU A 1 237 ? 6.314 2.115 -6.053 1.00 82.12 237 LEU A CA 1
ATOM 1803 C C . LEU A 1 237 ? 6.415 1.204 -7.284 1.00 82.12 237 LEU A C 1
ATOM 1805 O O . LEU A 1 237 ? 7.480 1.083 -7.886 1.00 82.12 237 LEU A O 1
ATOM 1809 N N . ILE A 1 238 ? 5.293 0.611 -7.681 1.00 79.38 238 ILE A N 1
ATOM 1810 C CA . ILE A 1 238 ? 5.212 -0.295 -8.829 1.00 79.38 238 ILE A CA 1
ATOM 1811 C C . ILE A 1 238 ? 5.486 0.440 -10.143 1.00 79.38 238 ILE A C 1
ATOM 1813 O O . ILE A 1 238 ? 6.154 -0.113 -11.007 1.00 79.38 238 ILE A O 1
ATOM 1817 N N . THR A 1 239 ? 5.024 1.685 -10.305 1.00 76.25 239 THR A N 1
ATOM 1818 C CA . THR A 1 239 ? 5.260 2.440 -11.554 1.00 76.25 239 THR A CA 1
ATOM 1819 C C . THR A 1 239 ? 6.736 2.721 -11.853 1.00 76.25 239 THR A C 1
ATOM 1821 O O . THR A 1 239 ? 7.072 3.054 -12.988 1.00 76.25 239 THR A O 1
ATOM 1824 N N . MET A 1 240 ? 7.605 2.588 -10.846 1.00 72.94 240 MET A N 1
ATOM 1825 C CA . MET A 1 240 ? 9.059 2.719 -10.977 1.00 72.94 240 MET A CA 1
ATOM 1826 C C . MET A 1 240 ? 9.745 1.410 -11.396 1.00 72.94 240 MET A C 1
ATOM 1828 O O . MET A 1 240 ? 10.944 1.415 -11.664 1.00 72.94 240 MET A O 1
ATOM 1832 N N . VAL A 1 241 ? 9.028 0.283 -11.415 1.00 72.69 241 VAL A N 1
ATOM 1833 C CA . VAL A 1 241 ? 9.555 -1.006 -11.873 1.00 72.69 241 VAL A CA 1
ATOM 1834 C C . VAL A 1 241 ? 9.430 -1.069 -13.390 1.00 72.69 241 VAL A C 1
ATOM 1836 O O . VAL A 1 241 ? 8.321 -1.023 -13.913 1.00 72.69 241 VAL A O 1
ATOM 1839 N N . ASP A 1 242 ? 10.559 -1.207 -14.085 1.00 68.94 242 ASP A N 1
ATOM 1840 C CA . ASP A 1 242 ? 10.582 -1.497 -15.519 1.00 68.94 242 ASP A CA 1
ATOM 1841 C C . ASP A 1 242 ? 10.852 -2.997 -15.747 1.00 68.94 242 ASP A C 1
ATOM 1843 O O . ASP A 1 242 ? 12.001 -3.435 -15.654 1.00 68.94 242 ASP A O 1
ATOM 1847 N N . PRO A 1 243 ? 9.816 -3.812 -16.023 1.00 62.84 243 PRO A N 1
ATOM 1848 C CA . PRO A 1 243 ? 9.979 -5.240 -16.283 1.00 62.84 243 PRO A CA 1
ATOM 1849 C C . PRO A 1 243 ? 10.646 -5.541 -17.635 1.00 62.84 243 PRO A C 1
ATOM 1851 O O . PRO A 1 243 ? 10.949 -6.702 -17.902 1.00 62.84 243 PRO A O 1
ATOM 1854 N N . SER A 1 244 ? 10.855 -4.541 -18.502 1.00 59.88 244 SER A N 1
ATOM 1855 C CA . SER A 1 244 ? 11.465 -4.740 -19.821 1.00 59.88 244 SER A CA 1
ATOM 1856 C C . SER A 1 244 ? 12.994 -4.832 -19.779 1.00 59.88 244 SER A C 1
ATOM 1858 O O . SER A 1 244 ? 13.596 -5.184 -20.798 1.00 59.88 244 SER A O 1
ATOM 1860 N N . ASP A 1 245 ? 13.640 -4.502 -18.656 1.00 66.19 245 ASP A N 1
ATOM 1861 C CA . ASP A 1 245 ? 15.100 -4.526 -18.567 1.00 66.19 245 ASP A CA 1
ATOM 1862 C C . ASP A 1 245 ? 15.623 -5.943 -18.265 1.00 66.19 245 ASP A C 1
ATOM 1864 O O . ASP A 1 245 ? 15.439 -6.488 -17.172 1.00 66.19 245 ASP A O 1
ATOM 1868 N N . SER A 1 246 ? 16.313 -6.535 -19.246 1.00 61.22 246 SER A N 1
ATOM 1869 C CA . SER A 1 246 ? 16.893 -7.882 -19.175 1.00 61.22 246 SER A CA 1
ATOM 1870 C C . SER A 1 246 ? 18.042 -8.006 -18.175 1.00 61.22 246 SER A C 1
ATOM 1872 O O . SER A 1 246 ? 18.395 -9.115 -17.779 1.00 61.22 246 SER A O 1
ATOM 1874 N N . ASN A 1 247 ? 18.644 -6.887 -17.768 1.00 65.44 247 ASN A N 1
ATOM 1875 C CA . ASN A 1 247 ? 19.828 -6.886 -16.912 1.00 65.44 247 ASN A CA 1
ATOM 1876 C C . ASN A 1 247 ? 19.491 -6.900 -15.410 1.00 65.44 247 ASN A C 1
ATOM 1878 O O . ASN A 1 247 ? 20.393 -6.763 -14.585 1.00 65.44 247 ASN A O 1
ATOM 1882 N N . ALA A 1 248 ? 18.208 -7.042 -15.041 1.00 70.25 248 ALA A N 1
ATOM 1883 C CA . ALA A 1 248 ? 17.726 -7.029 -13.654 1.00 70.25 248 ALA A CA 1
ATOM 1884 C C . ALA A 1 248 ? 18.181 -5.793 -12.839 1.00 70.25 248 ALA A C 1
ATOM 1886 O O . ALA A 1 248 ? 18.217 -5.815 -11.605 1.00 70.25 248 ALA A O 1
ATOM 1887 N N . THR A 1 249 ? 18.501 -4.691 -13.521 1.00 73.31 249 THR A N 1
ATOM 1888 C CA . THR A 1 249 ? 18.972 -3.428 -12.928 1.00 73.31 249 THR A CA 1
ATOM 1889 C C . THR A 1 249 ? 17.942 -2.855 -11.959 1.00 73.31 249 THR A C 1
ATOM 1891 O O . THR A 1 249 ? 18.290 -2.414 -10.866 1.00 73.31 249 THR A O 1
ATOM 1894 N N . TRP A 1 250 ? 16.655 -2.929 -12.307 1.00 74.19 250 TRP A N 1
ATOM 1895 C CA . TRP A 1 250 ? 15.551 -2.490 -11.463 1.00 74.19 250 TRP A CA 1
ATOM 1896 C C . TRP A 1 250 ? 15.495 -3.295 -10.165 1.00 74.19 250 TRP A C 1
ATOM 1898 O O . TRP A 1 250 ? 15.316 -2.709 -9.101 1.00 74.19 250 TRP A O 1
ATOM 1908 N N . ALA A 1 251 ? 15.718 -4.612 -10.216 1.00 76.69 251 ALA A N 1
ATOM 1909 C CA . ALA A 1 251 ? 15.737 -5.463 -9.031 1.00 76.69 251 ALA A CA 1
ATOM 1910 C C . ALA A 1 251 ? 16.925 -5.109 -8.126 1.00 76.69 251 ALA A C 1
ATOM 1912 O O . ALA A 1 251 ? 16.767 -5.035 -6.906 1.00 76.69 251 ALA A O 1
ATOM 1913 N N . ALA A 1 252 ? 18.087 -4.809 -8.713 1.00 79.00 252 ALA A N 1
ATOM 1914 C CA . ALA A 1 252 ? 19.257 -4.327 -7.984 1.00 79.00 252 ALA A CA 1
ATOM 1915 C C . ALA A 1 252 ? 19.013 -2.951 -7.333 1.00 79.00 252 ALA A C 1
ATOM 1917 O O . ALA A 1 252 ? 19.342 -2.761 -6.161 1.00 79.00 252 ALA A O 1
ATOM 1918 N N . ILE A 1 253 ? 18.369 -2.014 -8.039 1.00 80.75 253 ILE A N 1
ATOM 1919 C CA . ILE A 1 253 ? 17.962 -0.706 -7.495 1.00 80.75 253 ILE A CA 1
ATOM 1920 C C . ILE A 1 253 ? 16.990 -0.896 -6.326 1.00 80.75 253 ILE A C 1
ATOM 1922 O O . ILE A 1 253 ? 17.193 -0.326 -5.254 1.00 80.75 253 ILE A O 1
ATOM 1926 N N . TRP A 1 254 ? 15.976 -1.742 -6.504 1.00 82.56 254 TRP A N 1
ATOM 1927 C CA . TRP A 1 254 ? 14.975 -2.081 -5.493 1.00 82.56 254 TRP A CA 1
ATOM 1928 C C . TRP A 1 254 ? 15.595 -2.683 -4.233 1.00 82.56 254 TRP A C 1
ATOM 1930 O O . TRP A 1 254 ? 15.342 -2.218 -3.118 1.00 82.56 254 TRP A O 1
ATOM 1940 N N . LEU A 1 255 ? 16.445 -3.694 -4.405 1.00 83.06 255 LEU A N 1
ATOM 1941 C CA . LEU A 1 255 ? 17.145 -4.363 -3.313 1.00 83.06 255 LEU A CA 1
ATOM 1942 C C . LEU A 1 255 ? 18.124 -3.400 -2.626 1.00 83.06 255 LEU A C 1
ATOM 1944 O O . LEU A 1 255 ? 18.194 -3.362 -1.395 1.00 83.06 255 LEU A O 1
ATOM 1948 N N . GLY A 1 256 ? 18.814 -2.553 -3.392 1.00 82.88 256 GLY A N 1
ATOM 1949 C CA . GLY A 1 256 ? 19.667 -1.480 -2.880 1.00 82.88 256 GLY A CA 1
ATOM 1950 C C . GLY A 1 256 ? 18.898 -0.464 -2.030 1.00 82.88 256 GLY A C 1
ATOM 1951 O O . GLY A 1 256 ? 19.313 -0.144 -0.917 1.00 82.88 256 GLY A O 1
ATOM 1952 N N . MET A 1 257 ? 17.736 -0.003 -2.495 1.00 81.38 257 MET A N 1
ATOM 1953 C CA . MET A 1 257 ? 16.876 0.917 -1.745 1.00 81.38 257 MET A CA 1
ATOM 1954 C C . MET A 1 257 ? 16.321 0.281 -0.468 1.00 81.38 257 MET A C 1
ATOM 1956 O O . MET A 1 257 ? 16.364 0.893 0.602 1.00 81.38 257 MET A O 1
ATOM 1960 N N . LEU A 1 258 ? 15.827 -0.955 -0.562 1.00 85.12 258 LEU A N 1
ATOM 1961 C CA . LEU A 1 258 ? 15.266 -1.678 0.576 1.00 85.12 258 LEU A CA 1
ATOM 1962 C C . LEU A 1 258 ? 16.341 -1.975 1.627 1.00 85.12 258 LEU A C 1
ATOM 1964 O O . LEU A 1 258 ? 16.126 -1.725 2.812 1.00 85.12 258 LEU A O 1
ATOM 1968 N N . SER A 1 259 ? 17.520 -2.437 1.209 1.00 85.50 259 SER A N 1
ATOM 1969 C CA . SER A 1 259 ? 18.646 -2.671 2.118 1.00 85.50 259 SER A CA 1
ATOM 1970 C C . SER A 1 259 ? 19.139 -1.378 2.773 1.00 85.50 259 SER A C 1
ATOM 1972 O O . SER A 1 259 ? 19.320 -1.357 3.990 1.00 85.50 259 SER A O 1
ATOM 1974 N N . ALA A 1 260 ? 19.267 -0.274 2.026 1.00 86.00 260 ALA A N 1
ATOM 1975 C CA . ALA A 1 260 ? 19.636 1.027 2.588 1.00 86.00 260 ALA A CA 1
ATOM 1976 C C . ALA A 1 260 ? 18.619 1.514 3.634 1.00 86.00 260 ALA A C 1
ATOM 1978 O O . ALA A 1 260 ? 19.005 2.009 4.695 1.00 86.00 260 ALA A O 1
ATOM 1979 N N . MET A 1 261 ? 17.323 1.321 3.378 1.00 87.19 261 MET A N 1
ATOM 1980 C CA . MET A 1 261 ? 16.251 1.634 4.324 1.00 87.19 261 MET A CA 1
ATOM 1981 C C . MET A 1 261 ? 16.343 0.780 5.598 1.00 87.19 261 MET A C 1
ATOM 1983 O O . MET A 1 261 ? 16.231 1.308 6.706 1.00 87.19 261 MET A O 1
ATOM 1987 N N . TRP A 1 262 ? 16.609 -0.520 5.467 1.00 89.69 262 TRP A N 1
ATOM 1988 C CA . TRP A 1 262 ? 16.834 -1.409 6.610 1.00 89.69 262 TRP A CA 1
ATOM 1989 C C . TRP A 1 262 ? 18.054 -0.994 7.436 1.00 89.69 262 TRP A C 1
ATOM 1991 O O . TRP A 1 262 ? 17.962 -0.890 8.662 1.00 89.69 262 TRP A O 1
ATOM 2001 N N . VAL A 1 263 ? 19.175 -0.685 6.779 1.00 89.75 263 VAL A N 1
ATOM 2002 C CA . VAL A 1 263 ? 20.386 -0.191 7.447 1.00 89.75 263 VAL A CA 1
ATOM 2003 C C . VAL A 1 263 ? 20.111 1.134 8.157 1.00 89.75 263 VAL A C 1
ATOM 2005 O O . VAL A 1 263 ? 20.507 1.292 9.310 1.00 89.75 263 VAL A O 1
ATOM 2008 N N . ALA A 1 264 ? 19.376 2.059 7.537 1.00 87.38 264 ALA A N 1
ATOM 2009 C CA . ALA A 1 264 ? 19.000 3.325 8.161 1.00 87.38 264 ALA A CA 1
ATOM 2010 C C . ALA A 1 264 ? 18.132 3.119 9.418 1.00 87.38 264 ALA A C 1
ATOM 2012 O O . ALA A 1 264 ? 18.345 3.780 10.438 1.00 87.38 264 ALA A O 1
ATOM 2013 N N . GLN A 1 265 ? 17.183 2.177 9.386 1.00 87.56 265 GLN A N 1
ATOM 2014 C CA . GLN A 1 265 ? 16.368 1.827 10.556 1.00 87.56 265 GLN A CA 1
ATOM 2015 C C . GLN A 1 265 ? 17.192 1.166 11.668 1.00 87.56 265 GLN A C 1
ATOM 2017 O O . GLN A 1 265 ? 16.992 1.478 12.845 1.00 87.56 265 GLN A O 1
ATOM 2022 N N . PHE A 1 266 ? 18.125 0.284 11.309 1.00 89.19 266 PHE A N 1
ATOM 2023 C CA . PHE A 1 266 ? 19.026 -0.355 12.264 1.00 89.19 266 PHE A CA 1
ATOM 2024 C C . PHE A 1 266 ? 19.980 0.662 12.901 1.00 89.19 266 PHE A C 1
ATOM 2026 O O . PHE A 1 266 ? 20.144 0.682 14.119 1.00 89.19 266 PHE A O 1
ATOM 2033 N N . ALA A 1 267 ? 20.542 1.567 12.100 1.00 87.88 267 ALA A N 1
ATOM 2034 C CA . ALA A 1 267 ? 21.398 2.652 12.561 1.00 87.88 267 ALA A CA 1
ATOM 2035 C C . ALA A 1 267 ? 20.652 3.590 13.518 1.00 87.88 267 ALA A C 1
ATOM 2037 O O . ALA A 1 267 ? 21.165 3.915 14.586 1.00 87.88 267 ALA A O 1
ATOM 2038 N N . ALA A 1 268 ? 19.412 3.962 13.188 1.00 85.31 268 ALA A N 1
ATOM 2039 C CA . ALA A 1 268 ? 18.538 4.719 14.079 1.00 85.31 268 ALA A CA 1
ATOM 2040 C C . ALA A 1 268 ? 18.319 4.024 15.431 1.00 85.31 268 ALA A C 1
ATOM 2042 O O . ALA A 1 268 ? 18.376 4.673 16.475 1.00 85.31 268 ALA A O 1
ATOM 2043 N N . TYR A 1 269 ? 18.046 2.717 15.410 1.00 85.94 269 TYR A N 1
ATOM 2044 C CA . TYR A 1 269 ? 17.851 1.927 16.624 1.00 85.94 269 TYR A CA 1
ATOM 2045 C C . TYR A 1 269 ? 19.136 1.845 17.455 1.00 85.94 269 TYR A C 1
ATOM 2047 O O . TYR A 1 269 ? 19.105 2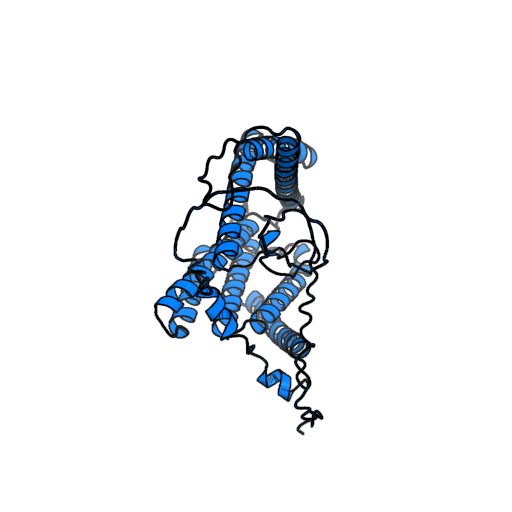.076 18.662 1.00 85.94 269 TYR A O 1
ATOM 2055 N N . CYS A 1 270 ? 20.271 1.583 16.803 1.00 87.62 270 CYS A N 1
ATOM 2056 C CA . CYS A 1 270 ? 21.583 1.521 17.439 1.00 87.62 270 CYS A CA 1
ATOM 2057 C C . CYS A 1 270 ? 21.958 2.863 18.084 1.00 87.62 270 CYS A C 1
ATOM 2059 O O . CYS A 1 270 ? 22.364 2.891 19.243 1.00 87.62 270 CYS A O 1
ATOM 2061 N N . CYS A 1 271 ? 21.732 3.979 17.384 1.00 85.12 271 CYS A N 1
ATOM 2062 C CA . CYS A 1 271 ? 21.938 5.324 17.918 1.00 85.12 271 CYS A CA 1
ATOM 2063 C C . CYS A 1 271 ? 21.077 5.568 19.166 1.00 85.12 271 CYS A C 1
ATOM 2065 O O . CYS A 1 271 ? 21.604 5.984 20.195 1.00 85.12 271 CYS A O 1
ATOM 2067 N N . GLY A 1 272 ? 19.789 5.211 19.130 1.00 81.19 272 GLY A N 1
ATOM 2068 C CA . GLY A 1 272 ? 18.911 5.315 20.301 1.00 81.19 272 GLY A CA 1
ATOM 2069 C C . GLY A 1 272 ? 19.374 4.453 21.482 1.00 81.19 272 GLY A C 1
ATOM 2070 O O . GLY A 1 272 ? 19.397 4.921 22.621 1.00 81.19 272 GLY A O 1
ATOM 2071 N N . ALA A 1 273 ? 19.804 3.215 21.225 1.00 83.94 273 ALA A N 1
ATOM 2072 C CA . ALA A 1 273 ? 20.338 2.322 22.254 1.00 83.94 273 ALA A CA 1
ATOM 2073 C C . ALA A 1 273 ? 21.648 2.857 22.861 1.00 83.94 273 ALA A C 1
ATOM 2075 O O . ALA A 1 273 ? 21.838 2.814 24.078 1.00 83.94 273 ALA A O 1
ATOM 2076 N N . MET A 1 274 ? 22.527 3.406 22.021 1.00 83.06 274 MET A N 1
ATOM 2077 C CA . MET A 1 274 ? 23.784 4.021 22.432 1.00 83.06 274 MET A CA 1
ATOM 2078 C C . MET A 1 274 ? 23.525 5.271 23.283 1.00 83.06 274 MET A C 1
ATOM 2080 O O . MET A 1 274 ? 24.039 5.372 24.395 1.00 83.06 274 MET A O 1
ATOM 2084 N N . MET A 1 275 ? 22.655 6.178 22.834 1.00 79.31 275 MET A N 1
ATOM 2085 C CA . MET A 1 275 ? 22.273 7.375 23.591 1.00 79.31 275 MET A CA 1
ATOM 2086 C C . MET A 1 275 ? 21.621 7.039 24.935 1.00 79.31 275 MET A C 1
ATOM 2088 O O . MET A 1 275 ? 21.928 7.685 25.938 1.00 79.31 275 MET A O 1
ATOM 2092 N N . TYR A 1 276 ? 20.767 6.010 24.982 1.00 77.94 276 TYR A N 1
ATOM 2093 C CA . TYR A 1 276 ? 20.180 5.521 26.231 1.00 77.94 276 TYR A CA 1
ATOM 2094 C C . TYR A 1 276 ? 21.255 5.008 27.196 1.00 77.94 276 TYR A C 1
ATOM 2096 O O . TYR A 1 276 ? 21.218 5.310 28.389 1.00 77.94 276 TYR A O 1
ATOM 2104 N N . ARG A 1 277 ? 22.250 4.276 26.680 1.00 80.06 277 ARG A N 1
ATOM 2105 C CA . ARG A 1 277 ? 23.352 3.740 27.486 1.00 80.06 277 ARG A CA 1
ATOM 2106 C C . ARG A 1 277 ? 24.275 4.832 28.030 1.00 80.06 277 ARG A C 1
ATOM 2108 O O . ARG A 1 277 ? 24.748 4.695 29.154 1.00 80.06 277 ARG A O 1
ATOM 2115 N N . PHE A 1 278 ? 24.508 5.892 27.259 1.00 78.88 278 PHE A N 1
ATOM 2116 C CA . PHE A 1 278 ? 25.375 7.013 27.637 1.00 78.88 278 PHE A CA 1
ATOM 2117 C C . PHE A 1 278 ? 24.640 8.174 28.331 1.00 78.88 278 PHE A C 1
ATOM 2119 O O . PHE A 1 278 ? 25.274 9.172 28.655 1.00 78.88 278 PHE A O 1
ATOM 2126 N N . GLN A 1 279 ? 23.327 8.051 28.579 1.00 70.19 279 GLN A N 1
ATOM 2127 C CA . GLN A 1 279 ? 22.494 9.064 29.251 1.00 70.19 279 GLN A CA 1
ATOM 2128 C C . GLN A 1 279 ? 22.609 10.478 28.644 1.00 70.19 279 GLN A C 1
ATOM 2130 O O . GLN A 1 279 ? 22.544 11.484 29.351 1.00 70.19 279 GLN A O 1
ATOM 2135 N N . ILE A 1 280 ? 22.766 10.570 27.322 1.00 67.31 280 ILE A N 1
ATOM 2136 C CA . ILE A 1 280 ? 22.944 11.852 26.628 1.00 67.31 280 ILE A CA 1
ATOM 2137 C C . ILE A 1 280 ? 21.593 12.602 26.578 1.00 67.31 280 ILE A C 1
ATOM 2139 O O . ILE A 1 280 ? 20.566 12.001 26.226 1.00 67.31 280 ILE A O 1
ATOM 2143 N N . PRO A 1 281 ? 21.541 13.902 26.934 1.00 57.97 281 PRO A N 1
ATOM 2144 C CA . PRO A 1 281 ? 20.307 14.683 26.899 1.00 57.97 281 PRO A CA 1
ATOM 2145 C C . PRO A 1 281 ? 19.784 14.819 25.463 1.00 57.97 281 PRO A C 1
ATOM 2147 O O . PRO A 1 281 ? 20.505 15.235 24.569 1.00 57.97 281 PRO A O 1
ATOM 2150 N N . HIS A 1 282 ? 18.513 14.473 25.244 1.00 58.34 282 HIS A N 1
ATOM 2151 C CA . HIS A 1 282 ? 17.907 14.466 23.909 1.00 58.34 282 HIS A CA 1
ATOM 2152 C C . HIS A 1 282 ? 17.447 15.869 23.489 1.00 58.34 282 HIS A C 1
ATOM 2154 O O . HIS A 1 282 ? 16.621 16.474 24.184 1.00 58.34 282 HIS A O 1
ATOM 2160 N N . MET A 1 283 ? 17.851 16.339 22.304 1.00 55.78 283 MET A N 1
ATOM 2161 C CA . MET A 1 283 ? 17.152 17.446 21.641 1.00 55.78 283 MET A CA 1
ATOM 2162 C C . MET A 1 283 ? 15.838 16.952 21.023 1.00 55.78 283 MET A C 1
ATOM 2164 O O . MET A 1 283 ? 15.813 16.268 20.000 1.00 55.78 283 MET A O 1
ATOM 2168 N N . ARG A 1 284 ? 14.720 17.299 21.668 1.00 53.34 284 ARG A N 1
ATOM 2169 C CA . ARG A 1 284 ? 13.368 16.922 21.235 1.00 53.34 284 ARG A CA 1
ATOM 2170 C C . ARG A 1 284 ? 12.757 18.050 20.420 1.00 53.34 284 ARG A C 1
ATOM 2172 O O . ARG A 1 284 ? 12.461 19.107 20.969 1.00 53.34 284 ARG A O 1
ATOM 2179 N N . LEU A 1 285 ? 12.530 17.806 19.131 1.00 51.66 285 LEU A N 1
ATOM 2180 C CA . LEU A 1 285 ? 11.937 18.811 18.247 1.00 51.66 285 LEU A CA 1
ATOM 2181 C C . LEU A 1 285 ? 10.409 18.932 18.414 1.00 51.66 285 LEU A C 1
ATOM 2183 O O . LEU A 1 285 ? 9.838 19.966 18.084 1.00 51.66 285 LEU A O 1
ATOM 2187 N N . LEU A 1 286 ? 9.735 17.890 18.925 1.00 50.38 286 LEU A N 1
ATOM 2188 C CA . LEU A 1 286 ? 8.282 17.879 19.125 1.00 50.38 286 LEU A CA 1
ATOM 2189 C C . LEU A 1 286 ? 7.892 17.870 20.617 1.00 50.38 286 LEU A C 1
ATOM 2191 O O . LEU A 1 286 ? 8.536 17.197 21.430 1.00 50.38 286 LEU A O 1
ATOM 2195 N N . PRO A 1 287 ? 6.809 18.579 20.989 1.00 44.94 287 PRO A N 1
ATOM 2196 C CA . PRO A 1 287 ? 6.329 18.650 22.364 1.00 44.94 287 PRO A CA 1
ATOM 2197 C C . PRO A 1 287 ? 5.853 17.286 22.889 1.00 44.94 287 PRO A C 1
ATOM 2199 O O . PRO A 1 287 ? 5.224 16.504 22.179 1.00 44.94 287 PRO A O 1
ATOM 2202 N N . ARG A 1 288 ? 6.079 17.055 24.191 1.00 49.44 288 ARG A N 1
ATOM 2203 C CA . ARG A 1 288 ? 5.910 15.795 24.958 1.00 49.44 288 ARG A CA 1
ATOM 2204 C C . ARG A 1 288 ? 4.525 15.114 24.866 1.00 49.44 288 ARG A C 1
ATOM 2206 O O . ARG A 1 288 ? 4.360 14.012 25.375 1.00 49.44 288 ARG A O 1
ATOM 2213 N N . HIS A 1 289 ? 3.533 15.770 24.260 1.00 48.69 289 HIS A N 1
ATOM 2214 C CA . HIS A 1 289 ? 2.156 15.285 24.113 1.00 48.69 289 HIS A CA 1
ATOM 2215 C C . HIS A 1 289 ? 1.895 14.537 22.788 1.00 48.69 289 HIS A C 1
ATOM 2217 O O . HIS A 1 289 ? 0.920 13.778 22.695 1.00 48.69 289 HIS A O 1
ATOM 2223 N N . ILE A 1 290 ? 2.768 14.703 21.787 1.00 50.59 290 ILE A N 1
ATOM 2224 C CA . ILE A 1 290 ? 2.757 13.930 20.538 1.00 50.59 290 ILE A CA 1
ATOM 2225 C C . ILE A 1 290 ? 3.659 12.705 20.749 1.00 50.59 290 ILE A C 1
ATOM 2227 O O . ILE A 1 290 ? 4.794 12.820 21.192 1.00 50.59 290 ILE A O 1
ATOM 2231 N N . VAL A 1 291 ? 3.111 11.514 20.501 1.00 47.84 291 VAL A N 1
ATOM 2232 C CA . VAL A 1 291 ? 3.599 10.207 21.003 1.00 47.84 291 VAL A CA 1
ATOM 2233 C C . VAL A 1 291 ? 4.870 9.696 20.312 1.00 47.84 291 VAL A C 1
ATOM 2235 O O . VAL A 1 291 ? 5.402 8.660 20.693 1.00 47.84 291 VAL A O 1
ATOM 2238 N N . VAL A 1 292 ? 5.410 10.435 19.345 1.00 51.03 292 VAL A N 1
ATOM 2239 C CA . VAL A 1 292 ? 6.659 10.082 18.668 1.00 51.03 292 VAL A CA 1
ATOM 2240 C C . VAL A 1 292 ? 7.585 11.283 18.704 1.00 51.03 292 VAL A C 1
ATOM 2242 O O . VAL A 1 292 ? 7.345 12.294 18.044 1.00 51.03 292 VAL A O 1
ATOM 2245 N N . THR A 1 293 ? 8.640 11.171 19.505 1.00 53.72 293 THR A N 1
ATOM 2246 C CA . THR A 1 293 ? 9.745 12.121 19.489 1.00 53.72 293 THR A CA 1
ATOM 2247 C C . THR A 1 293 ? 10.521 11.897 18.198 1.00 53.72 293 THR A C 1
ATOM 2249 O O . THR A 1 293 ? 11.096 10.834 17.970 1.00 53.72 293 THR A O 1
ATOM 2252 N N . LEU A 1 294 ? 10.486 12.880 17.298 1.00 59.88 294 LEU A N 1
ATOM 2253 C CA . LEU A 1 294 ? 11.432 12.912 16.193 1.00 59.88 294 LEU A CA 1
ATOM 2254 C C . LEU A 1 294 ? 12.794 13.276 16.791 1.00 59.88 294 LEU A C 1
ATOM 2256 O O . LEU A 1 294 ? 13.080 14.449 17.032 1.00 59.88 294 LEU A O 1
ATOM 2260 N N . ASP A 1 295 ? 13.596 12.259 17.088 1.00 72.81 295 ASP A N 1
ATOM 2261 C CA . ASP A 1 295 ? 14.947 12.457 17.596 1.00 72.81 295 ASP A CA 1
ATOM 2262 C C . ASP A 1 295 ? 15.838 12.888 16.427 1.00 72.81 295 ASP A C 1
ATOM 2264 O O . ASP A 1 295 ? 16.052 12.140 15.462 1.00 72.81 295 ASP A O 1
ATOM 2268 N N . VAL A 1 296 ? 16.316 14.131 16.491 1.00 77.38 296 VAL A N 1
ATOM 2269 C CA . VAL A 1 296 ? 17.127 14.744 15.429 1.00 77.38 296 VAL A CA 1
ATOM 2270 C C . VAL A 1 296 ? 18.437 13.981 15.258 1.00 77.38 296 VAL A C 1
ATOM 2272 O O . VAL A 1 296 ? 18.830 13.683 14.136 1.00 77.38 296 VAL A O 1
ATOM 2275 N N . GLU A 1 297 ? 19.060 13.580 16.366 1.00 81.44 297 GLU A N 1
ATOM 2276 C CA . GLU A 1 297 ? 20.322 12.831 16.392 1.00 81.44 297 GLU A CA 1
ATOM 2277 C C . GLU A 1 297 ? 20.180 11.457 15.725 1.00 81.44 297 GLU A C 1
ATOM 2279 O O . GLU A 1 297 ? 20.927 11.129 14.803 1.00 81.44 297 GLU A O 1
ATOM 2284 N N . ALA A 1 298 ? 19.147 10.694 16.096 1.00 80.50 298 ALA A N 1
ATOM 2285 C CA . ALA A 1 298 ? 18.869 9.398 15.480 1.00 80.50 298 ALA A CA 1
ATOM 2286 C C . ALA A 1 298 ? 18.471 9.523 14.000 1.00 80.50 298 ALA A C 1
ATOM 2288 O O . ALA A 1 298 ? 18.661 8.585 13.225 1.00 80.50 298 ALA A O 1
ATOM 2289 N N . SER A 1 299 ? 17.898 10.658 13.594 1.00 83.75 299 SER A N 1
ATOM 2290 C CA . SER A 1 299 ? 17.555 10.931 12.194 1.00 83.75 299 SER A CA 1
ATOM 2291 C C . SER A 1 299 ? 18.793 11.304 11.379 1.00 83.75 299 SER A C 1
ATOM 2293 O O . SER A 1 299 ? 18.977 10.762 10.293 1.00 83.75 299 SER A O 1
ATOM 2295 N N . LEU A 1 300 ? 19.684 12.141 11.917 1.00 86.00 300 LEU A N 1
ATOM 2296 C CA . LEU A 1 300 ? 20.970 12.472 11.297 1.00 86.00 300 LEU A CA 1
ATOM 2297 C C . LEU A 1 300 ? 21.851 11.232 11.140 1.00 86.00 300 LEU A C 1
ATOM 2299 O O . LEU A 1 300 ? 22.399 11.005 10.063 1.00 86.00 300 LEU A O 1
ATOM 2303 N N . PHE A 1 301 ? 21.933 10.392 12.174 1.00 87.19 301 PHE A N 1
ATOM 2304 C CA . PHE A 1 301 ? 22.703 9.152 12.112 1.00 87.19 301 PHE A CA 1
ATOM 2305 C C . PHE A 1 301 ? 22.112 8.156 11.104 1.00 87.19 301 PHE A C 1
ATOM 2307 O O . PHE A 1 301 ? 22.851 7.524 10.354 1.00 87.19 301 PHE A O 1
ATOM 2314 N N . ALA A 1 302 ? 20.781 8.059 11.020 1.00 88.44 302 ALA A N 1
ATOM 2315 C CA . ALA A 1 302 ? 20.111 7.238 10.012 1.00 88.44 302 ALA A CA 1
ATOM 2316 C C . ALA A 1 302 ? 20.343 7.747 8.583 1.00 88.44 302 ALA A C 1
ATOM 2318 O O . ALA A 1 302 ? 20.554 6.940 7.682 1.00 88.44 302 ALA A O 1
ATOM 2319 N N . ILE A 1 303 ? 20.336 9.067 8.371 1.00 89.12 303 ILE A N 1
ATOM 2320 C CA . ILE A 1 303 ? 20.656 9.683 7.076 1.00 89.12 303 ILE A CA 1
ATOM 2321 C C . ILE A 1 303 ? 22.116 9.402 6.701 1.00 89.12 303 ILE A C 1
ATOM 2323 O O . ILE A 1 303 ? 22.388 8.980 5.578 1.00 89.12 303 ILE A O 1
ATOM 2327 N N . ALA A 1 304 ? 23.056 9.587 7.631 1.00 90.38 304 ALA A N 1
ATOM 2328 C CA . ALA A 1 304 ? 24.471 9.307 7.401 1.00 90.38 304 ALA A CA 1
ATOM 2329 C C . ALA A 1 304 ? 24.713 7.824 7.071 1.00 90.38 304 ALA A C 1
ATOM 2331 O O . ALA A 1 304 ? 25.316 7.515 6.050 1.00 90.38 304 ALA A O 1
ATOM 2332 N N . ALA A 1 305 ? 24.186 6.897 7.874 1.00 90.31 305 ALA A N 1
ATOM 2333 C CA . ALA A 1 305 ? 24.338 5.463 7.629 1.00 90.31 305 ALA A CA 1
ATOM 2334 C C . ALA A 1 305 ? 23.607 4.996 6.357 1.00 90.31 305 ALA A C 1
ATOM 2336 O O . ALA A 1 305 ? 24.147 4.188 5.606 1.00 90.31 305 ALA A O 1
ATOM 2337 N N . GLY A 1 306 ? 22.406 5.518 6.088 1.00 88.31 306 GLY A N 1
ATOM 2338 C CA . GLY A 1 306 ? 21.622 5.188 4.896 1.00 88.31 306 GLY A CA 1
ATOM 2339 C C . GLY A 1 306 ? 22.266 5.698 3.606 1.00 88.31 306 GLY A C 1
ATOM 2340 O O . GLY A 1 306 ? 22.357 4.951 2.635 1.00 88.31 306 GLY A O 1
ATOM 2341 N N . SER A 1 307 ? 22.771 6.936 3.604 1.00 88.44 307 SER A N 1
ATOM 2342 C CA . SER A 1 307 ? 23.531 7.496 2.475 1.00 88.44 307 SER A CA 1
ATOM 2343 C C . SER A 1 307 ? 24.813 6.712 2.213 1.00 88.44 307 SER A C 1
ATOM 2345 O O . SER A 1 307 ? 25.082 6.356 1.067 1.00 88.44 307 SER A O 1
ATOM 2347 N N . LEU A 1 308 ? 25.552 6.352 3.266 1.00 89.31 308 LEU A N 1
ATOM 2348 C CA . LEU A 1 308 ? 26.746 5.516 3.162 1.00 89.31 308 LEU A CA 1
ATOM 2349 C C . LEU A 1 308 ? 26.406 4.144 2.560 1.00 89.31 308 LEU A C 1
ATOM 2351 O O . LEU A 1 308 ? 27.046 3.708 1.604 1.00 89.31 308 LEU A O 1
ATOM 2355 N N . ALA A 1 309 ? 25.351 3.500 3.064 1.00 88.94 309 ALA A N 1
ATOM 2356 C CA . ALA A 1 309 ? 24.878 2.211 2.572 1.00 88.94 309 ALA A CA 1
ATOM 2357 C C . ALA A 1 309 ? 24.440 2.270 1.104 1.00 88.94 309 ALA A C 1
ATOM 2359 O O . ALA A 1 309 ? 24.776 1.366 0.347 1.00 88.94 309 ALA A O 1
ATOM 2360 N N . LEU A 1 310 ? 23.746 3.329 0.673 1.00 85.75 310 LEU A N 1
ATOM 2361 C CA . LEU A 1 310 ? 23.322 3.455 -0.723 1.00 85.75 310 LEU A CA 1
ATOM 2362 C C . LEU A 1 310 ? 24.488 3.800 -1.662 1.00 85.75 310 LEU A C 1
ATOM 2364 O O . LEU A 1 310 ? 24.499 3.350 -2.805 1.00 85.75 310 LEU A O 1
ATOM 2368 N N . VAL A 1 311 ? 25.485 4.563 -1.206 1.00 86.69 311 VAL A N 1
ATOM 2369 C CA . VAL A 1 311 ? 26.677 4.878 -2.013 1.00 86.69 311 VAL A CA 1
ATOM 2370 C C . VAL A 1 311 ? 27.559 3.641 -2.188 1.00 86.69 311 VAL A C 1
ATOM 2372 O O . VAL A 1 311 ? 27.895 3.304 -3.322 1.00 86.69 311 VAL A O 1
ATOM 2375 N N . PHE A 1 312 ? 27.888 2.930 -1.105 1.00 87.12 312 PHE A N 1
ATOM 2376 C CA . PHE A 1 312 ? 28.693 1.705 -1.193 1.00 87.12 312 PHE A CA 1
ATOM 2377 C C . PHE A 1 312 ? 27.914 0.543 -1.804 1.00 87.12 312 PHE A C 1
ATOM 2379 O O . PHE A 1 312 ? 28.422 -0.130 -2.696 1.00 87.12 312 PHE A O 1
ATOM 2386 N N . GLY A 1 313 ? 26.668 0.336 -1.380 1.00 82.31 313 GLY A N 1
ATOM 2387 C CA . GLY A 1 313 ? 25.786 -0.676 -1.956 1.00 82.31 313 GLY A CA 1
ATOM 2388 C C . GLY A 1 313 ? 25.543 -0.414 -3.438 1.00 82.31 313 GLY A C 1
ATOM 2389 O O . GLY A 1 313 ? 25.655 -1.328 -4.242 1.00 82.31 313 GLY A O 1
ATOM 2390 N N . GLY A 1 314 ? 25.329 0.843 -3.828 1.00 79.69 314 GLY A N 1
ATOM 2391 C CA . GLY A 1 314 ? 25.184 1.228 -5.228 1.00 79.69 314 GLY A CA 1
ATOM 2392 C C . GLY A 1 314 ? 26.460 1.074 -6.059 1.00 79.69 314 GLY A C 1
ATOM 2393 O O . GLY A 1 314 ? 26.344 0.946 -7.269 1.00 79.69 314 GLY A O 1
ATOM 2394 N N . ALA A 1 315 ? 27.650 1.076 -5.450 1.00 81.50 315 ALA A N 1
ATOM 2395 C CA . ALA A 1 315 ? 28.900 0.755 -6.143 1.00 81.50 315 ALA A CA 1
ATOM 2396 C C . ALA A 1 315 ? 29.086 -0.761 -6.328 1.00 81.50 315 ALA A C 1
ATOM 2398 O O . ALA A 1 315 ? 29.631 -1.189 -7.337 1.00 81.50 315 ALA A O 1
ATOM 2399 N N . ILE A 1 316 ? 28.615 -1.574 -5.375 1.00 83.56 316 ILE A N 1
ATOM 2400 C CA . ILE A 1 316 ? 28.666 -3.044 -5.457 1.00 83.56 316 ILE A CA 1
ATOM 2401 C C . ILE A 1 316 ? 27.606 -3.581 -6.429 1.00 83.56 316 ILE A C 1
ATOM 2403 O O . ILE A 1 316 ? 27.874 -4.520 -7.171 1.00 83.56 316 ILE A O 1
ATOM 2407 N N . LEU A 1 317 ? 26.408 -2.990 -6.421 1.00 76.50 317 LEU A N 1
ATOM 2408 C CA . LEU A 1 317 ? 25.274 -3.378 -7.267 1.00 76.50 317 LEU A CA 1
ATOM 2409 C C . LEU A 1 317 ? 25.265 -2.658 -8.631 1.00 76.50 317 LEU A C 1
ATOM 2411 O O . LEU A 1 317 ? 24.286 -2.776 -9.360 1.00 76.50 317 LEU A O 1
ATOM 2415 N N . ASP A 1 318 ? 26.318 -1.895 -8.944 1.00 74.62 318 ASP A N 1
ATOM 2416 C CA . ASP A 1 318 ? 26.479 -1.099 -10.172 1.00 74.62 318 ASP A CA 1
ATOM 2417 C C . ASP A 1 318 ? 25.232 -0.265 -10.533 1.00 74.62 318 ASP A C 1
ATOM 2419 O O . ASP A 1 318 ? 24.765 -0.200 -11.669 1.00 74.62 318 ASP A O 1
ATOM 2423 N N . VAL A 1 319 ? 24.635 0.359 -9.511 1.00 72.31 319 VAL A N 1
ATOM 2424 C CA . VAL A 1 319 ? 23.400 1.128 -9.665 1.00 72.31 319 VAL A CA 1
ATOM 2425 C C . VAL A 1 319 ? 23.705 2.422 -10.426 1.00 72.31 319 VAL A C 1
ATOM 2427 O O . VAL A 1 319 ? 24.465 3.257 -9.905 1.00 72.31 319 VAL A O 1
ATOM 2430 N N . PRO A 1 320 ? 23.077 2.659 -11.594 1.00 69.81 320 PRO A N 1
ATOM 2431 C CA . PRO A 1 320 ? 23.307 3.867 -12.371 1.00 69.81 320 PRO A CA 1
ATOM 2432 C C . PRO A 1 320 ? 22.863 5.105 -11.585 1.00 69.81 320 PRO A C 1
ATOM 2434 O O . PRO A 1 320 ? 21.809 5.133 -10.952 1.00 69.81 320 PRO A O 1
ATOM 2437 N N . GLY A 1 321 ? 23.694 6.147 -11.602 1.00 72.62 321 GLY A N 1
ATOM 2438 C CA . GLY A 1 321 ? 23.385 7.433 -10.979 1.00 72.62 321 GLY A CA 1
ATOM 2439 C C . GLY A 1 321 ? 24.561 8.042 -10.224 1.00 72.62 321 GLY A C 1
ATOM 2440 O O . GLY A 1 321 ? 25.358 7.349 -9.585 1.00 72.62 321 GLY A O 1
ATOM 2441 N N . GLY A 1 322 ? 24.650 9.372 -10.282 1.00 83.75 322 GLY A N 1
ATOM 2442 C CA . GLY A 1 322 ? 25.648 10.135 -9.541 1.00 83.75 322 GLY A CA 1
ATOM 2443 C C . GLY A 1 322 ? 25.470 10.026 -8.023 1.00 83.75 322 GLY A C 1
ATOM 2444 O O . GLY A 1 322 ? 24.396 9.698 -7.516 1.00 83.75 322 GLY A O 1
ATOM 2445 N N . VAL A 1 323 ? 26.526 10.364 -7.282 1.00 86.06 323 VAL A N 1
ATOM 2446 C CA . VAL A 1 323 ? 26.520 10.352 -5.807 1.00 86.06 323 VAL A CA 1
ATOM 2447 C C . VAL A 1 323 ? 25.480 11.326 -5.244 1.00 86.06 323 VAL A C 1
ATOM 2449 O O . VAL A 1 323 ? 24.775 10.998 -4.295 1.00 86.06 323 VAL A O 1
ATOM 2452 N N . LEU A 1 324 ? 25.334 12.507 -5.855 1.00 88.19 324 LEU A N 1
ATOM 2453 C CA . LEU A 1 324 ? 24.429 13.550 -5.370 1.00 88.19 324 LEU A CA 1
ATOM 2454 C C . LEU A 1 324 ? 22.940 13.124 -5.403 1.00 88.19 324 LEU A C 1
ATOM 2456 O O . LEU A 1 324 ? 22.299 13.210 -4.354 1.00 88.19 324 LEU A O 1
ATOM 2460 N N . PRO A 1 325 ? 2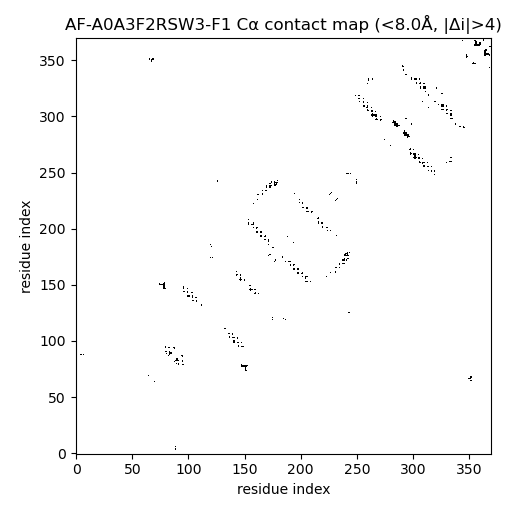2.386 12.599 -6.520 1.00 85.75 325 PRO A N 1
ATOM 2461 C CA . PRO A 1 325 ? 21.040 12.021 -6.534 1.00 85.75 325 PRO A CA 1
ATOM 2462 C C . PRO A 1 325 ? 20.837 10.908 -5.504 1.00 85.75 325 PRO A C 1
ATOM 2464 O O . PRO A 1 325 ? 19.808 10.889 -4.834 1.00 85.75 325 PRO A O 1
ATOM 2467 N N . LYS A 1 326 ? 21.828 10.018 -5.327 1.00 85.19 326 LYS A N 1
ATOM 2468 C CA . LYS A 1 326 ? 21.763 8.926 -4.342 1.00 85.19 326 LYS A CA 1
ATOM 2469 C C . LYS A 1 326 ? 21.617 9.478 -2.921 1.00 85.19 326 LYS A C 1
ATOM 2471 O O . LYS A 1 326 ? 20.722 9.065 -2.189 1.00 85.19 326 LYS A O 1
ATOM 2476 N N . VAL A 1 327 ? 22.428 10.467 -2.545 1.00 87.94 327 VAL A N 1
ATOM 2477 C CA . VAL A 1 327 ? 22.349 11.097 -1.217 1.00 87.94 327 VAL A CA 1
ATOM 2478 C C . VAL A 1 327 ? 21.011 11.816 -1.019 1.00 87.94 327 VAL A C 1
ATOM 2480 O O . VAL A 1 327 ? 20.339 11.569 -0.016 1.00 87.94 327 VAL A O 1
ATOM 2483 N N . LEU A 1 328 ? 20.572 12.640 -1.976 1.00 89.81 328 LEU A N 1
ATOM 2484 C CA . LEU A 1 328 ? 19.280 13.338 -1.886 1.00 89.81 328 LEU A CA 1
ATOM 2485 C C . LEU A 1 328 ? 18.109 12.359 -1.749 1.00 89.81 328 LEU A C 1
ATOM 2487 O O . LEU A 1 328 ? 17.221 12.566 -0.918 1.00 89.81 328 LEU A O 1
ATOM 2491 N N . PHE A 1 329 ? 18.148 11.261 -2.505 1.00 86.56 329 PHE A N 1
ATOM 2492 C CA . PHE A 1 329 ? 17.154 10.202 -2.424 1.00 86.56 329 PHE A CA 1
ATOM 2493 C C . PHE A 1 329 ? 17.123 9.551 -1.035 1.00 86.56 329 PHE A C 1
ATOM 2495 O O . PHE A 1 329 ? 16.049 9.401 -0.453 1.00 86.56 329 PHE A O 1
ATOM 2502 N N . THR A 1 330 ? 18.284 9.235 -0.445 1.00 87.56 330 THR A N 1
ATOM 2503 C CA . THR A 1 330 ? 18.321 8.679 0.922 1.00 87.56 330 THR A CA 1
ATOM 2504 C C . THR A 1 330 ? 17.773 9.635 1.970 1.00 87.56 330 THR A C 1
ATOM 2506 O O . THR A 1 330 ? 17.034 9.199 2.851 1.00 87.56 330 THR A O 1
ATOM 2509 N N . ILE A 1 331 ? 18.069 10.934 1.864 1.00 89.81 331 ILE A N 1
ATOM 2510 C CA . ILE A 1 331 ? 17.543 11.945 2.788 1.00 89.81 331 ILE A CA 1
ATOM 2511 C C . ILE A 1 331 ? 16.013 11.966 2.708 1.00 89.81 331 ILE A C 1
ATOM 2513 O O . ILE A 1 331 ? 15.342 11.836 3.735 1.00 89.81 331 ILE A O 1
ATOM 2517 N N . ALA A 1 332 ? 15.459 12.064 1.496 1.00 89.69 332 ALA A N 1
ATOM 2518 C CA . ALA A 1 332 ? 14.015 12.049 1.283 1.00 89.69 332 ALA A CA 1
ATOM 2519 C C . ALA A 1 332 ? 13.377 10.744 1.792 1.00 89.69 332 ALA A C 1
ATOM 2521 O O . ALA A 1 332 ? 12.373 10.787 2.503 1.00 89.69 332 ALA A O 1
ATOM 2522 N N . SER A 1 333 ? 13.994 9.594 1.504 1.00 86.75 333 SER A N 1
ATOM 2523 C CA . SER A 1 333 ? 13.513 8.278 1.934 1.00 86.75 333 SER A CA 1
ATOM 2524 C C . SER A 1 333 ? 13.478 8.141 3.457 1.00 86.75 333 SER A C 1
ATOM 2526 O O . SER A 1 333 ? 12.480 7.678 4.006 1.00 86.75 333 SER A O 1
ATOM 2528 N N . VAL A 1 334 ? 14.532 8.558 4.167 1.00 87.69 334 VAL A N 1
ATOM 2529 C CA . VAL A 1 334 ? 14.580 8.477 5.638 1.00 87.69 334 VAL A CA 1
ATOM 2530 C C . VAL A 1 334 ? 13.561 9.425 6.275 1.00 87.69 334 VAL A C 1
ATOM 2532 O O . VAL A 1 334 ? 12.903 9.055 7.250 1.00 87.69 334 VAL A O 1
ATOM 2535 N N . LEU A 1 335 ? 13.375 10.626 5.721 1.00 87.94 335 LEU A N 1
ATOM 2536 C CA . LEU A 1 335 ? 12.355 11.559 6.205 1.00 87.94 335 LEU A CA 1
ATOM 2537 C C . LEU A 1 335 ? 10.939 11.003 6.002 1.00 87.94 335 LEU A C 1
ATOM 2539 O O . LEU A 1 335 ? 10.146 10.994 6.947 1.00 87.94 335 LEU A O 1
ATOM 2543 N N . MET A 1 336 ? 10.640 10.470 4.814 1.00 88.44 336 MET A N 1
ATOM 2544 C CA . MET A 1 336 ? 9.341 9.854 4.520 1.00 88.44 336 MET A CA 1
ATOM 2545 C C . MET A 1 336 ? 9.083 8.617 5.385 1.00 88.44 336 MET A C 1
ATOM 2547 O O . MET A 1 336 ? 7.986 8.457 5.916 1.00 88.44 336 MET A O 1
ATOM 2551 N N . ALA A 1 337 ? 10.106 7.797 5.633 1.00 84.81 337 ALA A N 1
ATOM 2552 C CA . ALA A 1 337 ? 10.033 6.664 6.552 1.00 84.81 337 ALA A CA 1
ATOM 2553 C C . ALA A 1 337 ? 9.628 7.076 7.975 1.00 84.81 337 ALA A C 1
ATOM 2555 O O . ALA A 1 337 ? 8.789 6.439 8.620 1.00 84.81 337 ALA A O 1
ATOM 2556 N N . ARG A 1 338 ? 10.224 8.159 8.489 1.00 85.00 338 ARG A N 1
ATOM 2557 C CA . ARG A 1 338 ? 9.883 8.700 9.812 1.00 85.00 338 ARG A CA 1
ATOM 2558 C C . ARG A 1 338 ? 8.472 9.270 9.837 1.00 85.00 338 ARG A C 1
ATOM 2560 O O . ARG A 1 338 ? 7.755 9.047 10.813 1.00 85.00 338 ARG A O 1
ATOM 2567 N N . PHE A 1 339 ? 8.068 9.948 8.768 1.00 86.00 339 PHE A N 1
ATOM 2568 C CA . PHE A 1 339 ? 6.718 10.478 8.625 1.00 86.00 339 PHE A CA 1
ATOM 2569 C C . PHE A 1 339 ? 5.659 9.363 8.599 1.00 86.00 339 PHE A C 1
ATOM 2571 O O . PHE A 1 339 ? 4.682 9.440 9.343 1.00 86.00 339 PHE A O 1
ATOM 2578 N N . GLY A 1 340 ? 5.894 8.279 7.853 1.00 85.75 340 GLY A N 1
ATOM 2579 C CA . GLY A 1 340 ? 5.019 7.100 7.834 1.00 85.75 340 GLY A CA 1
ATOM 2580 C C . GLY A 1 340 ? 4.873 6.451 9.214 1.00 85.75 340 GLY A C 1
ATOM 2581 O O . GLY A 1 340 ? 3.756 6.224 9.686 1.00 85.75 340 GLY A O 1
ATOM 2582 N N . ARG A 1 341 ? 5.985 6.266 9.944 1.00 83.69 341 ARG A N 1
ATOM 2583 C CA . ARG A 1 341 ? 5.947 5.775 11.338 1.00 83.69 341 ARG A CA 1
ATOM 2584 C C . ARG A 1 341 ? 5.159 6.697 12.271 1.00 83.69 341 ARG A C 1
ATOM 2586 O O . ARG A 1 341 ? 4.466 6.209 13.167 1.00 83.69 341 ARG A O 1
ATOM 2593 N N . LEU A 1 342 ? 5.251 8.013 12.075 1.00 84.12 342 LEU A N 1
ATOM 2594 C CA . LEU A 1 342 ? 4.485 8.986 12.850 1.00 84.12 342 LEU A CA 1
ATOM 2595 C C . LEU A 1 342 ? 2.989 8.851 12.562 1.00 84.12 342 LEU A C 1
ATOM 2597 O O . LEU A 1 342 ? 2.218 8.723 13.514 1.00 84.12 342 LEU A O 1
ATOM 2601 N N . ILE A 1 343 ? 2.588 8.792 11.289 1.00 85.31 343 ILE A N 1
ATOM 2602 C CA . ILE A 1 343 ? 1.193 8.545 10.897 1.00 85.31 343 ILE A CA 1
ATOM 2603 C C . ILE A 1 343 ? 0.683 7.271 11.576 1.00 85.31 343 ILE A C 1
ATOM 2605 O O . ILE A 1 343 ? -0.306 7.316 12.308 1.00 85.31 343 ILE A O 1
ATOM 2609 N N . LEU A 1 344 ? 1.410 6.160 11.444 1.00 84.19 344 LEU A N 1
ATOM 2610 C CA . LEU A 1 344 ? 1.025 4.880 12.033 1.00 84.19 344 LEU A CA 1
ATOM 2611 C C . LEU A 1 344 ? 0.870 4.951 13.560 1.00 84.19 344 LEU A C 1
ATOM 2613 O O . LEU A 1 344 ? -0.074 4.392 14.119 1.00 84.19 344 LEU A O 1
ATOM 2617 N N . SER A 1 345 ? 1.764 5.661 14.252 1.00 82.56 345 SER A N 1
ATOM 2618 C CA . SER A 1 345 ? 1.669 5.848 15.704 1.00 82.56 345 SER A CA 1
ATOM 2619 C C . SER A 1 345 ? 0.416 6.626 16.124 1.00 82.56 345 SER A C 1
ATOM 2621 O O . SER A 1 345 ? -0.204 6.304 17.142 1.00 82.56 345 SER A O 1
ATOM 2623 N N . VAL A 1 346 ? 0.010 7.620 15.325 1.00 84.25 346 VAL A N 1
ATOM 2624 C CA . VAL A 1 346 ? -1.202 8.409 15.561 1.00 84.25 346 VAL A CA 1
ATOM 2625 C C . VAL A 1 346 ? -2.435 7.550 15.306 1.00 84.25 346 VAL A C 1
ATOM 2627 O O . VAL A 1 346 ? -3.339 7.558 16.142 1.00 84.25 346 VAL A O 1
ATOM 2630 N N . LEU A 1 347 ? -2.445 6.748 14.232 1.00 83.44 347 LEU A N 1
ATOM 2631 C CA . LEU A 1 347 ? -3.528 5.793 13.978 1.00 83.44 347 LEU A CA 1
ATOM 2632 C C . LEU A 1 347 ? -3.670 4.792 15.128 1.00 83.44 347 LEU A C 1
ATOM 2634 O O . LEU A 1 347 ? -4.777 4.615 15.627 1.00 83.44 347 LEU A O 1
ATOM 2638 N N . LYS A 1 348 ? -2.566 4.200 15.599 1.00 84.00 348 LYS A N 1
ATOM 2639 C CA . LYS A 1 348 ? -2.550 3.281 16.754 1.00 84.00 348 LYS A CA 1
ATOM 2640 C C . LYS A 1 348 ? -3.114 3.921 18.018 1.00 84.00 348 LYS A C 1
ATOM 2642 O O . LYS A 1 348 ? -3.899 3.315 18.744 1.00 84.00 348 LYS A O 1
ATOM 2647 N N . LYS A 1 349 ? -2.743 5.177 18.284 1.00 83.38 349 LYS A N 1
ATOM 2648 C CA . LYS A 1 349 ? -3.268 5.920 19.435 1.00 83.38 349 LYS A CA 1
ATOM 2649 C C . LYS A 1 349 ? -4.766 6.201 19.290 1.00 83.38 349 LYS A C 1
ATOM 2651 O O . LYS A 1 349 ? -5.489 6.093 20.276 1.00 83.38 349 LYS A O 1
ATOM 2656 N N . ALA A 1 350 ? -5.222 6.553 18.088 1.00 81.38 350 ALA A N 1
ATOM 2657 C CA . ALA A 1 350 ? -6.626 6.840 17.806 1.00 81.38 350 ALA A CA 1
ATOM 2658 C C . ALA A 1 350 ? -7.513 5.590 17.925 1.00 81.38 350 ALA A C 1
ATOM 2660 O O . ALA A 1 350 ? -8.621 5.670 18.456 1.00 81.38 350 ALA A O 1
ATOM 2661 N N . SER A 1 351 ? -7.011 4.434 17.490 1.00 76.94 351 SER A N 1
ATOM 2662 C CA . SER A 1 351 ? -7.694 3.144 17.630 1.00 76.94 351 SER A CA 1
ATOM 2663 C C . SER A 1 351 ? -7.555 2.528 19.023 1.00 76.94 351 SER A C 1
ATOM 2665 O O . SER A 1 351 ? -8.291 1.609 19.364 1.00 76.94 351 SER A O 1
ATOM 2667 N N . GLY A 1 352 ? -6.644 3.034 19.857 1.00 78.31 352 GLY A N 1
ATOM 2668 C CA . GLY A 1 352 ? -6.398 2.493 21.192 1.00 78.31 352 GLY A CA 1
ATOM 2669 C C . GLY A 1 352 ? -5.713 1.123 21.178 1.00 78.31 352 GLY A C 1
ATOM 2670 O O . GLY A 1 352 ? -5.698 0.449 22.208 1.00 78.31 352 GLY A O 1
ATOM 2671 N N . VAL A 1 353 ? -5.132 0.713 20.043 1.00 78.12 353 VAL A N 1
ATOM 2672 C CA . VAL A 1 353 ? -4.406 -0.555 19.917 1.00 78.12 353 VAL A CA 1
ATOM 2673 C C . VAL A 1 353 ? -2.897 -0.339 19.884 1.00 78.12 353 VAL A C 1
ATOM 2675 O O . VAL A 1 353 ? -2.380 0.610 19.300 1.00 78.12 353 VAL A O 1
ATOM 2678 N N . ARG A 1 354 ? -2.158 -1.257 20.513 1.00 73.00 354 ARG A N 1
ATOM 2679 C CA . ARG A 1 354 ? -0.686 -1.235 20.520 1.00 73.00 354 ARG A CA 1
ATOM 2680 C C . ARG A 1 354 ? -0.086 -1.715 19.191 1.00 73.00 354 ARG A C 1
ATOM 2682 O O . ARG A 1 354 ? 0.968 -1.232 18.786 1.00 73.00 354 ARG A O 1
ATOM 2689 N N . TRP A 1 355 ? -0.755 -2.652 18.526 1.00 74.88 355 TRP A N 1
ATOM 2690 C CA . TRP A 1 355 ? -0.290 -3.316 17.307 1.00 74.88 355 TRP A CA 1
ATOM 2691 C C . TRP A 1 355 ? -1.345 -3.183 16.218 1.00 74.88 355 TRP A C 1
ATOM 2693 O O . TRP A 1 355 ? -2.533 -3.296 16.520 1.00 74.88 355 TRP A O 1
ATOM 2703 N N . SER A 1 356 ? -0.927 -2.967 14.966 1.00 70.50 356 SER A N 1
ATOM 2704 C CA . SER A 1 356 ? -1.885 -2.828 13.858 1.00 70.50 356 SER A CA 1
ATOM 2705 C C . SER A 1 356 ? -2.584 -4.150 13.510 1.00 70.50 356 SER A C 1
ATOM 2707 O O . SER A 1 356 ? -3.614 -4.143 12.844 1.00 70.50 356 SER A O 1
ATOM 2709 N N . GLY A 1 357 ? -2.026 -5.286 13.930 1.00 70.31 357 GLY A N 1
ATOM 2710 C CA . GLY A 1 357 ? -2.588 -6.614 13.712 1.00 70.31 357 GLY A CA 1
ATOM 2711 C C . GLY A 1 357 ? -1.743 -7.697 14.381 1.00 70.31 357 GLY A C 1
ATOM 2712 O O . GLY A 1 357 ? -0.749 -7.401 15.040 1.00 70.31 357 GLY A O 1
ATOM 2713 N N . ARG A 1 358 ? -2.143 -8.962 14.214 1.00 69.19 358 ARG A N 1
ATOM 2714 C CA . ARG A 1 358 ? -1.406 -10.148 14.704 1.00 69.19 358 ARG A CA 1
ATOM 2715 C C . ARG A 1 358 ? -1.091 -11.134 13.575 1.00 69.19 358 ARG A C 1
ATOM 2717 O O . ARG A 1 358 ? -1.032 -12.335 13.804 1.00 69.19 358 ARG A O 1
ATOM 2724 N N . LEU A 1 359 ? -0.958 -10.630 12.347 1.00 61.97 359 LEU A N 1
ATOM 2725 C CA . LEU A 1 359 ? -0.780 -11.483 11.171 1.00 61.97 359 LEU A CA 1
ATOM 2726 C C . LEU A 1 359 ? 0.631 -12.091 11.108 1.00 61.97 359 LEU A C 1
ATOM 2728 O O . LEU A 1 359 ? 0.781 -13.197 10.604 1.00 61.97 359 LEU A O 1
ATOM 2732 N N . MET A 1 360 ? 1.650 -11.391 11.623 1.00 58.16 360 MET A N 1
ATOM 2733 C CA . MET A 1 360 ? 3.030 -11.879 11.639 1.00 58.16 360 MET A CA 1
ATOM 2734 C C . MET A 1 360 ? 3.442 -12.295 13.059 1.00 58.16 360 MET A C 1
ATOM 2736 O O . MET A 1 360 ? 3.415 -11.461 13.973 1.00 58.16 360 MET A O 1
ATOM 2740 N N . PRO A 1 361 ? 3.845 -13.562 13.279 1.00 52.84 361 PRO A N 1
ATOM 2741 C CA . PRO A 1 361 ? 4.362 -13.989 14.572 1.00 52.84 361 PRO A CA 1
ATOM 2742 C C . PRO A 1 361 ? 5.656 -13.221 14.892 1.00 52.84 361 PRO A C 1
ATOM 2744 O O . PRO A 1 361 ? 6.589 -13.196 14.097 1.00 52.84 361 PRO A O 1
ATOM 2747 N N . GLY A 1 362 ? 5.700 -12.553 16.050 1.00 59.88 362 GLY A N 1
ATOM 2748 C CA . GLY A 1 362 ? 6.877 -11.832 16.558 1.00 59.88 362 GLY A CA 1
ATOM 2749 C C . GLY A 1 362 ? 6.979 -10.340 16.201 1.00 59.88 362 GLY A C 1
ATOM 2750 O O . GLY A 1 362 ? 7.497 -9.582 17.014 1.00 59.88 362 GLY A O 1
ATOM 2751 N N . PHE A 1 363 ? 6.445 -9.890 15.058 1.00 59.22 363 PHE A N 1
ATOM 2752 C CA . PHE A 1 363 ? 6.602 -8.500 14.574 1.00 59.22 363 PHE A CA 1
ATOM 2753 C C . PHE A 1 363 ? 5.357 -7.604 14.719 1.00 59.22 363 PHE A C 1
ATOM 2755 O O . PHE A 1 363 ? 5.438 -6.398 14.496 1.00 59.22 363 PHE A O 1
ATOM 2762 N N . GLY A 1 364 ? 4.214 -8.159 15.134 1.00 74.06 364 GLY A N 1
ATOM 2763 C CA . GLY A 1 364 ? 2.957 -7.412 15.232 1.00 74.06 364 GLY A CA 1
ATOM 2764 C C . GLY A 1 364 ? 2.152 -7.458 13.929 1.00 74.06 364 GLY A C 1
ATOM 2765 O O . GLY A 1 364 ? 1.865 -8.542 13.408 1.00 74.06 364 GLY A O 1
ATOM 2766 N N . GLY A 1 365 ? 1.715 -6.298 13.429 1.00 75.50 365 GLY A N 1
ATOM 2767 C CA . GLY A 1 365 ? 0.916 -6.196 12.204 1.00 75.50 365 GLY A CA 1
ATOM 2768 C C . GLY A 1 365 ? 1.766 -6.049 10.939 1.00 75.50 365 GLY A C 1
ATOM 2769 O O . GLY A 1 365 ? 2.856 -5.501 10.987 1.00 75.50 365 GLY A O 1
ATOM 2770 N N . VAL A 1 366 ? 1.238 -6.456 9.778 1.00 78.31 366 VAL A N 1
ATOM 2771 C CA . VAL A 1 366 ? 1.906 -6.227 8.474 1.00 78.31 366 VAL A CA 1
ATOM 2772 C C . VAL A 1 366 ? 2.125 -4.737 8.212 1.00 78.31 366 VAL A C 1
ATOM 2774 O O . VAL A 1 366 ? 3.190 -4.343 7.758 1.00 78.31 366 VAL A O 1
ATOM 2777 N N . LEU A 1 367 ? 1.153 -3.898 8.580 1.00 79.25 367 LEU A N 1
ATOM 2778 C CA . LEU A 1 367 ? 1.266 -2.441 8.482 1.00 79.25 367 LEU A CA 1
ATOM 2779 C C . LEU A 1 367 ? 2.339 -1.856 9.419 1.00 79.25 367 LEU A C 1
ATOM 2781 O O . LEU A 1 367 ? 2.722 -0.710 9.261 1.00 79.25 367 LEU A O 1
ATOM 2785 N N . ASP A 1 368 ? 2.801 -2.618 10.417 1.00 79.62 368 ASP A N 1
ATOM 2786 C CA . ASP A 1 368 ? 3.913 -2.196 11.274 1.00 79.62 368 ASP A CA 1
ATOM 2787 C C . ASP A 1 368 ? 5.276 -2.442 10.611 1.00 79.62 368 ASP A C 1
ATOM 2789 O O . ASP A 1 368 ? 6.267 -1.831 11.015 1.00 79.62 368 ASP A O 1
ATOM 2793 N N . ALA A 1 369 ? 5.321 -3.339 9.621 1.00 75.00 369 ALA A N 1
ATOM 2794 C CA . ALA A 1 369 ? 6.526 -3.728 8.898 1.00 75.00 369 ALA A CA 1
ATOM 2795 C C . ALA A 1 369 ? 6.723 -2.951 7.585 1.00 75.00 369 ALA A C 1
ATOM 2797 O O . ALA A 1 369 ? 7.867 -2.695 7.211 1.00 75.00 369 ALA A O 1
ATOM 2798 N N . ILE A 1 370 ? 5.623 -2.609 6.904 1.00 73.38 370 ILE A N 1
ATOM 2799 C CA . ILE A 1 370 ? 5.586 -1.777 5.687 1.00 73.38 370 ILE A CA 1
ATOM 2800 C C . ILE A 1 370 ? 5.670 -0.304 6.086 1.00 73.38 370 ILE A C 1
ATOM 2802 O O . ILE A 1 370 ? 6.500 0.418 5.491 1.00 73.38 370 ILE A O 1
#

Solvent-accessible surface area (backbone atoms only — not comparable to full-atom values): 22183 Å² total; per-residue (Å²): 135,82,79,80,63,85,74,76,89,62,97,79,71,78,86,76,80,66,88,71,72,83,73,80,77,88,69,97,74,81,76,88,73,92,71,84,82,85,74,91,77,87,88,81,90,79,90,81,84,90,80,92,75,94,76,85,80,91,71,78,72,72,76,71,77,52,74,62,55,57,58,54,69,78,32,69,71,37,70,50,54,73,55,7,50,72,76,46,70,56,40,53,67,63,41,38,54,54,53,19,54,54,53,28,53,55,50,45,51,52,51,55,52,50,56,72,67,49,88,71,86,66,97,68,77,58,84,79,53,80,57,50,66,57,56,52,46,53,54,41,34,55,50,39,40,50,31,56,66,25,42,44,66,61,60,18,52,41,51,52,46,51,50,52,37,41,50,51,38,51,51,47,18,73,71,49,24,81,78,57,94,62,93,63,74,84,63,98,63,49,62,68,54,44,52,53,50,39,53,53,49,45,52,49,53,42,65,77,64,45,92,45,71,70,61,33,54,56,53,48,53,53,50,51,48,48,40,51,59,50,44,42,50,52,42,57,57,49,30,70,44,52,82,84,54,89,80,47,57,53,58,44,47,50,51,38,51,53,50,17,50,50,48,15,52,49,38,24,50,51,44,49,54,50,38,62,74,69,68,58,86,79,69,65,80,51,64,92,84,52,96,63,69,56,47,54,66,33,48,52,47,14,36,53,47,16,28,50,40,39,55,55,44,28,62,75,58,66,45,89,74,59,70,66,64,52,40,53,48,32,46,52,50,52,51,50,52,52,50,52,53,46,54,52,52,52,52,30,61,68,64,72,41,96,53,84,39,76,81,39,90,93,69,32,11,64,80,69,73,110

pLDDT: mean 70.69, std 20.72, range [25.06, 95.19]

Mean predicted aligned error: 14.18 Å

Radius of gyration: 26.64 Å; Cα contacts (8 Å, |Δi|>4): 279; chains: 1; bounding box: 60×51×92 Å

Sequence (370 aa):
MSAKCGYQDGDNLRFQGSFVSSGYTHSTTSYETGVSTIIGSDDGEMDNNEKDFKDPMTGKRRKTPSSVYQLEMETSRGVLIGLANNLFCGNLWLTRITVAGLVTAIWTIISTTAFLLVPFPVADTPRDLDGTPYYFWAANFVTTLCAFSCPTWPFAFSLVVQKSVFQVLLQNAFNCPLAANRECADPPLTSMQAYVLGVMAVILVRAFSARGPATLVVSLTLDLLGYAYISGALGLLITMVDPSDSNATWAAIWLGMLSAMWVAQFAAYCCGAMMYRFQIPHMRLLPRHIVVTLDVEASLFAIAAGSLALVFGGAILDVPGGVLPKVLFTIASVLMARFGRLILSVLKKASGVRWSGRLMPGFGGVLDAI

Secondary structure (DSSP, 8-state):
----------TT-----S---------S-----------------------------------PPPHHHHHHHTT-S-TTHHHHHHHSTT-HHHHHHHHHHHHHHHHHHHHHHHHHHS----S---GGGGGHHHHHHHHHHHHHHHHHHSSSHHHHHHHHHHHHHHHHHHHHHHHS-TT-SS-PPPPSS-HHHHHHHHHHHHHHHHHHH-SSHHHHHHHHHHHHHHIIIIIIHHHHHHHT--TT-TT-HHHHHHHHHHHHHHHHHHHHHHHHHHHHHHTPPP-BSS-TTSS---BHHHHHHHHHHHHHHHHHHHHHTT--S-HHHHHHHHHHHHHHHHHHHHHHHHHHHHHT-SSS-SSBTTTB-HHHH-